Protein AF-0000000077934780 (afdb_homodimer)

Structure (mmCIF, N/CA/C/O backbone):
data_AF-0000000077934780-model_v1
#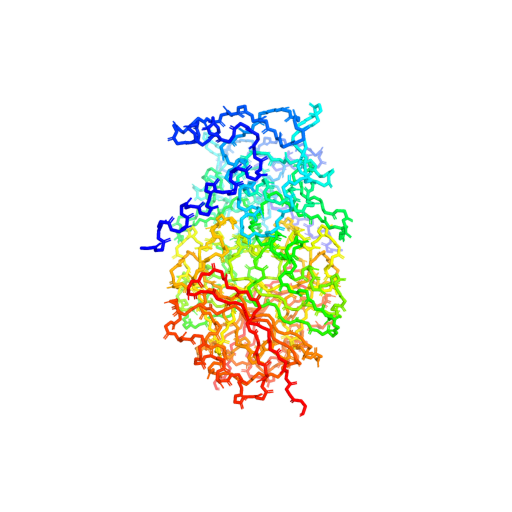
loop_
_entity.id
_entity.type
_entity.pdbx_description
1 polymer 'Methyltransferase FkbM domain-containing protein'
#
loop_
_atom_site.group_PDB
_atom_site.id
_atom_site.type_symbol
_atom_site.label_atom_id
_atom_site.label_alt_id
_atom_site.label_comp_id
_atom_site.label_asym_id
_atom_site.label_entity_id
_atom_site.label_seq_id
_atom_site.pdbx_PDB_ins_code
_atom_site.Cartn_x
_atom_site.Cartn_y
_atom_site.Cartn_z
_atom_site.occupancy
_atom_site.B_iso_or_equiv
_atom_site.auth_seq_id
_atom_site.auth_comp_id
_atom_site.auth_asym_id
_atom_site.auth_atom_id
_atom_site.pdbx_PDB_model_num
ATOM 1 N N . MET A 1 1 ? 27.047 -36.844 -11.625 1 39.25 1 MET A N 1
ATOM 2 C CA . MET A 1 1 ? 26.031 -37.656 -12.312 1 39.25 1 MET A CA 1
ATOM 3 C C . MET A 1 1 ? 24.766 -36.844 -12.547 1 39.25 1 MET A C 1
ATOM 5 O O . MET A 1 1 ? 24.141 -36.938 -13.609 1 39.25 1 MET A O 1
ATOM 9 N N . LYS A 1 2 ? 24.453 -35.875 -11.539 1 55.88 2 LYS A N 1
ATOM 10 C CA . LYS A 1 2 ? 23.25 -35.062 -11.633 1 55.88 2 LYS A CA 1
ATOM 11 C C . LYS A 1 2 ? 23.359 -34.062 -12.797 1 55.88 2 LYS A C 1
ATOM 13 O O . LYS A 1 2 ? 22.391 -33.875 -13.531 1 55.88 2 LYS A O 1
ATOM 18 N N . SER A 1 3 ? 24.438 -33.75 -13.039 1 59.69 3 SER A N 1
ATOM 19 C CA . SER A 1 3 ? 24.703 -32.75 -14.062 1 59.69 3 SER A CA 1
ATOM 20 C C . SER A 1 3 ? 24.672 -33.375 -15.461 1 59.69 3 SER A C 1
ATOM 22 O O . SER A 1 3 ? 24.062 -32.812 -16.375 1 59.69 3 SER A O 1
ATOM 24 N N . LEU A 1 4 ? 25.141 -34.531 -15.555 1 55.94 4 LEU A N 1
ATOM 25 C CA . LEU A 1 4 ? 25.156 -35.188 -16.844 1 55.94 4 LEU A CA 1
ATOM 26 C C . LEU A 1 4 ? 23.75 -35.656 -17.234 1 55.94 4 LEU A C 1
ATOM 28 O O . LEU A 1 4 ? 23.344 -35.531 -18.391 1 55.94 4 LEU A O 1
ATOM 32 N N . THR A 1 5 ? 23.016 -36.219 -16.375 1 62.53 5 THR A N 1
ATOM 33 C CA . THR A 1 5 ? 21.641 -36.656 -16.609 1 62.53 5 THR A CA 1
ATOM 34 C C . THR A 1 5 ? 20.75 -35.469 -16.984 1 62.53 5 THR A C 1
ATOM 36 O O . THR A 1 5 ? 19.891 -35.594 -17.859 1 62.53 5 THR A O 1
ATOM 39 N N . SER A 1 6 ? 21.031 -34.406 -16.297 1 74.81 6 SER A N 1
ATOM 40 C CA . SER A 1 6 ? 20.266 -33.219 -16.625 1 74.81 6 SER A CA 1
ATOM 41 C C . SER A 1 6 ? 20.578 -32.719 -18.031 1 74.81 6 SER A C 1
ATOM 43 O O . SER A 1 6 ? 19.688 -32.281 -18.766 1 74.81 6 SER A O 1
ATOM 45 N N . ALA A 1 7 ? 21.812 -32.906 -18.438 1 77.75 7 ALA A N 1
ATOM 46 C CA . ALA A 1 7 ? 22.219 -32.5 -19.766 1 77.75 7 ALA A CA 1
ATOM 47 C C . ALA A 1 7 ? 21.625 -33.406 -20.844 1 77.75 7 ALA A C 1
ATOM 49 O O . ALA A 1 7 ? 21.125 -32.906 -21.859 1 77.75 7 ALA A O 1
ATOM 50 N N . ILE A 1 8 ? 21.656 -34.656 -20.547 1 79.81 8 ILE A N 1
ATOM 51 C CA . ILE A 1 8 ? 21.094 -35.625 -21.484 1 79.81 8 ILE A CA 1
ATOM 52 C C . ILE A 1 8 ? 19.594 -35.406 -21.625 1 79.81 8 ILE A C 1
ATOM 54 O O . ILE A 1 8 ? 19.047 -35.406 -22.734 1 79.81 8 ILE A O 1
ATOM 58 N N . ALA A 1 9 ? 18.984 -35.219 -20.562 1 83.81 9 ALA A N 1
ATOM 59 C CA . ALA A 1 9 ? 17.547 -34.969 -20.578 1 83.81 9 ALA A CA 1
ATOM 60 C C . ALA A 1 9 ? 17.203 -33.719 -21.406 1 83.81 9 ALA A C 1
ATOM 62 O O . ALA A 1 9 ? 16.219 -33.719 -22.141 1 83.81 9 ALA A O 1
ATOM 63 N N . ARG A 1 10 ? 18 -32.844 -21.266 1 87.44 10 ARG A N 1
ATOM 64 C CA . ARG A 1 10 ? 17.781 -31.609 -21.984 1 87.44 10 ARG A CA 1
ATOM 65 C C . ARG A 1 10 ? 17.969 -31.812 -23.484 1 87.44 10 ARG A C 1
ATOM 67 O O . ARG A 1 10 ? 17.188 -31.312 -24.297 1 87.44 10 ARG A O 1
ATOM 74 N N . ILE A 1 11 ? 19 -32.5 -23.859 1 89.62 11 ILE A N 1
ATOM 75 C CA . ILE A 1 11 ? 19.266 -32.781 -25.266 1 89.62 11 ILE A CA 1
ATOM 76 C C . ILE A 1 11 ? 18.109 -33.594 -25.844 1 89.62 11 ILE A C 1
ATOM 78 O O . ILE A 1 11 ? 17.672 -33.344 -26.969 1 89.62 11 ILE A O 1
ATOM 82 N N . ASN A 1 12 ? 17.641 -34.531 -25.109 1 93.69 12 ASN A N 1
ATOM 83 C CA . ASN A 1 12 ? 16.5 -35.344 -25.547 1 93.69 12 ASN A CA 1
ATOM 84 C C . ASN A 1 12 ? 15.266 -34.469 -25.75 1 93.69 12 ASN A C 1
ATOM 86 O O . ASN A 1 12 ? 14.469 -34.719 -26.656 1 93.69 12 ASN A O 1
ATOM 90 N N . THR A 1 13 ? 15.125 -33.5 -24.906 1 96.12 13 THR A N 1
ATOM 91 C CA . THR A 1 13 ? 13.992 -32.562 -25.047 1 96.12 13 THR A CA 1
ATOM 92 C C . THR A 1 13 ? 14.109 -31.766 -26.328 1 96.12 13 THR A C 1
ATOM 94 O O . THR A 1 13 ? 13.117 -31.562 -27.047 1 96.12 13 THR A O 1
ATOM 97 N N . TYR A 1 14 ? 15.312 -31.297 -26.641 1 96.88 14 TYR A N 1
ATOM 98 C CA . TYR A 1 14 ? 15.531 -30.578 -27.891 1 96.88 14 TYR A CA 1
ATOM 99 C C . TYR A 1 14 ? 15.117 -31.438 -29.078 1 96.88 14 TYR A C 1
ATOM 101 O O . TYR A 1 14 ? 14.461 -30.953 -30 1 96.88 14 TYR A O 1
ATOM 109 N N . ARG A 1 15 ? 15.477 -32.719 -28.969 1 96.69 15 ARG A N 1
ATOM 110 C CA . ARG A 1 15 ? 15.172 -33.656 -30.047 1 96.69 15 ARG A CA 1
ATOM 111 C C . ARG A 1 15 ? 13.664 -33.844 -30.188 1 96.69 15 ARG A C 1
ATOM 113 O O . ARG A 1 15 ? 13.164 -34 -31.312 1 96.69 15 ARG A O 1
ATOM 120 N N . ARG A 1 16 ? 13.008 -33.781 -29.141 1 96.62 16 ARG A N 1
ATOM 121 C CA . ARG A 1 16 ? 11.562 -34 -29.141 1 96.62 16 ARG A CA 1
ATOM 122 C C . ARG A 1 16 ? 10.844 -32.781 -29.719 1 96.62 16 ARG A C 1
ATOM 124 O O . ARG A 1 16 ? 9.742 -32.906 -30.25 1 96.62 16 ARG A O 1
ATOM 131 N N . ILE A 1 17 ? 11.422 -31.641 -29.609 1 97.81 17 ILE A N 1
ATOM 132 C CA . ILE A 1 17 ? 10.742 -30.391 -29.953 1 97.81 17 ILE A CA 1
ATOM 133 C C . ILE A 1 17 ? 11.109 -29.984 -31.391 1 97.81 17 ILE A C 1
ATOM 135 O O . ILE A 1 17 ? 10.234 -29.594 -32.156 1 97.81 17 ILE A O 1
ATOM 139 N N . PHE A 1 18 ? 12.383 -30.078 -31.719 1 97.88 18 PHE A N 1
ATOM 140 C CA . PHE A 1 18 ? 12.898 -29.484 -32.938 1 97.88 18 PHE A CA 1
ATOM 141 C C . PHE A 1 18 ? 13.344 -30.562 -33.938 1 97.88 18 PHE A C 1
ATOM 143 O O . PHE A 1 18 ? 14.031 -31.5 -33.562 1 97.88 18 PHE A O 1
ATOM 150 N N . ASP A 1 19 ? 12.984 -30.406 -35.219 1 97.75 19 ASP A N 1
ATOM 151 C CA . ASP A 1 19 ? 13.492 -31.266 -36.281 1 97.75 19 ASP A CA 1
ATOM 152 C C . ASP A 1 19 ? 14.969 -30.984 -36.531 1 97.75 19 ASP A C 1
ATOM 154 O O . ASP A 1 19 ? 15.75 -31.906 -36.781 1 97.75 19 ASP A O 1
ATOM 158 N N . ASN A 1 20 ? 15.305 -29.734 -36.531 1 97.88 20 ASN A N 1
ATOM 159 C CA . ASN A 1 20 ? 16.703 -29.344 -36.688 1 97.88 20 ASN A CA 1
ATOM 160 C C . ASN A 1 20 ? 17.375 -29.094 -35.344 1 97.88 20 ASN A C 1
ATOM 162 O O . ASN A 1 20 ? 18.062 -28.094 -35.156 1 97.88 20 ASN A O 1
ATOM 166 N N . TRP A 1 21 ? 17.219 -30.016 -34.406 1 97.19 21 TRP A N 1
ATOM 167 C CA . TRP A 1 21 ? 17.594 -29.844 -33 1 97.19 21 TRP A CA 1
ATOM 168 C C . TRP A 1 21 ? 19.094 -29.609 -32.875 1 97.19 21 TRP A C 1
ATOM 170 O O . TRP A 1 21 ? 19.531 -28.812 -32.031 1 97.19 21 TRP A O 1
ATOM 180 N N . LEU A 1 22 ? 19.969 -30.312 -33.656 1 96.94 22 LEU A N 1
ATOM 181 C CA . LEU A 1 22 ? 21.406 -30.141 -33.562 1 96.94 22 LEU A CA 1
ATOM 182 C C . LEU A 1 22 ? 21.797 -28.703 -33.906 1 96.94 22 LEU A C 1
ATOM 184 O O . LEU A 1 22 ? 22.641 -28.109 -33.25 1 96.94 22 LEU A O 1
ATOM 188 N N . TYR A 1 23 ? 21.141 -28.219 -34.969 1 97.19 23 TYR A N 1
ATOM 189 C CA . TYR A 1 23 ? 21.359 -26.828 -35.375 1 97.19 23 TYR A CA 1
ATOM 190 C C . TYR A 1 23 ? 20.953 -25.875 -34.25 1 97.19 23 TYR A C 1
ATOM 192 O O . TYR A 1 23 ? 21.703 -24.969 -33.906 1 97.19 23 TYR A O 1
ATOM 200 N N . VAL A 1 24 ? 19.844 -26.062 -33.688 1 97.75 24 VAL A N 1
ATOM 201 C CA . VAL A 1 24 ? 19.297 -25.203 -32.625 1 97.75 24 VAL A CA 1
ATOM 202 C C . VAL A 1 24 ? 20.219 -25.203 -31.422 1 97.75 24 VAL A C 1
ATOM 204 O O . VAL A 1 24 ? 20.562 -24.156 -30.891 1 97.75 24 VAL A O 1
ATOM 207 N N . VAL A 1 25 ? 20.672 -26.406 -31.016 1 96.75 25 VAL A N 1
ATOM 208 C CA . VAL A 1 25 ? 21.531 -26.547 -29.844 1 96.75 25 VAL A CA 1
ATOM 209 C C . VAL A 1 25 ? 22.844 -25.781 -30.078 1 96.75 25 VAL A C 1
ATOM 211 O O . VAL A 1 25 ? 23.328 -25.078 -29.188 1 96.75 25 VAL A O 1
ATOM 214 N N . THR A 1 26 ? 23.375 -25.906 -31.234 1 96.88 26 THR A N 1
ATOM 215 C CA . THR A 1 26 ? 24.625 -25.234 -31.578 1 96.88 26 THR A CA 1
ATOM 216 C C . THR A 1 26 ? 24.453 -23.719 -31.531 1 96.88 26 THR A C 1
ATOM 218 O O . THR A 1 26 ? 25.297 -23 -31 1 96.88 26 THR A O 1
ATOM 221 N N . LYS A 1 27 ? 23.375 -23.25 -32.094 1 97.06 27 LYS A N 1
ATOM 222 C CA . LYS A 1 27 ? 23.125 -21.812 -32.156 1 97.06 27 LYS A CA 1
ATOM 223 C C . LYS A 1 27 ? 22.891 -21.25 -30.734 1 97.06 27 LYS A C 1
ATOM 225 O O . LYS A 1 27 ? 23.328 -20.141 -30.422 1 97.06 27 LYS A O 1
ATOM 230 N N . VAL A 1 28 ? 22.188 -21.969 -29.891 1 95.88 28 VAL A N 1
ATOM 231 C CA . VAL A 1 28 ? 21.953 -21.578 -28.5 1 95.88 28 VAL A CA 1
ATOM 232 C C . VAL A 1 28 ? 23.297 -21.5 -27.766 1 95.88 28 VAL A C 1
ATOM 234 O O . VAL A 1 28 ? 23.547 -20.531 -27.047 1 95.88 28 VAL A O 1
ATOM 237 N N . ARG A 1 29 ? 24.156 -22.422 -27.891 1 94.75 29 ARG A N 1
ATOM 238 C CA . ARG A 1 29 ? 25.469 -22.453 -27.25 1 94.75 29 ARG A CA 1
ATOM 239 C C . ARG A 1 29 ? 26.312 -21.266 -27.688 1 94.75 29 ARG A C 1
ATOM 241 O O . ARG A 1 29 ? 27.109 -20.734 -26.891 1 94.75 29 ARG A O 1
ATOM 248 N N . ASN A 1 30 ? 26.109 -20.875 -28.922 1 96.31 30 ASN A N 1
ATOM 249 C CA . ASN A 1 30 ? 26.859 -19.766 -29.469 1 96.31 30 ASN A CA 1
ATOM 250 C C . ASN A 1 30 ? 26.266 -18.422 -29.031 1 96.31 30 ASN A C 1
ATOM 252 O O . ASN A 1 30 ? 26.828 -17.359 -29.312 1 96.31 30 ASN A O 1
ATOM 256 N N . GLY A 1 31 ? 25.109 -18.406 -28.391 1 94.31 31 GLY A N 1
ATOM 257 C CA . GLY A 1 31 ? 24.5 -17.203 -27.844 1 94.31 31 GLY A CA 1
ATOM 258 C C . GLY A 1 31 ? 23.766 -16.391 -28.891 1 94.31 31 GLY A C 1
ATOM 259 O O . GLY A 1 31 ? 23.609 -15.172 -28.75 1 94.31 31 GLY A O 1
ATOM 260 N N . GLU A 1 32 ? 23.375 -17.078 -30 1 95.31 32 GLU A N 1
ATOM 261 C CA . GLU A 1 32 ? 22.641 -16.359 -31.031 1 95.31 32 GLU A CA 1
ATOM 262 C C . GLU A 1 32 ? 21.281 -15.891 -30.516 1 95.31 32 GLU A C 1
ATOM 264 O O . GLU A 1 32 ? 20.547 -16.656 -29.891 1 95.31 32 GLU A O 1
ATOM 269 N N . ARG A 1 33 ? 20.906 -14.672 -30.906 1 93.25 33 ARG A N 1
ATOM 270 C CA . ARG A 1 33 ? 19.719 -14.047 -30.344 1 93.25 33 ARG A CA 1
ATOM 271 C C . ARG A 1 33 ? 18.469 -14.484 -31.094 1 93.25 33 ARG A C 1
ATOM 273 O O . ARG A 1 33 ? 17.375 -14.555 -30.516 1 93.25 33 ARG A O 1
ATOM 280 N N . SER A 1 34 ? 18.578 -14.68 -32.438 1 96.69 34 SER A N 1
ATOM 281 C CA . SER A 1 34 ? 17.5 -15.148 -33.281 1 96.69 34 SER A CA 1
ATOM 282 C C . SER A 1 34 ? 17.891 -16.422 -34.031 1 96.69 34 SER A C 1
ATOM 284 O O . SER A 1 34 ? 18.906 -16.469 -34.719 1 96.69 34 SER A O 1
ATOM 286 N N . ILE A 1 35 ? 17.078 -17.406 -33.875 1 97.81 35 ILE A N 1
ATOM 287 C CA . ILE A 1 35 ? 17.469 -18.734 -34.344 1 97.81 35 ILE A CA 1
ATOM 288 C C . ILE A 1 35 ? 16.344 -19.312 -35.219 1 97.81 35 ILE A C 1
ATOM 290 O O . ILE A 1 35 ? 15.18 -19.297 -34.844 1 97.81 35 ILE A O 1
ATOM 294 N N . GLU A 1 36 ? 16.688 -19.734 -36.375 1 97.88 36 GLU A N 1
ATOM 295 C CA . GLU A 1 36 ? 15.742 -20.453 -37.219 1 97.88 36 GLU A CA 1
ATOM 296 C C . GLU A 1 36 ? 15.453 -21.844 -36.688 1 97.88 36 GLU A C 1
ATOM 298 O O . GLU A 1 36 ? 16.375 -22.641 -36.5 1 97.88 36 GLU A O 1
ATOM 303 N N . VAL A 1 37 ? 14.195 -22.094 -36.469 1 97.81 37 VAL A N 1
ATOM 304 C CA . VAL A 1 37 ? 13.82 -23.375 -35.875 1 97.81 37 VAL A CA 1
ATOM 305 C C . VAL A 1 37 ? 12.82 -24.094 -36.812 1 97.81 37 VAL A C 1
ATOM 307 O O . VAL A 1 37 ? 12.008 -23.453 -37.469 1 97.81 37 VAL A O 1
ATOM 310 N N . LYS A 1 38 ? 13.016 -25.344 -36.938 1 98.25 38 LYS A N 1
ATOM 311 C CA . LYS A 1 38 ? 12.062 -26.234 -37.562 1 98.25 38 LYS A CA 1
ATOM 312 C C . LYS A 1 38 ? 11.453 -27.219 -36.562 1 98.25 38 LYS A C 1
ATOM 314 O O . LYS A 1 38 ? 12.18 -27.922 -35.844 1 98.25 38 LYS A O 1
ATOM 319 N N . LEU A 1 39 ? 10.141 -27.203 -36.562 1 98.12 39 LEU A N 1
ATOM 320 C CA . LEU A 1 39 ? 9.461 -28.047 -35.594 1 98.12 39 LEU A CA 1
ATOM 321 C C . LEU A 1 39 ? 9.164 -29.422 -36.156 1 98.12 39 LEU A C 1
ATOM 323 O O . LEU A 1 39 ? 9.469 -29.703 -37.344 1 98.12 39 LEU A O 1
ATOM 327 N N . LYS A 1 40 ? 8.633 -30.297 -35.344 1 95.25 40 LYS A N 1
ATOM 328 C CA . LYS A 1 40 ? 8.383 -31.672 -35.719 1 95.25 40 LYS A CA 1
ATOM 329 C C . LYS A 1 40 ? 7.312 -31.766 -36.812 1 95.25 40 LYS A C 1
ATOM 331 O O . LYS A 1 40 ? 7.301 -32.688 -37.625 1 95.25 40 LYS A O 1
ATOM 336 N N . ASP A 1 41 ? 6.422 -30.844 -36.812 1 94.75 41 ASP A N 1
ATOM 337 C CA . ASP A 1 41 ? 5.387 -30.812 -37.844 1 94.75 41 ASP A CA 1
ATOM 338 C C . ASP A 1 41 ? 5.906 -30.188 -39.125 1 94.75 41 ASP A C 1
ATOM 340 O O . ASP A 1 41 ? 5.137 -29.922 -40.062 1 94.75 41 ASP A O 1
ATOM 344 N N . LYS A 1 42 ? 7.129 -29.875 -39.125 1 95.69 42 LYS A N 1
ATOM 345 C CA . LYS A 1 42 ? 7.887 -29.375 -40.281 1 95.69 42 LYS A CA 1
ATOM 346 C C . LYS A 1 42 ? 7.656 -27.875 -40.5 1 95.69 42 LYS A C 1
ATOM 348 O O . LYS A 1 42 ? 8.289 -27.266 -41.344 1 95.69 42 LYS A O 1
ATOM 353 N N . SER A 1 43 ? 6.789 -27.281 -39.719 1 96.81 43 SER A N 1
ATOM 354 C CA . SER A 1 43 ? 6.676 -25.828 -39.781 1 96.81 43 SER A CA 1
ATOM 355 C C . SER A 1 43 ? 7.949 -25.141 -39.281 1 96.81 43 SER A C 1
ATOM 357 O O . SER A 1 43 ? 8.664 -25.688 -38.438 1 96.81 43 SER A O 1
ATOM 359 N N . LYS A 1 44 ? 8.234 -23.984 -39.906 1 96.88 44 LYS A N 1
ATOM 360 C CA . LYS A 1 44 ? 9.492 -23.328 -39.594 1 96.88 44 LYS A CA 1
ATOM 361 C C . LYS A 1 44 ? 9.273 -21.844 -39.281 1 96.88 44 LYS A C 1
ATOM 363 O O . LYS A 1 44 ? 8.281 -21.25 -39.688 1 96.88 44 LYS A O 1
ATOM 368 N N . GLY A 1 45 ? 10.133 -21.344 -38.5 1 97.44 45 GLY A N 1
ATOM 369 C CA . GLY A 1 45 ? 10.125 -19.922 -38.125 1 97.44 45 GLY A CA 1
ATOM 370 C C . GLY A 1 45 ? 11.297 -19.531 -37.25 1 97.44 45 GLY A C 1
ATOM 371 O O . GLY A 1 45 ? 12.289 -20.25 -37.156 1 97.44 45 GLY A O 1
ATOM 372 N N . ILE A 1 46 ? 11.195 -18.359 -36.688 1 97.69 46 ILE A N 1
ATOM 373 C CA . ILE A 1 46 ? 12.289 -17.812 -35.906 1 97.69 46 ILE A CA 1
ATOM 374 C C . ILE A 1 46 ? 11.883 -17.812 -34.438 1 97.69 46 ILE A C 1
ATOM 376 O O . ILE A 1 46 ? 10.766 -17.422 -34.094 1 97.69 46 ILE A O 1
ATOM 380 N N . CYS A 1 47 ? 12.781 -18.281 -33.531 1 97.69 47 CYS A N 1
ATOM 381 C CA . CYS A 1 47 ? 12.641 -18.172 -32.094 1 97.69 47 CYS A CA 1
ATOM 382 C C . CYS A 1 47 ? 13.828 -17.438 -31.484 1 97.69 47 CYS A C 1
ATOM 384 O O . CYS A 1 47 ? 14.969 -17.625 -31.922 1 97.69 47 CYS A O 1
ATOM 386 N N . THR A 1 48 ? 13.539 -16.547 -30.562 1 97.56 48 THR A N 1
ATOM 387 C CA . THR A 1 48 ? 14.625 -15.992 -29.781 1 97.56 48 THR A CA 1
ATOM 388 C C . THR A 1 48 ? 15.234 -17.047 -28.859 1 97.56 48 THR A C 1
ATOM 390 O O . THR A 1 48 ? 14.648 -18.125 -28.672 1 97.56 48 THR A O 1
ATOM 393 N N . ILE A 1 49 ? 16.406 -16.75 -28.312 1 96.75 49 ILE A N 1
ATOM 394 C CA . ILE A 1 49 ? 17.047 -17.672 -27.406 1 96.75 49 ILE A CA 1
ATOM 395 C C . ILE A 1 49 ? 16.172 -17.875 -26.172 1 96.75 49 ILE A C 1
ATOM 397 O O . ILE A 1 49 ? 16.078 -18.984 -25.641 1 96.75 49 ILE A O 1
ATOM 401 N N . ASN A 1 50 ? 15.492 -16.828 -25.719 1 95.75 50 ASN A N 1
ATOM 402 C CA . ASN A 1 50 ? 14.578 -16.922 -24.578 1 95.75 50 ASN A CA 1
ATOM 403 C C . ASN A 1 50 ? 13.391 -17.828 -24.891 1 95.75 50 ASN A C 1
ATOM 405 O O . ASN A 1 50 ? 12.938 -18.594 -24.047 1 95.75 50 ASN A O 1
ATOM 409 N N . CYS A 1 51 ? 12.969 -17.656 -26.062 1 97.44 51 CYS A N 1
ATOM 410 C CA . CYS A 1 51 ? 11.875 -18.5 -26.531 1 97.44 51 CYS A CA 1
ATOM 411 C C . CYS A 1 51 ? 12.281 -19.969 -26.516 1 97.44 51 CYS A C 1
ATOM 413 O O . CYS A 1 51 ? 11.539 -20.812 -26 1 97.44 51 CYS A O 1
ATOM 415 N N . ILE A 1 52 ? 13.461 -20.266 -27 1 97.75 52 ILE A N 1
ATOM 416 C CA . ILE A 1 52 ? 13.938 -21.641 -27.078 1 97.75 52 ILE A CA 1
ATOM 417 C C . ILE A 1 52 ? 14.078 -22.234 -25.688 1 97.75 52 ILE A C 1
ATOM 419 O O . ILE A 1 52 ? 13.578 -23.328 -25.406 1 97.75 52 ILE A O 1
ATOM 423 N N . VAL A 1 53 ? 14.656 -21.484 -24.828 1 96.5 53 VAL A N 1
ATOM 424 C CA . VAL A 1 53 ? 14.867 -21.953 -23.469 1 96.5 53 VAL A CA 1
ATOM 425 C C . VAL A 1 53 ? 13.516 -22.203 -22.797 1 96.5 53 VAL A C 1
ATOM 427 O O . VAL A 1 53 ? 13.328 -23.219 -22.125 1 96.5 53 VAL A O 1
ATOM 430 N N . ALA A 1 54 ? 12.578 -21.297 -22.953 1 97.31 54 ALA A N 1
ATOM 431 C CA . ALA A 1 54 ? 11.258 -21.406 -22.344 1 97.31 54 ALA A CA 1
ATOM 432 C C . ALA A 1 54 ? 10.508 -22.625 -22.875 1 97.31 54 ALA A C 1
ATOM 434 O O . ALA A 1 54 ? 9.914 -23.391 -22.109 1 97.31 54 ALA A O 1
ATOM 435 N N . VAL A 1 55 ? 10.555 -22.844 -24.172 1 97.62 55 VAL A N 1
ATOM 436 C CA . VAL A 1 55 ? 9.844 -23.953 -24.797 1 97.62 55 VAL A CA 1
ATOM 437 C C . VAL A 1 55 ? 10.438 -25.281 -24.328 1 97.62 55 VAL A C 1
ATOM 439 O O . VAL A 1 55 ? 9.695 -26.234 -24.062 1 97.62 55 VAL A O 1
ATOM 442 N N . VAL A 1 56 ? 11.727 -25.328 -24.25 1 97.06 56 VAL A N 1
ATOM 443 C CA . VAL A 1 56 ? 12.383 -26.531 -23.766 1 97.06 56 VAL A CA 1
ATOM 444 C C . VAL A 1 56 ? 11.961 -26.812 -22.328 1 97.06 56 VAL A C 1
ATOM 446 O O . VAL A 1 56 ? 11.672 -27.953 -21.969 1 97.06 56 VAL A O 1
ATOM 449 N N . ASP A 1 57 ? 11.883 -25.797 -21.547 1 95.44 57 ASP A N 1
ATOM 450 C CA . ASP A 1 57 ? 11.445 -25.938 -20.156 1 95.44 57 ASP A CA 1
ATOM 451 C C . ASP A 1 57 ? 9.984 -26.375 -20.078 1 95.44 57 ASP A C 1
ATOM 453 O O . ASP A 1 57 ? 9.617 -27.203 -19.25 1 95.44 57 ASP A O 1
ATOM 457 N N . LEU A 1 58 ? 9.148 -25.781 -20.922 1 96.81 58 LEU A N 1
ATOM 458 C CA . LEU A 1 58 ? 7.734 -26.156 -20.969 1 96.81 58 LEU A CA 1
ATOM 459 C C . LEU A 1 58 ? 7.578 -27.656 -21.156 1 96.81 58 LEU A C 1
ATOM 461 O O . LEU A 1 58 ? 6.777 -28.297 -20.469 1 96.81 58 LEU A O 1
ATOM 465 N N . VAL A 1 59 ? 8.383 -28.203 -21.984 1 96.19 59 VAL A N 1
ATOM 466 C CA . VAL A 1 59 ? 8.289 -29.625 -22.328 1 96.19 59 VAL A CA 1
ATOM 467 C C . VAL A 1 59 ? 8.984 -30.453 -21.25 1 96.19 59 VAL A C 1
ATOM 469 O O . VAL A 1 59 ? 8.414 -31.422 -20.734 1 96.19 59 VAL A O 1
ATOM 472 N N . ASN A 1 60 ? 10.125 -30.078 -20.891 1 94 60 ASN A N 1
ATOM 473 C CA . ASN A 1 60 ? 10.969 -30.859 -19.984 1 94 60 ASN A CA 1
ATOM 474 C C . ASN A 1 60 ? 10.461 -30.797 -18.547 1 94 60 ASN A C 1
ATOM 476 O O . ASN A 1 60 ? 10.469 -31.812 -17.844 1 94 60 ASN A O 1
ATOM 480 N N . LYS A 1 61 ? 10.062 -29.641 -18.094 1 90.88 61 LYS A N 1
ATOM 481 C CA . LYS A 1 61 ? 9.766 -29.422 -16.672 1 90.88 61 LYS A CA 1
ATOM 482 C C . LYS A 1 61 ? 8.266 -29.453 -16.422 1 90.88 61 LYS A C 1
ATOM 484 O O . LYS A 1 61 ? 7.824 -29.812 -15.32 1 90.88 61 LYS A O 1
ATOM 489 N N . PHE A 1 62 ? 7.457 -29.125 -17.438 1 92.69 62 PHE A N 1
ATOM 490 C CA . PHE A 1 62 ? 6.043 -28.906 -17.141 1 92.69 62 PHE A CA 1
ATOM 491 C C . PHE A 1 62 ? 5.176 -29.828 -18 1 92.69 62 PHE A C 1
ATOM 493 O O . PHE A 1 62 ? 3.955 -29.656 -18.047 1 92.69 62 PHE A O 1
ATOM 500 N N . ASP A 1 63 ? 5.797 -30.719 -18.75 1 92.69 63 ASP A N 1
ATOM 501 C CA . ASP A 1 63 ? 5.152 -31.797 -19.484 1 92.69 63 ASP A CA 1
ATOM 502 C C . ASP A 1 63 ? 4.234 -31.266 -20.578 1 92.69 63 ASP A C 1
ATOM 504 O O . ASP A 1 63 ? 3.148 -31.797 -20.812 1 92.69 63 ASP A O 1
ATOM 508 N N . PHE A 1 64 ? 4.586 -30.094 -21.125 1 96.12 64 PHE A N 1
ATOM 509 C CA . PHE A 1 64 ? 3.861 -29.609 -22.297 1 96.12 64 PHE A CA 1
ATOM 510 C C . PHE A 1 64 ? 4.113 -30.5 -23.5 1 96.12 64 PHE A C 1
ATOM 512 O O . PHE A 1 64 ? 5.234 -30.984 -23.703 1 96.12 64 PHE A O 1
ATOM 519 N N . ASP A 1 65 ? 3.1 -30.734 -24.297 1 97 65 ASP A N 1
ATOM 520 C CA . ASP A 1 65 ? 3.203 -31.562 -25.5 1 97 65 ASP A CA 1
ATOM 521 C C . ASP A 1 65 ? 3.904 -30.797 -26.625 1 97 65 ASP A C 1
ATOM 523 O O . ASP A 1 65 ? 3.352 -29.844 -27.172 1 97 65 ASP A O 1
ATOM 527 N N . PRO A 1 66 ? 5.035 -31.25 -26.984 1 96.94 66 PRO A N 1
ATOM 528 C CA . PRO A 1 66 ? 5.766 -30.516 -28.016 1 96.94 66 PRO A CA 1
ATOM 529 C C . PRO A 1 66 ? 5.059 -30.531 -29.375 1 96.94 66 PRO A C 1
ATOM 531 O O . PRO A 1 66 ? 5.305 -29.672 -30.219 1 96.94 66 PRO A O 1
ATOM 534 N N . LEU A 1 67 ? 4.207 -31.453 -29.562 1 96.5 67 LEU A N 1
ATOM 535 C CA . LEU A 1 67 ? 3.523 -31.594 -30.844 1 96.5 67 LEU A CA 1
ATOM 536 C C . LEU A 1 67 ? 2.463 -30.5 -31.016 1 96.5 67 LEU A C 1
ATOM 538 O O . LEU A 1 67 ? 1.946 -30.297 -32.125 1 96.5 67 LEU A O 1
ATOM 542 N N . LYS A 1 68 ? 2.172 -29.812 -29.953 1 97.38 68 LYS A N 1
ATOM 543 C CA . LYS A 1 68 ? 1.177 -28.734 -30.016 1 97.38 68 LYS A CA 1
ATOM 544 C C . LYS A 1 68 ? 1.815 -27.406 -30.422 1 97.38 68 LYS A C 1
ATOM 546 O O . LYS A 1 68 ? 1.127 -26.391 -30.547 1 97.38 68 LYS A O 1
ATOM 551 N N . LEU A 1 69 ? 3.082 -27.438 -30.594 1 97.88 69 LEU A N 1
ATOM 552 C CA . LEU A 1 69 ? 3.797 -26.281 -31.141 1 97.88 69 LEU A CA 1
ATOM 553 C C . LEU A 1 69 ? 3.686 -26.234 -32.656 1 97.88 69 LEU A C 1
ATOM 555 O O . LEU A 1 69 ? 3.773 -27.266 -33.312 1 97.88 69 LEU A O 1
ATOM 559 N N . HIS A 1 70 ? 3.465 -25.078 -33.188 1 97.44 70 HIS A N 1
ATOM 560 C CA . HIS A 1 70 ? 3.35 -24.906 -34.625 1 97.44 70 HIS A CA 1
ATOM 561 C C . HIS A 1 70 ? 3.631 -23.469 -35.031 1 97.44 70 HIS A C 1
ATOM 563 O O . HIS A 1 70 ? 3.275 -22.531 -34.312 1 97.44 70 HIS A O 1
ATOM 569 N N . PHE A 1 71 ? 4.297 -23.266 -36.125 1 97.62 71 PHE A N 1
ATOM 570 C CA . PHE A 1 71 ? 4.477 -21.938 -36.688 1 97.62 71 PHE A CA 1
ATOM 571 C C . PHE A 1 71 ? 3.373 -21.625 -37.719 1 97.62 71 PHE A C 1
ATOM 573 O O . PHE A 1 71 ? 2.975 -22.484 -38.5 1 97.62 71 PHE A O 1
ATOM 580 N N . LYS A 1 72 ? 2.846 -20.469 -37.594 1 94.5 72 LYS A N 1
ATOM 581 C CA . LYS A 1 72 ? 1.96 -19.875 -38.594 1 94.5 72 LYS A CA 1
ATOM 582 C C . LYS A 1 72 ? 2.502 -18.531 -39.094 1 94.5 72 LYS A C 1
ATOM 584 O O . LYS A 1 72 ? 3.641 -18.172 -38.781 1 94.5 72 LYS A O 1
ATOM 589 N N . GLU A 1 73 ? 1.77 -17.828 -39.938 1 89.81 73 GLU A N 1
ATOM 590 C CA . GLU A 1 73 ? 2.205 -16.578 -40.562 1 89.81 73 GLU A CA 1
ATOM 591 C C . GLU A 1 73 ? 2.645 -15.562 -39.5 1 89.81 73 GLU A C 1
ATOM 593 O O . GLU A 1 73 ? 3.639 -14.859 -39.688 1 89.81 73 GLU A O 1
ATOM 598 N N . ARG A 1 74 ? 2.01 -15.555 -38.281 1 87 74 ARG A N 1
ATOM 599 C CA . ARG A 1 74 ? 2.266 -14.516 -37.312 1 87 74 ARG A CA 1
ATOM 600 C C . ARG A 1 74 ? 3.355 -14.953 -36.312 1 87 74 ARG A C 1
ATOM 602 O O . ARG A 1 74 ? 3.842 -14.141 -35.531 1 87 74 ARG A O 1
ATOM 609 N N . GLY A 1 75 ? 3.633 -16.297 -36.469 1 96.19 75 GLY A N 1
ATOM 610 C CA . GLY A 1 75 ? 4.684 -16.734 -35.562 1 96.19 75 GLY A CA 1
ATOM 611 C C . GLY A 1 75 ? 4.418 -18.094 -34.938 1 96.19 75 GLY A C 1
ATOM 612 O O . GLY A 1 75 ? 3.814 -18.953 -35.562 1 96.19 75 GLY A O 1
ATOM 613 N N . LEU A 1 76 ? 5.043 -18.234 -33.75 1 98 76 LEU A N 1
ATOM 614 C CA . LEU A 1 76 ? 4.961 -19.5 -33.031 1 98 76 LEU A CA 1
ATOM 615 C C . LEU A 1 76 ? 3.689 -19.578 -32.219 1 98 76 LEU A C 1
ATOM 617 O O . LEU A 1 76 ? 3.309 -18.609 -31.562 1 98 76 LEU A O 1
ATOM 621 N N . TYR A 1 77 ? 3.051 -20.719 -32.188 1 97.88 77 TYR A N 1
ATOM 622 C CA . TYR A 1 77 ? 1.849 -20.969 -31.406 1 97.88 77 TYR A CA 1
ATOM 623 C C . TYR A 1 77 ? 1.993 -22.25 -30.578 1 97.88 77 TYR A C 1
ATOM 625 O O . TYR A 1 77 ? 2.689 -23.172 -30.984 1 97.88 77 TYR A O 1
ATOM 633 N N . TYR A 1 78 ? 1.413 -22.312 -29.453 1 97.56 78 TYR A N 1
ATOM 634 C CA . TYR A 1 78 ? 1.176 -23.516 -28.672 1 97.56 78 TYR A CA 1
ATOM 635 C C . TYR A 1 78 ? -0.313 -23.734 -28.422 1 97.56 78 TYR A C 1
ATOM 637 O O . TYR A 1 78 ? -0.963 -22.906 -27.781 1 97.56 78 TYR A O 1
ATOM 645 N N . ASN A 1 79 ? -0.907 -24.812 -28.844 1 94.5 79 ASN A N 1
ATOM 646 C CA . ASN A 1 79 ? -2.328 -25.109 -28.672 1 94.5 79 ASN A CA 1
ATOM 647 C C . ASN A 1 79 ? -3.189 -23.906 -29.047 1 94.5 79 ASN A C 1
ATOM 649 O O . ASN A 1 79 ? -4.055 -23.484 -28.281 1 94.5 79 ASN A O 1
ATOM 653 N N . ASN A 1 80 ? -2.832 -23.219 -30.156 1 92.19 80 ASN A N 1
ATOM 654 C CA . ASN A 1 80 ? -3.537 -22.094 -30.766 1 92.19 80 ASN A CA 1
ATOM 655 C C . ASN A 1 80 ? -3.303 -20.797 -30 1 92.19 80 ASN A C 1
ATOM 657 O O . ASN A 1 80 ? -3.84 -19.75 -30.375 1 92.19 80 ASN A O 1
ATOM 661 N N . ASN A 1 81 ? -2.533 -20.859 -28.938 1 95.5 81 ASN A N 1
ATOM 662 C CA . ASN A 1 81 ? -2.113 -19.625 -28.266 1 95.5 81 ASN A CA 1
ATOM 663 C C . ASN A 1 81 ? -0.876 -19.016 -28.906 1 95.5 81 ASN A C 1
ATOM 665 O O . ASN A 1 81 ? 0.156 -19.688 -29.031 1 95.5 81 ASN A O 1
ATOM 669 N N . PHE A 1 82 ? -1.016 -17.812 -29.344 1 97.38 82 PHE A N 1
ATOM 670 C CA . PHE A 1 82 ? 0.148 -17.109 -29.891 1 97.38 82 PHE A CA 1
ATOM 671 C C . PHE A 1 82 ? 1.228 -16.953 -28.828 1 97.38 82 PHE A C 1
ATOM 673 O O . PHE A 1 82 ? 0.948 -16.5 -27.719 1 97.38 82 PHE A O 1
ATOM 680 N N . ILE A 1 83 ? 2.488 -17.266 -29.156 1 97.94 83 ILE A N 1
ATOM 681 C CA . ILE A 1 83 ? 3.588 -17.219 -28.203 1 97.94 83 ILE A CA 1
ATOM 682 C C . ILE A 1 83 ? 4.324 -15.883 -28.328 1 97.94 83 ILE A C 1
ATOM 684 O O . ILE A 1 83 ? 4.836 -15.547 -29.391 1 97.94 83 ILE A O 1
ATOM 688 N N . VAL A 1 84 ? 4.332 -15.125 -27.25 1 97.56 84 VAL A N 1
ATOM 689 C CA . VAL A 1 84 ? 5.109 -13.891 -27.156 1 97.56 84 VAL A CA 1
ATOM 690 C C . VAL A 1 84 ? 6.555 -14.211 -26.781 1 97.56 84 VAL A C 1
ATOM 692 O O . VAL A 1 84 ? 6.805 -14.898 -25.797 1 97.56 84 VAL A O 1
ATOM 695 N N . GLN A 1 85 ? 7.578 -13.664 -27.531 1 96.5 85 GLN A N 1
ATOM 696 C CA . GLN A 1 85 ? 8.945 -14.156 -27.391 1 96.5 85 GLN A CA 1
ATOM 697 C C . GLN A 1 85 ? 9.852 -13.078 -26.812 1 96.5 85 GLN A C 1
ATOM 699 O O . GLN A 1 85 ? 11.078 -13.203 -26.859 1 96.5 85 GLN A O 1
ATOM 704 N N . ASP A 1 86 ? 9.281 -11.992 -26.281 1 93.94 86 ASP A N 1
ATOM 705 C CA . ASP A 1 86 ? 10.102 -10.875 -25.828 1 93.94 86 ASP A CA 1
ATOM 706 C C . ASP A 1 86 ? 10.914 -11.266 -24.594 1 93.94 86 ASP A C 1
ATOM 708 O O . ASP A 1 86 ? 11.914 -10.617 -24.281 1 93.94 86 ASP A O 1
ATOM 712 N N . SER A 1 87 ? 10.477 -12.227 -23.859 1 95.25 87 SER A N 1
ATOM 713 C CA . SER A 1 87 ? 11.211 -12.695 -22.688 1 95.25 87 SER A CA 1
ATOM 714 C C . SER A 1 87 ? 10.891 -14.156 -22.391 1 95.25 87 SER A C 1
ATOM 716 O O . SER A 1 87 ? 9.961 -14.727 -22.969 1 95.25 87 SER A O 1
ATOM 718 N N . TYR A 1 88 ? 11.734 -14.75 -21.578 1 96.38 88 TYR A N 1
ATOM 719 C CA . TYR A 1 88 ? 11.477 -16.094 -21.078 1 96.38 88 TYR A CA 1
ATOM 720 C C . TYR A 1 88 ? 10.094 -16.188 -20.453 1 96.38 88 TYR A C 1
ATOM 722 O O . TYR A 1 88 ? 9.32 -17.094 -20.781 1 96.38 88 TYR A O 1
ATOM 730 N N . LEU A 1 89 ? 9.789 -15.188 -19.641 1 96.25 89 LEU A N 1
ATOM 731 C CA . LEU A 1 89 ? 8.531 -15.195 -18.906 1 96.25 89 LEU A CA 1
ATOM 732 C C . LEU A 1 89 ? 7.344 -15.023 -19.859 1 96.25 89 LEU A C 1
ATOM 734 O O . LEU A 1 89 ? 6.336 -15.719 -19.734 1 96.25 89 LEU A O 1
ATOM 738 N N . SER A 1 90 ? 7.453 -14.094 -20.766 1 96.81 90 SER A N 1
ATOM 739 C CA . SER A 1 90 ? 6.367 -13.867 -21.719 1 96.81 90 SER A CA 1
ATOM 740 C C . SER A 1 90 ? 6.07 -15.117 -22.531 1 96.81 90 SER A C 1
ATOM 742 O O . SER A 1 90 ? 4.914 -15.391 -22.859 1 96.81 90 SER A O 1
ATOM 744 N N . THR A 1 91 ? 7.117 -15.867 -22.844 1 97.69 91 THR A N 1
ATOM 745 C CA . THR A 1 91 ? 6.945 -17.109 -23.594 1 97.69 91 THR A CA 1
ATOM 746 C C . THR A 1 91 ? 6.172 -18.125 -22.781 1 97.69 91 THR A C 1
ATOM 748 O O . THR A 1 91 ? 5.219 -18.734 -23.266 1 97.69 91 THR A O 1
ATOM 751 N N . LEU A 1 92 ? 6.543 -18.266 -21.547 1 97.25 92 LEU A N 1
ATOM 752 C CA . LEU A 1 92 ? 5.883 -19.219 -20.656 1 97.25 92 LEU A CA 1
ATOM 753 C C . LEU A 1 92 ? 4.406 -18.875 -20.484 1 97.25 92 LEU A C 1
ATOM 755 O O . LEU A 1 92 ? 3.543 -19.75 -20.656 1 97.25 92 LEU A O 1
ATOM 759 N N . ILE A 1 93 ? 4.137 -17.656 -20.219 1 97.12 93 ILE A N 1
ATOM 760 C CA . ILE A 1 93 ? 2.789 -17.234 -19.844 1 97.12 93 ILE A CA 1
ATOM 761 C C . ILE A 1 93 ? 1.886 -17.281 -21.078 1 97.12 93 ILE A C 1
ATOM 763 O O . ILE A 1 93 ? 0.712 -17.641 -20.984 1 97.12 93 ILE A O 1
ATOM 767 N N . SER A 1 94 ? 2.408 -16.891 -22.219 1 97.94 94 SER A N 1
ATOM 768 C CA . SER A 1 94 ? 1.607 -16.938 -23.438 1 97.94 94 SER A CA 1
ATOM 769 C C . SER A 1 94 ? 1.337 -18.375 -23.875 1 97.94 94 SER A C 1
ATOM 771 O O . SER A 1 94 ? 0.227 -18.703 -24.312 1 97.94 94 SER A O 1
ATOM 773 N N . ALA A 1 95 ? 2.33 -19.25 -23.75 1 97.69 95 ALA A N 1
ATOM 774 C CA . ALA A 1 95 ? 2.105 -20.672 -24.031 1 97.69 95 ALA A CA 1
ATOM 775 C C . ALA A 1 95 ? 1.065 -21.266 -23.078 1 97.69 95 ALA A C 1
ATOM 777 O O . ALA A 1 95 ? 0.345 -22.188 -23.438 1 97.69 95 ALA A O 1
ATOM 778 N N . GLY A 1 96 ? 1.055 -20.625 -21.859 1 96.94 96 GLY A N 1
ATOM 779 C CA . GLY A 1 96 ? 0.156 -21.125 -20.828 1 96.94 96 GLY A CA 1
ATOM 780 C C . GLY A 1 96 ? -1.249 -20.562 -20.953 1 96.94 96 GLY A C 1
ATOM 781 O O . GLY A 1 96 ? -2.1 -20.812 -20.094 1 96.94 96 GLY A O 1
ATOM 782 N N . GLY A 1 97 ? -1.52 -19.703 -21.938 1 96.94 97 GLY A N 1
ATOM 783 C CA . GLY A 1 97 ? -2.902 -19.328 -22.188 1 96.94 97 GLY A CA 1
ATOM 784 C C . GLY A 1 97 ? -3.152 -17.844 -22.047 1 96.94 97 GLY A C 1
ATOM 785 O O . GLY A 1 97 ? -4.277 -17.375 -22.25 1 96.94 97 GLY A O 1
ATOM 786 N N . PHE A 1 98 ? -2.135 -17.078 -21.75 1 98 98 PHE A N 1
ATOM 787 C CA . PHE A 1 98 ? -2.316 -15.633 -21.641 1 98 98 PHE A CA 1
ATOM 788 C C . PHE A 1 98 ? -2.02 -14.953 -22.969 1 98 98 PHE A C 1
ATOM 790 O O . PHE A 1 98 ? -1.081 -15.336 -23.672 1 98 98 PHE A O 1
ATOM 797 N N . GLU A 1 99 ? -2.816 -13.961 -23.297 1 97.75 99 GLU A N 1
ATOM 798 C CA . GLU A 1 99 ? -2.646 -13.141 -24.5 1 97.75 99 GLU A CA 1
ATOM 799 C C . GLU A 1 99 ? -2.281 -11.703 -24.141 1 97.75 99 GLU A C 1
ATOM 801 O O . GLU A 1 99 ? -2.889 -11.109 -23.25 1 97.75 99 GLU A O 1
ATOM 806 N N . LYS A 1 100 ? -1.326 -11.219 -24.781 1 96.44 100 LYS A N 1
ATOM 807 C CA . LYS A 1 100 ? -0.927 -9.828 -24.547 1 96.44 100 LYS A CA 1
ATOM 808 C C . LYS A 1 100 ? -1.863 -8.859 -25.25 1 96.44 100 LYS A C 1
ATOM 810 O O . LYS A 1 100 ? -2.107 -8.992 -26.453 1 96.44 100 LYS A O 1
ATOM 815 N N . GLU A 1 101 ? -2.455 -7.965 -24.547 1 95.5 101 GLU A N 1
ATOM 816 C CA . GLU A 1 101 ? -3.32 -6.898 -25.047 1 95.5 101 GLU A CA 1
ATOM 817 C C . GLU A 1 101 ? -2.844 -5.531 -24.562 1 95.5 101 GLU A C 1
ATOM 819 O O . GLU A 1 101 ? -3.334 -5.016 -23.547 1 95.5 101 GLU A O 1
ATOM 824 N N . GLY A 1 102 ? -1.991 -4.883 -25.391 1 94.75 102 GLY A N 1
ATOM 825 C CA . GLY A 1 102 ? -1.406 -3.639 -24.922 1 94.75 102 GLY A CA 1
ATOM 826 C C . GLY A 1 102 ? -0.566 -3.811 -23.672 1 94.75 102 GLY A C 1
ATOM 827 O O . GLY A 1 102 ? 0.402 -4.574 -23.672 1 94.75 102 GLY A O 1
ATOM 828 N N . ASN A 1 103 ? -1.005 -3.203 -22.656 1 95.69 103 ASN A N 1
ATOM 829 C CA . ASN A 1 103 ? -0.261 -3.271 -21.406 1 95.69 103 ASN A CA 1
ATOM 830 C C . ASN A 1 103 ? -0.892 -4.262 -20.422 1 95.69 103 ASN A C 1
ATOM 832 O O . ASN A 1 103 ? -0.608 -4.23 -19.234 1 95.69 103 ASN A O 1
ATOM 836 N N . LEU A 1 104 ? -1.714 -5.125 -21.031 1 98.06 104 LEU A N 1
ATOM 837 C CA . LEU A 1 104 ? -2.393 -6.121 -20.203 1 98.06 104 LEU A CA 1
ATOM 838 C C . LEU A 1 104 ? -2.125 -7.527 -20.719 1 98.06 104 LEU A C 1
ATOM 840 O O . LEU A 1 104 ? -1.726 -7.703 -21.875 1 98.06 104 LEU A O 1
ATOM 844 N N . TRP A 1 105 ? -2.238 -8.445 -19.844 1 98.25 105 TRP A N 1
ATOM 845 C CA . TRP A 1 105 ? -2.295 -9.867 -20.188 1 98.25 105 TRP A CA 1
ATOM 846 C C . TRP A 1 105 ? -3.68 -10.438 -19.906 1 98.25 105 TRP A C 1
ATOM 848 O O . TRP A 1 105 ? -4.215 -10.273 -18.797 1 98.25 105 TRP A O 1
ATOM 858 N N . TYR A 1 106 ? -4.297 -11.047 -20.891 1 98.31 106 TYR A N 1
ATOM 859 C CA . TYR A 1 106 ? -5.664 -11.555 -20.797 1 98.31 106 TYR A CA 1
ATOM 860 C C . TYR A 1 106 ? -5.691 -13.07 -20.906 1 98.31 106 TYR A C 1
ATOM 862 O O . TYR A 1 106 ? -5.051 -13.648 -21.781 1 98.31 106 TYR A O 1
ATOM 870 N N . ASN A 1 107 ? -6.289 -13.75 -19.938 1 97.88 107 ASN A N 1
ATOM 871 C CA . ASN A 1 107 ? -6.551 -15.188 -20 1 97.88 107 ASN A CA 1
ATOM 872 C C . ASN A 1 107 ? -8.023 -15.477 -20.266 1 97.88 107 ASN A C 1
ATOM 874 O O . ASN A 1 107 ? -8.867 -15.281 -19.391 1 97.88 107 ASN A O 1
ATOM 878 N N . ARG A 1 108 ? -8.367 -16 -21.391 1 95.56 108 ARG A N 1
ATOM 879 C CA . ARG A 1 108 ? -9.742 -16.203 -21.828 1 95.56 108 ARG A CA 1
ATOM 880 C C . ARG A 1 108 ? -10.43 -17.297 -21.016 1 95.56 108 ARG A C 1
ATOM 882 O O . ARG A 1 108 ? -11.625 -17.219 -20.75 1 95.56 108 ARG A O 1
ATOM 889 N N . THR A 1 109 ? -9.695 -18.297 -20.719 1 95.38 109 THR A N 1
ATOM 890 C CA . THR A 1 109 ? -10.258 -19.438 -20 1 95.38 109 THR A CA 1
ATOM 891 C C . THR A 1 109 ? -10.859 -19 -18.672 1 95.38 109 THR A C 1
ATO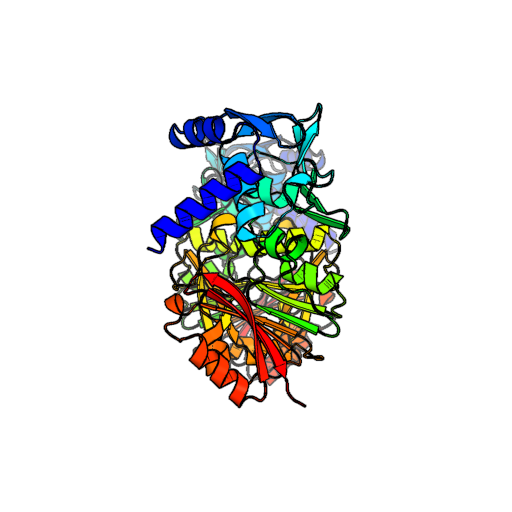M 893 O O . THR A 1 109 ? -11.969 -19.422 -18.312 1 95.38 109 THR A O 1
ATOM 896 N N . TYR A 1 110 ? -10.188 -18.062 -17.969 1 97 110 TYR A N 1
ATOM 897 C CA . TYR A 1 110 ? -10.625 -17.625 -16.641 1 97 110 TYR A CA 1
ATOM 898 C C . TYR A 1 110 ? -11.305 -16.266 -16.734 1 97 110 TYR A C 1
ATOM 900 O O . TYR A 1 110 ? -11.891 -15.789 -15.75 1 97 110 TYR A O 1
ATOM 908 N N . ASN A 1 111 ? -11.227 -15.617 -17.906 1 97.81 111 ASN A N 1
ATOM 909 C CA . ASN A 1 111 ? -11.734 -14.266 -18.125 1 97.81 111 ASN A CA 1
ATOM 910 C C . ASN A 1 111 ? -11.141 -13.273 -17.125 1 97.81 111 ASN A C 1
ATOM 912 O O . ASN A 1 111 ? -11.867 -12.57 -16.438 1 97.81 111 ASN A O 1
ATOM 916 N N . ILE A 1 112 ? -9.797 -13.305 -17.078 1 98.31 112 ILE A N 1
ATOM 917 C CA . ILE A 1 112 ? -9.102 -12.414 -16.141 1 98.31 112 ILE A CA 1
ATOM 918 C C . ILE A 1 112 ? -8.031 -11.625 -16.891 1 98.31 112 ILE A C 1
ATOM 920 O O . ILE A 1 112 ? -7.578 -12.039 -17.969 1 98.31 112 ILE A O 1
ATOM 924 N N . ARG A 1 113 ? -7.66 -10.5 -16.344 1 98.62 113 ARG A N 1
ATOM 925 C CA . ARG A 1 113 ? -6.625 -9.617 -16.875 1 98.62 113 ARG A CA 1
ATOM 926 C C . ARG A 1 113 ? -5.609 -9.25 -15.789 1 98.62 113 ARG A C 1
ATOM 928 O O . ARG A 1 113 ? -5.949 -9.188 -14.609 1 98.62 113 ARG A O 1
ATOM 935 N N . PHE A 1 114 ? -4.398 -9.109 -16.188 1 98.62 114 PHE A N 1
ATOM 936 C CA . PHE A 1 114 ? -3.322 -8.602 -15.344 1 98.62 114 PHE A CA 1
ATOM 937 C C . PHE A 1 114 ? -2.561 -7.488 -16.047 1 98.62 114 PHE A C 1
ATOM 939 O O . PHE A 1 114 ? -2.387 -7.523 -17.281 1 98.62 114 PHE A O 1
ATOM 946 N N . ILE A 1 115 ? -2.1 -6.496 -15.312 1 97.94 115 ILE A N 1
ATOM 947 C CA . ILE A 1 115 ? -1.246 -5.477 -15.914 1 97.94 115 ILE A CA 1
ATOM 948 C C . ILE A 1 115 ? 0.099 -6.09 -16.297 1 97.94 115 ILE A C 1
ATOM 950 O O . ILE A 1 115 ? 0.433 -7.191 -15.852 1 97.94 115 ILE A O 1
ATOM 954 N N . ASN A 1 116 ? 0.9 -5.391 -17.078 1 95.94 116 ASN A N 1
ATOM 955 C CA . ASN A 1 116 ? 2.104 -5.941 -17.703 1 95.94 116 ASN A CA 1
ATOM 956 C C . ASN A 1 116 ? 3.246 -6.055 -16.703 1 95.94 116 ASN A C 1
ATOM 958 O O . ASN A 1 116 ? 4.352 -6.461 -17.047 1 95.94 116 ASN A O 1
ATOM 962 N N . ARG A 1 117 ? 3.043 -5.848 -15.492 1 95.38 117 ARG A N 1
ATOM 963 C CA . ARG A 1 117 ? 4 -6.109 -14.422 1 95.38 117 ARG A CA 1
ATOM 964 C C . ARG A 1 117 ? 3.748 -7.469 -13.781 1 95.38 117 ARG A C 1
ATOM 966 O O . ARG A 1 117 ? 3.162 -7.555 -12.703 1 95.38 117 ARG A O 1
ATOM 973 N N . ILE A 1 118 ? 4.324 -8.516 -14.453 1 95.06 118 ILE A N 1
ATOM 974 C CA . ILE A 1 118 ? 3.943 -9.883 -14.133 1 95.06 118 ILE A CA 1
ATOM 975 C C . ILE A 1 118 ? 5.16 -10.656 -13.625 1 95.06 118 ILE A C 1
ATOM 977 O O . ILE A 1 118 ? 6.285 -10.156 -13.68 1 95.06 118 ILE A O 1
ATOM 981 N N . ASN A 1 119 ? 4.918 -11.789 -13.086 1 94.75 119 ASN A N 1
ATOM 982 C CA . ASN A 1 119 ? 5.953 -12.758 -12.734 1 94.75 119 ASN A CA 1
ATOM 983 C C . ASN A 1 119 ? 5.496 -14.188 -12.984 1 94.75 119 ASN A C 1
ATOM 985 O O . ASN A 1 119 ? 4.465 -14.414 -13.617 1 94.75 119 ASN A O 1
ATOM 989 N N . SER A 1 120 ? 6.297 -15.172 -12.648 1 93.31 120 SER A N 1
ATOM 990 C CA . SER A 1 120 ? 6.09 -16.562 -13.031 1 93.31 120 SER A CA 1
ATOM 991 C C . SER A 1 120 ? 4.887 -17.156 -12.312 1 93.31 120 SER A C 1
ATOM 993 O O . SER A 1 120 ? 4.395 -18.219 -12.695 1 93.31 120 SER A O 1
ATOM 995 N N . SER A 1 121 ? 4.371 -16.453 -11.297 1 94.06 121 SER A N 1
ATOM 996 C CA . SER A 1 121 ? 3.25 -16.984 -10.523 1 94.06 121 SER A CA 1
ATOM 997 C C . SER A 1 121 ? 1.998 -17.109 -11.391 1 94.06 121 SER A C 1
ATOM 999 O O . SER A 1 121 ? 1.147 -17.969 -11.141 1 94.06 121 SER A O 1
ATOM 1001 N N . LEU A 1 122 ? 1.864 -16.328 -12.414 1 96 122 LEU A N 1
ATOM 1002 C CA . LEU A 1 122 ? 0.728 -16.422 -13.32 1 96 122 LEU A CA 1
ATOM 1003 C C . LEU A 1 122 ? 0.698 -17.781 -14.016 1 96 122 LEU A C 1
ATOM 1005 O O . LEU A 1 122 ? -0.359 -18.406 -14.109 1 96 122 LEU A O 1
ATOM 1009 N N . PHE A 1 123 ? 1.892 -18.125 -14.523 1 96.06 123 PHE A N 1
ATOM 1010 C CA . PHE A 1 123 ? 2.023 -19.422 -15.18 1 96.06 123 PHE A CA 1
ATOM 1011 C C . PHE A 1 123 ? 1.729 -20.547 -14.203 1 96.06 123 PHE A C 1
ATOM 1013 O O . PHE A 1 123 ? 0.996 -21.484 -14.539 1 96.06 123 PHE A O 1
ATOM 1020 N N . GLU A 1 124 ? 2.199 -20.422 -12.984 1 94.56 124 GLU A N 1
ATOM 1021 C CA . GLU A 1 124 ? 2.059 -21.453 -11.953 1 94.56 124 GLU A CA 1
ATOM 1022 C C . GLU A 1 124 ? 0.598 -21.625 -11.547 1 94.56 124 GLU A C 1
ATOM 1024 O O . GLU A 1 124 ? 0.11 -22.766 -11.438 1 94.56 124 GLU A O 1
ATOM 1029 N N . ASN A 1 125 ? -0.118 -20.516 -11.375 1 96.12 125 ASN A N 1
ATOM 1030 C CA . ASN A 1 125 ? -1.477 -20.562 -10.844 1 96.12 125 ASN A CA 1
ATOM 1031 C C . ASN A 1 125 ? -2.492 -20.891 -11.93 1 96.12 125 ASN A C 1
ATOM 1033 O O . ASN A 1 125 ? -3.418 -21.672 -11.703 1 96.12 125 ASN A O 1
ATOM 1037 N N . PHE A 1 126 ? -2.275 -20.391 -13.148 1 97.19 126 PHE A N 1
ATOM 1038 C CA . PHE A 1 126 ? -3.375 -20.438 -14.109 1 97.19 126 PHE A CA 1
ATOM 1039 C C . PHE A 1 126 ? -3.066 -21.422 -15.227 1 97.19 126 PHE A C 1
ATOM 1041 O O . PHE A 1 126 ? -3.965 -21.844 -15.961 1 97.19 126 PHE A O 1
ATOM 1048 N N . SER A 1 127 ? -1.781 -21.75 -15.398 1 95.06 127 SER A N 1
ATOM 1049 C CA . SER A 1 127 ? -1.422 -22.703 -16.453 1 95.06 127 SER A CA 1
ATOM 1050 C C . SER A 1 127 ? -1.155 -24.094 -15.867 1 95.06 127 SER A C 1
ATOM 1052 O O . SER A 1 127 ? -1.754 -25.078 -16.312 1 95.06 127 SER A O 1
ATOM 1054 N N . ILE A 1 128 ? -0.296 -24.078 -14.852 1 93.25 128 ILE A N 1
ATOM 1055 C CA . ILE A 1 128 ? 0.022 -25.375 -14.234 1 93.25 128 ILE A CA 1
ATOM 1056 C C . ILE A 1 128 ? -0.974 -25.672 -13.117 1 93.25 128 ILE A C 1
ATOM 1058 O O . ILE A 1 128 ? -1.071 -26.812 -12.656 1 93.25 128 ILE A O 1
ATOM 1062 N N . LYS A 1 129 ? -1.721 -24.719 -12.594 1 94.19 129 LYS A N 1
ATOM 1063 C CA . LYS A 1 129 ? -2.791 -24.859 -11.609 1 94.19 129 LYS A CA 1
ATOM 1064 C C . LYS A 1 129 ? -2.264 -25.469 -10.312 1 94.19 129 LYS A C 1
ATOM 1066 O O . LYS A 1 129 ? -2.789 -26.469 -9.828 1 94.19 129 LYS A O 1
ATOM 1071 N N . GLN A 1 130 ? -1.325 -24.812 -9.758 1 93.31 130 GLN A N 1
ATOM 1072 C CA . GLN A 1 130 ? -0.617 -25.328 -8.594 1 93.31 130 GLN A CA 1
ATOM 1073 C C . GLN A 1 130 ? -1.537 -25.406 -7.379 1 93.31 130 GLN A C 1
ATOM 1075 O O . GLN A 1 130 ? -1.316 -26.219 -6.48 1 93.31 130 GLN A O 1
ATOM 1080 N N . TYR A 1 131 ? -2.641 -24.641 -7.383 1 94.94 131 TYR A N 1
ATOM 1081 C CA . TYR A 1 131 ? -3.543 -24.625 -6.234 1 94.94 131 TYR A CA 1
ATOM 1082 C C . TYR A 1 131 ? -4.898 -25.219 -6.594 1 94.94 131 TYR A C 1
ATOM 1084 O O . TYR A 1 131 ? -5.922 -24.844 -6.016 1 94.94 131 TYR A O 1
ATOM 1092 N N . ASN A 1 132 ? -4.902 -26.031 -7.566 1 92.06 132 ASN A N 1
ATOM 1093 C CA . ASN A 1 132 ? -6.16 -26.609 -8.039 1 92.06 132 ASN A CA 1
ATOM 1094 C C . ASN A 1 132 ? -6.82 -27.469 -6.965 1 92.06 132 ASN A C 1
ATOM 1096 O O . ASN A 1 132 ? -6.293 -28.516 -6.59 1 92.06 132 ASN A O 1
ATOM 1100 N N . ASN A 1 133 ? -7.918 -26.984 -6.48 1 90.62 133 ASN A N 1
ATOM 1101 C CA . ASN A 1 133 ? -8.758 -27.656 -5.488 1 90.62 133 ASN A CA 1
ATOM 1102 C C . ASN A 1 133 ? -10.164 -27.047 -5.453 1 90.62 133 ASN A C 1
ATOM 1104 O O . ASN A 1 133 ? -10.398 -25.984 -6.039 1 90.62 133 ASN A O 1
ATOM 1108 N N . GLU A 1 134 ? -11.07 -27.828 -4.895 1 91.56 134 GLU A N 1
ATOM 1109 C CA . GLU A 1 134 ? -12.383 -27.25 -4.641 1 91.56 134 GLU A CA 1
ATOM 1110 C C . GLU A 1 134 ? -12.32 -26.188 -3.545 1 91.56 134 GLU A C 1
ATOM 1112 O O . GLU A 1 134 ? -11.812 -26.438 -2.451 1 91.56 134 GLU A O 1
ATOM 1117 N N . ILE A 1 135 ? -12.734 -25.047 -3.92 1 94.81 135 ILE A N 1
ATOM 1118 C CA . ILE A 1 135 ? -12.648 -23.938 -2.979 1 94.81 135 ILE A CA 1
ATOM 1119 C C . ILE A 1 135 ? -14.047 -23.422 -2.654 1 94.81 135 ILE A C 1
ATOM 1121 O O . ILE A 1 135 ? -14.852 -23.188 -3.557 1 94.81 135 ILE A O 1
ATOM 1125 N N . GLU A 1 136 ? -14.32 -23.438 -1.442 1 94.81 136 GLU A N 1
ATOM 1126 C CA . GLU A 1 136 ? -15.508 -22.781 -0.887 1 94.81 136 GLU A CA 1
ATOM 1127 C C . GLU A 1 136 ? -15.164 -22 0.377 1 94.81 136 GLU A C 1
ATOM 1129 O O . GLU A 1 136 ? -14 -21.891 0.754 1 94.81 136 GLU A O 1
ATOM 1134 N N . GLY A 1 137 ? -15.992 -21.312 0.972 1 97.5 137 GLY A N 1
ATOM 1135 C CA . GLY A 1 137 ? -15.75 -20.578 2.209 1 97.5 137 GLY A CA 1
ATOM 1136 C C . GLY A 1 137 ? -14.742 -19.469 2.057 1 97.5 137 GLY A C 1
ATOM 1137 O O . GLY A 1 137 ? -14.625 -18.859 0.984 1 97.5 137 GLY A O 1
ATOM 1138 N N . GLU A 1 138 ? -14.055 -19.172 3.166 1 98.44 138 GLU A N 1
ATOM 1139 C CA . GLU A 1 138 ? -13.086 -18.078 3.166 1 98.44 138 GLU A CA 1
ATOM 1140 C C . GLU A 1 138 ? -11.656 -18.594 3.047 1 98.44 138 GLU A C 1
ATOM 1142 O O . GLU A 1 138 ? -11.359 -19.703 3.498 1 98.44 138 GLU A O 1
ATOM 1147 N N . VAL A 1 139 ? -10.828 -17.844 2.393 1 98.44 139 VAL A N 1
ATOM 1148 C CA . VAL A 1 139 ? -9.43 -18.188 2.154 1 98.44 139 VAL A CA 1
ATOM 1149 C C . VAL A 1 139 ? -8.516 -17.141 2.764 1 98.44 139 VAL A C 1
ATOM 1151 O O . VAL A 1 139 ? -8.797 -15.938 2.672 1 98.44 139 VAL A O 1
ATOM 1154 N N . VAL A 1 140 ? -7.508 -17.562 3.453 1 98.38 140 VAL A N 1
ATOM 1155 C CA . VAL A 1 140 ? -6.402 -16.688 3.842 1 98.38 140 VAL A CA 1
ATOM 1156 C C . VAL A 1 140 ? -5.195 -16.969 2.947 1 98.38 140 VAL A C 1
ATOM 1158 O O . VAL A 1 140 ? -4.727 -18.094 2.857 1 98.38 140 VAL A O 1
ATOM 1161 N N . ASP A 1 141 ? -4.746 -15.945 2.266 1 98.25 141 ASP A N 1
ATOM 1162 C CA . ASP A 1 141 ? -3.662 -16.031 1.289 1 98.25 141 ASP A CA 1
ATOM 1163 C C . ASP A 1 141 ? -2.441 -15.234 1.758 1 98.25 141 ASP A C 1
ATOM 1165 O O . ASP A 1 141 ? -2.34 -14.031 1.51 1 98.25 141 ASP A O 1
ATOM 1169 N N . ILE A 1 142 ? -1.452 -15.898 2.396 1 97.88 142 ILE A N 1
ATOM 1170 C CA . ILE A 1 142 ? -0.229 -15.266 2.875 1 97.88 142 ILE A CA 1
ATOM 1171 C C . ILE A 1 142 ? 0.846 -15.336 1.793 1 97.88 142 ILE A C 1
ATOM 1173 O O . ILE A 1 142 ? 1.302 -16.422 1.432 1 97.88 142 ILE A O 1
ATOM 1177 N N . GLY A 1 143 ? 1.3 -14.219 1.373 1 96.44 143 GLY A N 1
ATOM 1178 C CA . GLY A 1 143 ? 2.143 -14.117 0.192 1 96.44 143 GLY A CA 1
ATOM 1179 C C . GLY A 1 143 ? 1.35 -13.977 -1.095 1 96.44 143 GLY A C 1
ATOM 1180 O O . GLY A 1 143 ? 1.469 -14.805 -1.996 1 96.44 143 GLY A O 1
ATOM 1181 N N . ALA A 1 144 ? 0.635 -12.867 -1.17 1 97 144 ALA A N 1
ATOM 1182 C CA . ALA A 1 144 ? -0.326 -12.672 -2.252 1 97 144 ALA A CA 1
ATOM 1183 C C . ALA A 1 144 ? 0.373 -12.219 -3.531 1 97 144 ALA A C 1
ATOM 1185 O O . ALA A 1 144 ? -0.201 -12.297 -4.621 1 97 144 ALA A O 1
ATOM 1186 N N . ASN A 1 145 ? 1.639 -11.711 -3.389 1 96.25 145 ASN A N 1
ATOM 1187 C CA . ASN A 1 145 ? 2.412 -11.227 -4.527 1 96.25 145 ASN A CA 1
ATOM 1188 C C . ASN A 1 145 ? 1.595 -10.273 -5.395 1 96.25 145 ASN A C 1
ATOM 1190 O O . ASN A 1 145 ? 1.032 -9.297 -4.891 1 96.25 145 ASN A O 1
ATOM 1194 N N . ILE A 1 146 ? 1.407 -10.5 -6.68 1 98 146 ILE A N 1
ATOM 1195 C CA . ILE A 1 146 ? 0.727 -9.555 -7.555 1 98 146 ILE A CA 1
ATOM 1196 C C . ILE A 1 146 ? -0.776 -9.828 -7.543 1 98 146 ILE A C 1
ATOM 1198 O O . ILE A 1 146 ? -1.497 -9.406 -8.453 1 98 146 ILE A O 1
ATOM 1202 N N . GLY A 1 147 ? -1.284 -10.555 -6.574 1 98.25 147 GLY A N 1
ATOM 1203 C CA . GLY A 1 147 ? -2.701 -10.82 -6.387 1 98.25 147 GLY A CA 1
ATOM 1204 C C . GLY A 1 147 ? -3.191 -12.031 -7.16 1 98.25 147 GLY A C 1
ATOM 1205 O O . GLY A 1 147 ? -4.383 -12.352 -7.129 1 98.25 147 GLY A O 1
ATOM 1206 N N . ASP A 1 148 ? -2.291 -12.773 -7.809 1 97.81 148 ASP A N 1
ATOM 1207 C CA . ASP A 1 148 ? -2.646 -13.852 -8.727 1 97.81 148 ASP A CA 1
ATOM 1208 C C . ASP A 1 148 ? -3.342 -14.992 -7.984 1 97.81 148 ASP A C 1
ATOM 1210 O O . ASP A 1 148 ? -4.395 -15.469 -8.414 1 97.81 148 ASP A O 1
ATOM 1214 N N . SER A 1 149 ? -2.785 -15.422 -6.82 1 97.94 149 SER A N 1
ATOM 1215 C CA . SER A 1 149 ? -3.404 -16.516 -6.09 1 97.94 149 SER A CA 1
ATOM 1216 C C . SER A 1 149 ? -4.738 -16.094 -5.484 1 97.94 149 SER A C 1
ATOM 1218 O O . SER A 1 149 ? -5.707 -16.859 -5.508 1 97.94 149 SER A O 1
ATOM 1220 N N . ALA A 1 150 ? -4.812 -14.898 -4.922 1 98.56 150 ALA A N 1
ATOM 1221 C CA . ALA A 1 150 ? -6.07 -14.398 -4.371 1 98.56 150 ALA A CA 1
ATOM 1222 C C . ALA A 1 150 ? -7.168 -14.383 -5.434 1 98.56 150 ALA A C 1
ATOM 1224 O O . ALA A 1 150 ? -8.297 -14.805 -5.18 1 98.56 150 ALA A O 1
ATOM 1225 N N . ILE A 1 151 ? -6.824 -13.898 -6.621 1 98.69 151 ILE A N 1
ATOM 1226 C CA . ILE A 1 151 ? -7.758 -13.852 -7.738 1 98.69 151 ILE A CA 1
ATOM 1227 C C . ILE A 1 151 ? -8.172 -15.273 -8.133 1 98.69 151 ILE A C 1
ATOM 1229 O O . ILE A 1 151 ? -9.352 -15.539 -8.344 1 98.69 151 ILE A O 1
ATOM 1233 N N . TYR A 1 152 ? -7.191 -16.156 -8.188 1 98.38 152 TYR A N 1
ATOM 1234 C CA . TYR A 1 152 ? -7.465 -17.547 -8.523 1 98.38 152 TYR A CA 1
ATOM 1235 C C . TYR A 1 152 ? -8.477 -18.156 -7.555 1 98.38 152 TYR A C 1
ATOM 1237 O O . TYR A 1 152 ? -9.461 -18.766 -7.98 1 98.38 152 TYR A O 1
ATOM 1245 N N . PHE A 1 153 ? -8.266 -17.969 -6.25 1 98.5 153 PHE A N 1
ATOM 1246 C CA . PHE A 1 153 ? -9.148 -18.531 -5.238 1 98.5 153 PHE A CA 1
ATOM 1247 C C . PHE A 1 153 ? -10.539 -17.906 -5.312 1 98.5 153 PHE A C 1
ATOM 1249 O O . PHE A 1 153 ? -11.547 -18.594 -5.133 1 98.5 153 PHE A O 1
ATOM 1256 N N . ALA A 1 154 ? -10.594 -16.594 -5.551 1 98.31 154 ALA A N 1
ATOM 1257 C CA . ALA A 1 154 ? -11.875 -15.914 -5.695 1 98.31 154 ALA A CA 1
ATOM 1258 C C . ALA A 1 154 ? -12.68 -16.5 -6.855 1 98.31 154 ALA A C 1
ATOM 1260 O O . ALA A 1 154 ? -13.883 -16.75 -6.727 1 98.31 154 ALA A O 1
ATOM 1261 N N . LEU A 1 155 ? -12.047 -16.797 -7.953 1 97.25 155 LEU A N 1
ATOM 1262 C CA . LEU A 1 155 ? -12.688 -17.328 -9.148 1 97.25 155 LEU A CA 1
ATOM 1263 C C . LEU A 1 155 ? -13.164 -18.75 -8.914 1 97.25 155 LEU A C 1
ATOM 1265 O O . LEU A 1 155 ? -14.18 -19.172 -9.484 1 97.25 155 LEU A O 1
ATOM 1269 N N . LYS A 1 156 ? -12.438 -19.469 -8.117 1 96.94 156 LYS A N 1
ATOM 1270 C CA . LYS A 1 156 ? -12.711 -20.891 -7.906 1 96.94 156 L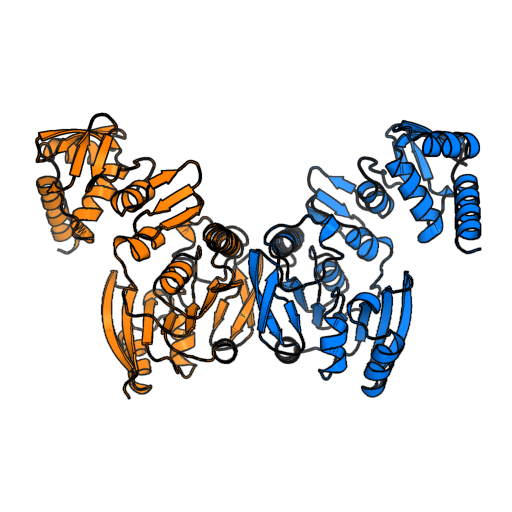YS A CA 1
ATOM 1271 C C . LYS A 1 156 ? -13.867 -21.078 -6.926 1 96.94 156 LYS A C 1
ATOM 1273 O O . LYS A 1 156 ? -14.344 -22.203 -6.73 1 96.94 156 LYS A O 1
ATOM 1278 N N . GLY A 1 157 ? -14.258 -19.984 -6.234 1 97.25 157 GLY A N 1
ATOM 1279 C CA . GLY A 1 157 ? -15.484 -20.141 -5.465 1 97.25 157 GLY A CA 1
ATOM 1280 C C . GLY A 1 157 ? -15.352 -19.641 -4.039 1 97.25 157 GLY A C 1
ATOM 1281 O O . GLY A 1 157 ? -16.312 -19.688 -3.268 1 97.25 157 GLY A O 1
ATOM 1282 N N . ALA A 1 158 ? -14.211 -19.109 -3.654 1 98.19 158 ALA A N 1
ATOM 1283 C CA . ALA A 1 158 ? -14.07 -18.562 -2.307 1 98.19 158 ALA A CA 1
ATOM 1284 C C . ALA A 1 158 ? -15.148 -17.516 -2.021 1 98.19 158 ALA A C 1
ATOM 1286 O O . ALA A 1 158 ? -15.453 -16.688 -2.881 1 98.19 158 ALA A O 1
ATOM 1287 N N . SER A 1 159 ? -15.797 -17.609 -0.822 1 98.25 159 SER A N 1
ATOM 1288 C CA . SER A 1 159 ? -16.734 -16.578 -0.438 1 98.25 159 SER A CA 1
ATOM 1289 C C . SER A 1 159 ? -16.031 -15.242 -0.206 1 98.25 159 SER A C 1
ATOM 1291 O O . SER A 1 159 ? -16.594 -14.18 -0.481 1 98.25 159 SER A O 1
ATOM 1293 N N . HIS A 1 160 ? -14.836 -15.312 0.265 1 98.31 160 HIS A N 1
ATOM 1294 C CA . HIS A 1 160 ? -13.984 -14.148 0.466 1 98.31 160 HIS A CA 1
ATOM 1295 C C . HIS A 1 160 ? -12.531 -14.547 0.634 1 98.31 160 HIS A C 1
ATOM 1297 O O . HIS A 1 160 ? -12.234 -15.617 1.177 1 98.31 160 HIS A O 1
ATOM 1303 N N . VAL A 1 161 ? -11.625 -13.75 0.161 1 98.62 161 VAL A N 1
ATOM 1304 C CA . VAL A 1 161 ? -10.195 -14.008 0.297 1 98.62 161 VAL A CA 1
ATOM 1305 C C . VAL A 1 161 ? -9.539 -12.867 1.071 1 98.62 161 VAL A C 1
ATOM 1307 O O . VAL A 1 161 ? -9.648 -11.695 0.684 1 98.62 161 VAL A O 1
ATOM 1310 N N . TYR A 1 162 ? -8.961 -13.172 2.191 1 98.5 162 TYR A N 1
ATOM 1311 C CA . TYR A 1 162 ? -8.078 -12.266 2.906 1 98.5 162 TYR A CA 1
ATOM 1312 C C . TYR A 1 162 ? -6.621 -12.508 2.523 1 98.5 162 TYR A C 1
ATOM 1314 O O . TYR A 1 162 ? -6.051 -13.547 2.859 1 98.5 162 TYR A O 1
ATOM 1322 N N . ALA A 1 163 ? -6.055 -11.547 1.841 1 98.5 163 ALA A N 1
ATOM 1323 C CA . ALA A 1 163 ? -4.719 -11.719 1.269 1 98.5 163 ALA A CA 1
ATOM 1324 C C . ALA A 1 163 ? -3.727 -10.734 1.886 1 98.5 163 ALA A C 1
ATOM 1326 O O . ALA A 1 163 ? -4.102 -9.625 2.271 1 98.5 163 ALA A O 1
ATOM 1327 N N . PHE A 1 164 ? -2.449 -11.133 1.953 1 98.06 164 PHE A N 1
ATOM 1328 C CA . PHE A 1 164 ? -1.404 -10.336 2.59 1 98.06 164 PHE A CA 1
ATOM 1329 C C . PHE A 1 164 ? -0.149 -10.305 1.725 1 98.06 164 PHE A C 1
ATOM 1331 O O . PHE A 1 164 ? 0.371 -11.352 1.332 1 98.06 164 PHE A O 1
ATOM 1338 N N . GLU A 1 165 ? 0.324 -9.141 1.367 1 98 165 GLU A N 1
ATOM 1339 C CA . GLU A 1 165 ? 1.546 -8.891 0.609 1 98 165 GLU A CA 1
ATOM 1340 C C . GLU A 1 165 ? 2.396 -7.816 1.273 1 98 165 GLU A C 1
ATOM 1342 O O . GLU A 1 165 ? 1.963 -6.668 1.406 1 98 165 GLU A O 1
ATOM 1347 N N . PRO A 1 166 ? 3.604 -8.164 1.683 1 96.38 166 PRO A N 1
ATOM 1348 C CA . PRO A 1 166 ? 4.387 -7.219 2.486 1 96.38 166 PRO A CA 1
ATOM 1349 C C . PRO A 1 166 ? 5.082 -6.156 1.638 1 96.38 166 PRO A C 1
ATOM 1351 O O . PRO A 1 166 ? 5.414 -5.078 2.141 1 96.38 166 PRO A O 1
ATOM 1354 N N . LEU A 1 167 ? 5.406 -6.371 0.411 1 97 167 LEU A N 1
ATOM 1355 C CA . LEU A 1 167 ? 6.145 -5.426 -0.421 1 97 167 LEU A CA 1
ATOM 1356 C C . LEU A 1 167 ? 5.211 -4.371 -1.004 1 97 167 LEU A C 1
ATOM 1358 O O . LEU A 1 167 ? 4.352 -4.684 -1.833 1 97 167 LEU A O 1
ATOM 1362 N N . PRO A 1 168 ? 5.398 -3.072 -0.729 1 97.5 168 PRO A N 1
ATOM 1363 C CA . PRO A 1 168 ? 4.441 -2.023 -1.083 1 97.5 168 PRO A CA 1
ATOM 1364 C C . PRO A 1 168 ? 4.207 -1.921 -2.59 1 97.5 168 PRO A C 1
ATOM 1366 O O . PRO A 1 168 ? 3.064 -1.791 -3.035 1 97.5 168 PRO A O 1
ATOM 1369 N N . ASP A 1 169 ? 5.293 -1.976 -3.359 1 96.69 169 ASP A N 1
ATOM 1370 C CA . ASP A 1 169 ? 5.176 -1.882 -4.812 1 96.69 169 ASP A CA 1
ATOM 1371 C C . ASP A 1 169 ? 4.352 -3.037 -5.371 1 96.69 169 ASP A C 1
ATOM 1373 O O . ASP A 1 169 ? 3.494 -2.834 -6.234 1 96.69 169 ASP A O 1
ATOM 1377 N N . ILE A 1 170 ? 4.594 -4.199 -4.914 1 97.69 170 ILE A N 1
ATOM 1378 C CA . ILE A 1 170 ? 3.904 -5.402 -5.363 1 97.69 170 ILE A CA 1
ATOM 1379 C C . ILE A 1 170 ? 2.451 -5.367 -4.895 1 97.69 170 ILE A C 1
ATOM 1381 O O . ILE A 1 170 ? 1.54 -5.715 -5.648 1 97.69 170 ILE A O 1
ATOM 1385 N N . TYR A 1 171 ? 2.258 -4.922 -3.664 1 98.19 171 TYR A N 1
ATOM 1386 C CA . TYR A 1 171 ? 0.923 -4.695 -3.121 1 98.19 171 TYR A CA 1
ATOM 1387 C C . TYR A 1 171 ? 0.114 -3.777 -4.027 1 98.19 171 TYR A C 1
ATOM 1389 O O . TYR A 1 171 ? -1.051 -4.055 -4.324 1 98.19 171 TYR A O 1
ATOM 1397 N N . GLY A 1 172 ? 0.706 -2.652 -4.484 1 98.19 172 GLY A N 1
ATOM 1398 C CA . GLY A 1 172 ? 0.04 -1.748 -5.41 1 98.19 172 GLY A CA 1
ATOM 1399 C C . GLY A 1 172 ? -0.365 -2.416 -6.707 1 98.19 172 GLY A C 1
ATOM 1400 O O . GLY A 1 172 ? -1.463 -2.18 -7.219 1 98.19 172 GLY A O 1
ATOM 1401 N N . ILE A 1 173 ? 0.496 -3.258 -7.223 1 98.12 173 ILE A N 1
ATOM 1402 C CA . ILE A 1 173 ? 0.219 -4.004 -8.445 1 98.12 173 ILE A CA 1
ATOM 1403 C C . ILE A 1 173 ? -0.952 -4.957 -8.211 1 98.12 173 ILE A C 1
ATOM 1405 O O . ILE A 1 173 ? -1.85 -5.062 -9.047 1 98.12 173 ILE A O 1
ATOM 1409 N N . ALA A 1 174 ? -0.954 -5.609 -7.082 1 98.5 174 ALA A N 1
ATOM 1410 C CA . ALA A 1 174 ? -2.018 -6.543 -6.73 1 98.5 174 ALA A CA 1
ATOM 1411 C C . ALA A 1 174 ? -3.371 -5.84 -6.668 1 98.5 174 ALA A C 1
ATOM 1413 O O . ALA A 1 174 ? -4.375 -6.371 -7.145 1 98.5 174 ALA A O 1
ATOM 1414 N N . LEU A 1 175 ? -3.406 -4.664 -6.078 1 98.62 175 LEU A N 1
ATOM 1415 C CA . LEU A 1 175 ? -4.645 -3.895 -6 1 98.62 175 LEU A CA 1
ATOM 1416 C C . LEU A 1 175 ? -5.184 -3.588 -7.395 1 98.62 175 LEU A C 1
ATOM 1418 O O . LEU A 1 175 ? -6.387 -3.693 -7.637 1 98.62 175 LEU A O 1
ATOM 1422 N N . GLN A 1 176 ? -4.289 -3.176 -8.289 1 98.25 176 GLN A N 1
ATOM 1423 C CA . GLN A 1 176 ? -4.691 -2.877 -9.656 1 98.25 176 GLN A CA 1
ATOM 1424 C C . GLN A 1 176 ? -5.285 -4.109 -10.336 1 98.25 176 GLN A C 1
ATOM 1426 O O . GLN A 1 176 ? -6.305 -4.012 -11.023 1 98.25 176 GLN A O 1
ATOM 1431 N N . ASN A 1 177 ? -4.609 -5.227 -10.117 1 98.69 177 ASN A N 1
ATOM 1432 C CA . ASN A 1 177 ? -5.078 -6.465 -10.734 1 98.69 177 ASN A CA 1
ATOM 1433 C C . ASN A 1 177 ? -6.445 -6.875 -10.188 1 98.69 177 ASN A C 1
ATOM 1435 O O . ASN A 1 177 ? -7.301 -7.34 -10.945 1 98.69 177 ASN A O 1
ATOM 1439 N N . ILE A 1 178 ? -6.648 -6.707 -8.914 1 98.69 178 ILE A N 1
ATOM 1440 C CA . ILE A 1 178 ? -7.934 -7.027 -8.305 1 98.69 178 ILE A CA 1
ATOM 1441 C C . ILE A 1 178 ? -9.016 -6.105 -8.859 1 98.69 178 ILE A C 1
ATOM 1443 O O . ILE A 1 178 ? -10.109 -6.559 -9.211 1 98.69 178 ILE A O 1
ATOM 1447 N N . LYS A 1 179 ? -8.695 -4.848 -9 1 98.19 179 LYS A N 1
ATOM 1448 C CA . LYS A 1 179 ? -9.633 -3.842 -9.5 1 98.19 179 LYS A CA 1
ATOM 1449 C C . LYS A 1 179 ? -10.039 -4.133 -10.945 1 98.19 179 LYS A C 1
ATOM 1451 O O . LYS A 1 179 ? -11.227 -4.098 -11.281 1 98.19 179 LYS A O 1
ATOM 1456 N N . ILE A 1 180 ? -9.039 -4.461 -11.773 1 97.69 180 ILE A N 1
ATOM 1457 C CA . ILE A 1 180 ? -9.305 -4.648 -13.195 1 97.69 180 ILE A CA 1
ATOM 1458 C C . ILE A 1 180 ? -10.203 -5.863 -13.398 1 97.69 180 ILE A C 1
ATOM 1460 O O . ILE A 1 180 ? -10.953 -5.938 -14.375 1 97.69 180 ILE A O 1
ATOM 1464 N N . ASN A 1 181 ? -10.203 -6.789 -12.453 1 98.38 181 ASN A N 1
ATOM 1465 C CA . ASN A 1 181 ? -11.023 -7.992 -12.555 1 98.38 181 ASN A CA 1
ATOM 1466 C C . ASN A 1 181 ? -12.312 -7.859 -11.742 1 98.38 181 ASN A C 1
ATOM 1468 O O . ASN A 1 181 ? -13.047 -8.836 -11.578 1 98.38 181 ASN A O 1
ATOM 1472 N N . HIS A 1 182 ? -12.586 -6.676 -11.172 1 97.44 182 HIS A N 1
ATOM 1473 C CA . HIS A 1 182 ? -13.805 -6.344 -10.438 1 97.44 182 HIS A CA 1
ATOM 1474 C C . HIS A 1 182 ? -14.031 -7.305 -9.281 1 97.44 182 HIS A C 1
ATOM 1476 O O . HIS A 1 182 ? -15.133 -7.82 -9.102 1 97.44 182 HIS A O 1
ATOM 1482 N N . LEU A 1 183 ? -12.953 -7.574 -8.492 1 98 183 LEU A N 1
ATOM 1483 C CA . LEU A 1 183 ? -13.039 -8.555 -7.41 1 98 183 LEU A CA 1
ATOM 1484 C C . LEU A 1 183 ? -12.859 -7.875 -6.055 1 98 183 LEU A C 1
ATOM 1486 O O . LEU A 1 183 ? -12.523 -8.531 -5.066 1 98 183 LEU A O 1
ATOM 1490 N N . GLU A 1 184 ? -13.086 -6.574 -6.012 1 94.25 184 GLU A N 1
ATOM 1491 C CA . GLU A 1 184 ? -12.875 -5.809 -4.789 1 94.25 184 GLU A CA 1
ATOM 1492 C C . GLU A 1 184 ? -13.852 -6.227 -3.695 1 94.25 184 GLU A C 1
ATOM 1494 O O . GLU A 1 184 ? -13.602 -5.988 -2.512 1 94.25 184 GLU A O 1
ATOM 1499 N N . ASN A 1 185 ? -14.953 -6.859 -4.062 1 95.06 185 ASN A N 1
ATOM 1500 C CA . ASN A 1 185 ? -15.93 -7.312 -3.082 1 95.06 185 ASN A CA 1
ATOM 1501 C C . ASN A 1 185 ? -15.609 -8.711 -2.568 1 95.06 185 ASN A C 1
ATOM 1503 O O . ASN A 1 185 ? -16.25 -9.203 -1.637 1 95.06 185 ASN A O 1
ATOM 1507 N N . LYS A 1 186 ? -14.586 -9.328 -3.129 1 97.38 186 LYS A N 1
ATOM 1508 C CA . LYS A 1 186 ? -14.289 -10.711 -2.779 1 97.38 186 LYS A CA 1
ATOM 1509 C C . LYS A 1 186 ? -12.898 -10.844 -2.166 1 97.38 186 LYS A C 1
ATOM 1511 O O . LYS A 1 186 ? -12.57 -11.867 -1.562 1 97.38 186 LYS A O 1
ATOM 1516 N N . ILE A 1 187 ? -12.117 -9.812 -2.318 1 98.62 187 ILE A N 1
ATOM 1517 C CA . ILE A 1 187 ? -10.734 -9.906 -1.866 1 98.62 187 ILE A CA 1
ATOM 1518 C C . ILE A 1 187 ? -10.391 -8.68 -1.019 1 98.62 187 ILE A C 1
ATOM 1520 O O . ILE A 1 187 ? -10.516 -7.543 -1.479 1 98.62 187 ILE A O 1
ATOM 1524 N N . THR A 1 188 ? -10.062 -8.891 0.188 1 98.38 188 THR A N 1
ATOM 1525 C CA . THR A 1 188 ? -9.422 -7.879 1.025 1 98.38 188 THR A CA 1
ATOM 1526 C C . THR A 1 188 ? -7.91 -8.055 1.031 1 98.38 188 THR A C 1
ATOM 1528 O O . THR A 1 188 ? -7.402 -9.102 1.438 1 98.38 188 THR A O 1
ATOM 1531 N N . LEU A 1 189 ? -7.188 -7.035 0.575 1 98.56 189 LEU A N 1
ATOM 1532 C CA . LEU A 1 189 ? -5.734 -7.117 0.469 1 98.56 189 LEU A CA 1
ATOM 1533 C C . LEU A 1 189 ? -5.062 -6.195 1.48 1 98.56 189 LEU A C 1
ATOM 1535 O O . LEU A 1 189 ? -5.402 -5.012 1.571 1 98.56 189 LEU A O 1
ATOM 1539 N N . ALA A 1 190 ? -4.172 -6.734 2.23 1 98.12 190 ALA A N 1
ATOM 1540 C CA . ALA A 1 190 ? -3.424 -5.984 3.236 1 98.12 190 ALA A CA 1
ATOM 1541 C C . ALA A 1 190 ? -1.952 -5.867 2.854 1 98.12 190 ALA A C 1
ATOM 1543 O O . ALA A 1 190 ? -1.333 -6.852 2.439 1 98.12 190 ALA A O 1
ATOM 1544 N N . ASN A 1 191 ? -1.406 -4.625 2.924 1 98.31 191 ASN A N 1
ATOM 1545 C CA . ASN A 1 191 ? 0.043 -4.473 2.855 1 98.31 191 ASN A CA 1
ATOM 1546 C C . ASN A 1 191 ? 0.7 -4.742 4.207 1 98.31 191 ASN A C 1
ATOM 1548 O O . ASN A 1 191 ? 1.011 -3.807 4.949 1 98.31 191 ASN A O 1
ATOM 1552 N N . ALA A 1 192 ? 1.004 -6.02 4.449 1 97.12 192 ALA A N 1
ATOM 1553 C CA . ALA A 1 192 ? 1.548 -6.445 5.738 1 97.12 192 ALA A CA 1
ATOM 1554 C C . ALA A 1 192 ? 2.217 -7.812 5.625 1 97.12 192 ALA A C 1
ATOM 1556 O O . ALA A 1 192 ? 1.858 -8.617 4.758 1 97.12 192 ALA A O 1
ATOM 1557 N N . ALA A 1 193 ? 3.213 -7.973 6.441 1 96.31 193 ALA A N 1
ATOM 1558 C CA . ALA A 1 193 ? 3.705 -9.32 6.695 1 96.31 193 ALA A CA 1
ATOM 1559 C C . ALA A 1 193 ? 2.82 -10.047 7.707 1 96.31 193 ALA A C 1
ATOM 1561 O O . ALA A 1 193 ? 2 -9.422 8.383 1 96.31 193 ALA A O 1
ATOM 1562 N N . VAL A 1 194 ? 2.91 -11.336 7.73 1 96.38 194 VAL A N 1
ATOM 1563 C CA . VAL A 1 194 ? 2.205 -12.133 8.727 1 96.38 194 VAL A CA 1
ATOM 1564 C C . VAL A 1 194 ? 3.193 -13.039 9.461 1 96.38 194 VAL A C 1
ATOM 1566 O O . VAL A 1 194 ? 4.043 -13.672 8.828 1 96.38 194 VAL A O 1
ATOM 1569 N N . GLY A 1 195 ? 3.166 -12.984 10.703 1 94.75 195 GLY A N 1
ATOM 1570 C CA . GLY A 1 195 ? 3.986 -13.828 11.562 1 94.75 195 GLY A CA 1
ATOM 1571 C C . GLY A 1 195 ? 3.248 -14.344 12.781 1 94.75 195 GLY A C 1
ATOM 1572 O O . GLY A 1 195 ? 2.02 -14.25 12.859 1 94.75 195 GLY A O 1
ATOM 1573 N N . SER A 1 196 ? 4.008 -15 13.672 1 94.12 196 SER A N 1
ATOM 1574 C CA . SER A 1 196 ? 3.406 -15.547 14.883 1 94.12 196 SER A CA 1
ATOM 1575 C C . SER A 1 196 ? 3.061 -14.438 15.875 1 94.12 196 SER A C 1
ATOM 1577 O O . SER A 1 196 ? 2.193 -14.609 16.734 1 94.12 196 SER A O 1
ATOM 1579 N N . LYS A 1 197 ? 3.727 -13.312 15.766 1 91.69 197 LYS A N 1
ATOM 1580 C CA . LYS A 1 197 ? 3.523 -12.195 16.688 1 91.69 197 LYS A CA 1
ATOM 1581 C C . LYS A 1 197 ? 3.342 -10.883 15.922 1 91.69 197 LYS A C 1
ATOM 1583 O O . LYS A 1 197 ? 3.787 -10.758 14.781 1 91.69 197 LYS A O 1
ATOM 1588 N N . GLU A 1 198 ? 2.664 -9.93 16.625 1 91.75 198 GLU A N 1
ATOM 1589 C CA . GLU A 1 198 ? 2.578 -8.578 16.078 1 91.75 198 GLU A CA 1
ATOM 1590 C C . GLU A 1 198 ? 3.945 -7.902 16.062 1 91.75 198 GLU A C 1
ATOM 1592 O O . GLU A 1 198 ? 4.785 -8.172 16.922 1 91.75 198 GLU A O 1
ATOM 1597 N N . GLY A 1 199 ? 4.137 -7.074 15.078 1 91.38 199 GLY A N 1
ATOM 1598 C CA . GLY A 1 199 ? 5.383 -6.328 15.008 1 91.38 199 GLY A CA 1
ATOM 1599 C C . GLY A 1 199 ? 5.48 -5.449 13.773 1 91.38 199 GLY A C 1
ATOM 1600 O O . GLY A 1 199 ? 4.477 -4.906 13.312 1 91.38 199 GLY A O 1
ATOM 1601 N N . LYS A 1 200 ? 6.688 -5.102 13.469 1 93.44 200 LYS A N 1
ATOM 1602 C CA . LYS A 1 200 ? 7.016 -4.316 12.281 1 93.44 200 LYS A CA 1
ATOM 1603 C C . LYS A 1 200 ? 8.203 -4.91 11.531 1 93.44 200 LYS A C 1
ATOM 1605 O O . LYS A 1 200 ? 9.023 -5.617 12.125 1 93.44 200 LYS A O 1
ATOM 1610 N N . VAL A 1 201 ? 8.227 -4.738 10.258 1 94.19 201 VAL A N 1
ATOM 1611 C CA . VAL A 1 201 ? 9.336 -5.23 9.445 1 94.19 201 VAL A CA 1
ATOM 1612 C C . VAL A 1 201 ? 9.758 -4.16 8.445 1 94.19 201 VAL A C 1
ATOM 1614 O O . VAL A 1 201 ? 8.945 -3.326 8.039 1 94.19 201 VAL A O 1
ATOM 1617 N N . LYS A 1 202 ? 11.008 -4.18 8.078 1 95.81 202 LYS A N 1
ATOM 1618 C CA . LYS A 1 202 ? 11.523 -3.303 7.031 1 95.81 202 LYS A CA 1
ATOM 1619 C C . LYS A 1 202 ? 11.594 -4.031 5.691 1 95.81 202 LYS A C 1
ATOM 1621 O O . LYS A 1 202 ? 12.023 -5.184 5.629 1 95.81 202 LYS A O 1
ATOM 1626 N N . VAL A 1 203 ? 11.102 -3.4 4.648 1 95.88 203 VAL A N 1
ATOM 1627 C CA . VAL A 1 203 ? 11.109 -3.951 3.299 1 95.88 203 VAL A CA 1
ATOM 1628 C C . VAL A 1 203 ? 11.477 -2.861 2.295 1 95.88 203 VAL A C 1
ATOM 1630 O O . VAL A 1 203 ? 11.367 -1.67 2.596 1 95.88 203 VAL A O 1
ATOM 1633 N N . PRO A 1 204 ? 11.984 -3.242 1.104 1 95.38 204 PRO A N 1
ATOM 1634 C CA . PRO A 1 204 ? 12.211 -2.215 0.083 1 95.38 204 PRO A CA 1
ATOM 1635 C C . PRO A 1 204 ? 10.906 -1.595 -0.427 1 95.38 204 PRO A C 1
ATOM 1637 O O . PRO A 1 204 ? 9.914 -2.303 -0.625 1 95.38 204 PRO A O 1
ATOM 1640 N N . LEU A 1 205 ? 10.891 -0.305 -0.61 1 95.88 205 LEU A N 1
ATOM 1641 C CA . LEU A 1 205 ? 9.734 0.373 -1.181 1 95.88 205 LEU A CA 1
ATOM 1642 C C . LEU A 1 205 ? 9.477 -0.093 -2.611 1 95.88 205 LEU A C 1
ATOM 1644 O O . LEU A 1 205 ? 8.328 -0.308 -3.004 1 95.88 205 LEU A O 1
ATOM 1648 N N . ASN A 1 206 ? 10.586 -0.169 -3.346 1 94.06 206 ASN A N 1
ATOM 1649 C CA . ASN A 1 206 ? 10.523 -0.567 -4.746 1 94.06 206 ASN A CA 1
ATOM 1650 C C . ASN A 1 206 ? 11.266 -1.876 -4.996 1 94.06 206 ASN A C 1
ATOM 1652 O O . ASN A 1 206 ? 12.344 -2.092 -4.449 1 94.06 206 ASN A O 1
ATOM 1656 N N . ILE A 1 207 ? 10.539 -2.725 -5.773 1 93.69 207 ILE A N 1
ATOM 1657 C CA . ILE A 1 207 ? 11.148 -3.984 -6.195 1 93.69 207 ILE A CA 1
ATOM 1658 C C . ILE A 1 207 ? 10.508 -4.457 -7.496 1 93.69 207 ILE A C 1
ATOM 1660 O O . ILE A 1 207 ? 9.305 -4.281 -7.703 1 93.69 207 ILE A O 1
ATOM 1664 N N . ASN A 1 208 ? 11.344 -5.027 -8.359 1 93 208 ASN A N 1
ATOM 1665 C CA . ASN A 1 208 ? 10.781 -5.562 -9.602 1 93 208 ASN A CA 1
ATOM 1666 C C . ASN A 1 208 ? 9.977 -6.832 -9.344 1 93 208 ASN A C 1
ATOM 1668 O O . ASN A 1 208 ? 10.266 -7.586 -8.414 1 93 208 ASN A O 1
ATOM 1672 N N . THR A 1 209 ? 8.977 -7.016 -10.188 1 92.94 209 THR A N 1
ATOM 1673 C CA . THR A 1 209 ? 8.062 -8.141 -10.008 1 92.94 209 THR A CA 1
ATOM 1674 C C . THR A 1 209 ? 8.805 -9.469 -10.148 1 92.94 209 THR A C 1
ATOM 1676 O O . THR A 1 209 ? 8.477 -10.438 -9.469 1 92.94 209 THR A O 1
ATOM 1679 N N . GLU A 1 210 ? 9.75 -9.547 -10.953 1 87.56 210 GLU A N 1
ATOM 1680 C CA . GLU A 1 210 ? 10.484 -10.789 -11.156 1 87.56 210 GLU A CA 1
ATOM 1681 C C . GLU A 1 210 ? 11.258 -11.188 -9.906 1 87.56 210 GLU A C 1
ATOM 1683 O O . GLU A 1 210 ? 11.406 -12.375 -9.609 1 87.56 210 GLU A O 1
ATOM 1688 N N . GLU A 1 211 ? 11.664 -10.172 -9.164 1 86.94 211 GLU A N 1
ATOM 1689 C CA . GLU A 1 211 ? 12.445 -10.406 -7.957 1 86.94 211 GLU A CA 1
ATOM 1690 C C . GLU A 1 211 ? 11.547 -10.633 -6.746 1 86.94 211 GLU A C 1
ATOM 1692 O O . GLU A 1 211 ? 11.969 -11.219 -5.746 1 86.94 211 GLU A O 1
ATOM 1697 N N . SER A 1 212 ? 10.336 -10.203 -6.855 1 87.38 212 SER A N 1
ATOM 1698 C CA . SER A 1 212 ? 9.438 -10.188 -5.707 1 87.38 212 SER A CA 1
ATOM 1699 C C . SER A 1 212 ? 9.016 -11.602 -5.309 1 87.38 212 SER A C 1
ATOM 1701 O O . SER A 1 212 ? 8.727 -11.859 -4.137 1 87.38 212 SER A O 1
ATOM 1703 N N . GLY A 1 213 ? 8.984 -12.531 -6.215 1 83.5 213 GLY A N 1
ATOM 1704 C CA . GLY A 1 213 ? 8.508 -13.875 -5.938 1 83.5 213 GLY A CA 1
ATOM 1705 C C . GLY A 1 213 ? 9.391 -14.641 -4.969 1 83.5 213 GLY A C 1
ATOM 1706 O O . GLY A 1 213 ? 8.922 -15.523 -4.254 1 83.5 213 GLY A O 1
ATOM 1707 N N . GLY A 1 214 ? 10.625 -14.312 -4.953 1 81.94 214 GLY A N 1
ATOM 1708 C CA . GLY A 1 214 ? 11.562 -15.008 -4.082 1 81.94 214 GLY A CA 1
ATOM 1709 C C . GLY A 1 214 ? 12.117 -14.125 -2.98 1 81.94 214 GLY A C 1
ATOM 1710 O O . GLY A 1 214 ? 13.133 -14.453 -2.367 1 81.94 214 GLY A O 1
ATOM 1711 N N . PHE A 1 215 ? 11.375 -13.078 -2.695 1 84.5 215 PHE A N 1
ATOM 1712 C CA . PHE A 1 215 ? 11.914 -12.125 -1.731 1 84.5 215 PHE A CA 1
ATOM 1713 C C . PHE A 1 215 ? 11.695 -12.617 -0.305 1 84.5 215 PHE A C 1
ATOM 1715 O O . PHE A 1 215 ? 10.57 -12.938 0.08 1 84.5 215 PHE A O 1
ATOM 1722 N N . SER A 1 216 ? 12.75 -12.664 0.409 1 86.88 216 SER A N 1
ATOM 1723 C CA . SER A 1 216 ? 12.688 -12.969 1.835 1 86.88 216 SER A CA 1
ATOM 1724 C C . SER A 1 216 ? 12.906 -11.719 2.68 1 86.88 216 SER A C 1
ATOM 1726 O O . SER A 1 216 ? 13.828 -10.938 2.414 1 86.88 216 SER A O 1
ATOM 1728 N N . ILE A 1 217 ? 12.102 -11.578 3.639 1 86.25 217 ILE A N 1
ATOM 1729 C CA . ILE A 1 217 ? 12.219 -10.406 4.5 1 86.25 217 ILE A CA 1
ATOM 1730 C C . ILE A 1 217 ? 13.438 -10.562 5.414 1 86.25 217 ILE A C 1
ATOM 1732 O O . ILE A 1 217 ? 13.523 -11.516 6.184 1 86.25 217 ILE A O 1
ATOM 1736 N N . THR A 1 218 ? 14.375 -9.664 5.328 1 79.44 218 THR A N 1
ATOM 1737 C CA . THR A 1 218 ? 15.594 -9.68 6.125 1 79.44 218 THR A CA 1
ATOM 1738 C C . THR A 1 218 ? 15.633 -8.484 7.078 1 79.44 218 THR A C 1
ATOM 1740 O O . THR A 1 218 ? 16.625 -8.273 7.777 1 79.44 218 THR A O 1
ATOM 1743 N N . ASP A 1 219 ? 14.602 -7.742 7.156 1 79.69 219 ASP A N 1
ATOM 1744 C CA . ASP A 1 219 ? 14.484 -6.527 7.957 1 79.69 219 ASP A CA 1
ATOM 1745 C C . ASP A 1 219 ? 15.453 -5.449 7.469 1 79.69 219 ASP A C 1
ATOM 1747 O O . ASP A 1 219 ? 15.977 -4.672 8.273 1 79.69 219 ASP A O 1
ATOM 1751 N N . GLN A 1 220 ? 15.883 -5.719 6.27 1 85.25 220 GLN A N 1
ATOM 1752 C CA . GLN A 1 220 ? 16.625 -4.676 5.57 1 85.25 220 GLN A CA 1
ATOM 1753 C C . GLN A 1 220 ? 15.766 -4 4.508 1 85.25 220 GLN A C 1
ATOM 1755 O O . GLN A 1 220 ? 14.969 -4.66 3.832 1 85.25 220 GLN A O 1
ATOM 1760 N N . GLY A 1 221 ? 15.422 -2.693 4.719 1 91.31 221 GLY A N 1
ATOM 1761 C CA . GLY A 1 221 ? 14.594 -1.979 3.76 1 91.31 221 GLY A CA 1
ATOM 1762 C C . GLY A 1 221 ? 14.516 -0.489 4.027 1 91.31 221 GLY A C 1
ATOM 1763 O O . GLY A 1 221 ? 15.133 0.008 4.977 1 91.31 221 GLY A O 1
ATOM 1764 N N . ASP A 1 222 ? 13.812 0.083 3.07 1 94.06 222 ASP A N 1
ATOM 1765 C CA . ASP A 1 222 ? 13.812 1.541 3.141 1 94.06 222 ASP A CA 1
ATOM 1766 C C . ASP A 1 222 ? 12.461 2.066 3.629 1 94.06 222 ASP A C 1
ATOM 1768 O O . ASP A 1 222 ? 12.258 3.279 3.705 1 94.06 222 ASP A O 1
ATOM 1772 N N . VAL A 1 223 ? 11.523 1.167 3.998 1 96.75 223 VAL A N 1
ATOM 1773 C CA . VAL A 1 223 ? 10.266 1.539 4.645 1 96.75 223 VAL A CA 1
ATOM 1774 C C . VAL A 1 223 ? 9.891 0.486 5.688 1 96.75 223 VAL A C 1
ATOM 1776 O O . VAL A 1 223 ? 10.352 -0.656 5.617 1 96.75 223 VAL A O 1
ATOM 1779 N N . GLU A 1 224 ? 9.172 0.859 6.648 1 96.88 224 GLU A N 1
ATOM 1780 C CA . GLU A 1 224 ? 8.703 -0.045 7.695 1 96.88 224 GLU A CA 1
ATOM 1781 C C . GLU A 1 224 ? 7.191 -0.235 7.621 1 96.88 224 GLU A C 1
ATOM 1783 O O . GLU A 1 224 ? 6.441 0.741 7.574 1 96.88 224 GLU A O 1
ATOM 1788 N N . ILE A 1 225 ? 6.723 -1.513 7.469 1 96.19 225 ILE A N 1
ATOM 1789 C CA . ILE A 1 225 ? 5.309 -1.862 7.418 1 96.19 225 ILE A CA 1
ATOM 1790 C C . ILE A 1 225 ? 4.957 -2.773 8.586 1 96.19 225 ILE A C 1
ATOM 1792 O O . ILE A 1 225 ? 5.848 -3.297 9.266 1 96.19 225 ILE A O 1
ATOM 1796 N N . PRO A 1 226 ? 3.684 -3.016 8.867 1 95.44 226 PRO A N 1
ATOM 1797 C CA . PRO A 1 226 ? 3.297 -3.863 9.992 1 95.44 226 PRO A CA 1
ATOM 1798 C C . PRO A 1 226 ? 3.49 -5.352 9.711 1 95.44 226 PRO A C 1
ATOM 1800 O O . PRO A 1 226 ? 3.414 -5.777 8.555 1 95.44 226 PRO A O 1
ATOM 1803 N N . MET A 1 227 ? 3.781 -6.02 10.711 1 94.69 227 MET A N 1
ATOM 1804 C CA . MET A 1 227 ? 3.629 -7.469 10.773 1 94.69 227 MET A CA 1
ATOM 1805 C C . MET A 1 227 ? 2.447 -7.855 11.664 1 94.69 227 MET A C 1
ATOM 1807 O O . MET A 1 227 ? 2.42 -7.523 12.844 1 94.69 227 MET A O 1
ATOM 1811 N N . LEU A 1 228 ? 1.503 -8.516 11.062 1 94.12 228 LEU A N 1
ATOM 1812 C CA . LEU A 1 228 ? 0.317 -8.945 11.797 1 94.12 228 LEU A CA 1
ATOM 1813 C C . LEU A 1 228 ? 0.506 -10.352 12.359 1 94.12 228 LEU A C 1
ATOM 1815 O O . LEU A 1 228 ? 1.13 -11.203 11.719 1 94.12 228 LEU A O 1
ATOM 1819 N N . SER A 1 229 ? -0.038 -10.562 13.523 1 93.88 229 SER A N 1
ATOM 1820 C CA . SER A 1 229 ? -0.011 -11.914 14.07 1 93.88 229 SER A CA 1
ATOM 1821 C C . SER A 1 229 ? -1.02 -12.812 13.367 1 93.88 229 SER A C 1
ATOM 1823 O O . SER A 1 229 ? -2.137 -12.391 13.062 1 93.88 229 SER A O 1
ATOM 1825 N N . PHE A 1 230 ? -0.577 -14.031 13.094 1 95.69 230 PHE A N 1
ATOM 1826 C CA . PHE A 1 230 ? -1.461 -15.008 12.469 1 95.69 230 PHE A CA 1
ATOM 1827 C C . PHE A 1 230 ? -2.744 -15.172 13.273 1 95.69 230 PHE A C 1
ATOM 1829 O O . PHE A 1 230 ? -3.83 -15.297 12.703 1 95.69 230 PHE A O 1
ATOM 1836 N N . ASN A 1 231 ? -2.662 -15.148 14.547 1 92.69 231 ASN A N 1
ATOM 1837 C CA . ASN A 1 231 ? -3.822 -15.289 15.414 1 92.69 231 ASN A CA 1
ATOM 1838 C C . ASN A 1 231 ? -4.84 -14.18 15.18 1 92.69 231 ASN A C 1
ATOM 1840 O O . ASN A 1 231 ? -6.047 -14.438 15.133 1 92.69 231 ASN A O 1
ATOM 1844 N N . ASN A 1 232 ? -4.387 -13.008 15.055 1 88.88 232 ASN A N 1
ATOM 1845 C CA . ASN A 1 232 ? -5.289 -11.891 14.812 1 88.88 232 ASN A CA 1
ATOM 1846 C C . ASN A 1 232 ? -5.883 -11.938 13.406 1 88.88 232 ASN A C 1
ATOM 1848 O O . ASN A 1 232 ? -7.035 -11.555 13.203 1 88.88 232 ASN A O 1
ATOM 1852 N N . VAL A 1 233 ? -5.105 -12.367 12.43 1 92.12 233 VAL A N 1
ATOM 1853 C CA . VAL A 1 233 ? -5.586 -12.539 11.07 1 92.12 233 VAL A CA 1
ATOM 1854 C C . VAL A 1 233 ? -6.742 -13.539 11.047 1 92.12 233 VAL A C 1
ATOM 1856 O O . VAL A 1 233 ? -7.758 -13.312 10.383 1 92.12 233 VAL A O 1
ATOM 1859 N N . THR A 1 234 ? -6.605 -14.609 11.766 1 92.69 234 THR A N 1
ATOM 1860 C CA . THR A 1 234 ? -7.594 -15.68 11.766 1 92.69 234 THR A CA 1
ATOM 1861 C C . THR A 1 234 ? -8.898 -15.211 12.398 1 92.69 234 THR A C 1
ATOM 1863 O O . THR A 1 234 ? -9.969 -15.742 12.086 1 92.69 234 THR A O 1
ATOM 1866 N N . LYS A 1 235 ? -8.812 -14.242 13.258 1 86.62 235 LYS A N 1
ATOM 1867 C CA . LYS A 1 235 ? -10.016 -13.727 13.914 1 86.62 235 LYS A CA 1
ATOM 1868 C C . LYS A 1 235 ? -10.922 -13.008 12.922 1 86.62 235 LYS A C 1
ATOM 1870 O O . LYS A 1 235 ? -12.125 -12.898 13.141 1 86.62 235 LYS A O 1
ATOM 1875 N N . MET A 1 236 ? -10.352 -12.562 11.875 1 85.19 236 MET A N 1
ATOM 1876 C CA . MET A 1 236 ? -11.125 -11.844 10.859 1 85.19 236 MET A CA 1
ATOM 1877 C C . MET A 1 236 ? -11.906 -12.82 9.984 1 85.19 236 MET A C 1
ATOM 1879 O O . MET A 1 236 ? -12.82 -12.414 9.266 1 85.19 236 MET A O 1
ATOM 1883 N N . VAL A 1 237 ? -11.516 -14.062 10.062 1 92.62 237 VAL A N 1
ATOM 1884 C CA . VAL A 1 237 ? -12.047 -15.086 9.172 1 92.62 237 VAL A CA 1
ATOM 1885 C C . VAL A 1 237 ? -13.141 -15.875 9.891 1 92.62 237 VAL A C 1
ATOM 1887 O O . VAL A 1 237 ? -12.938 -16.344 11.016 1 92.62 237 VAL A O 1
ATOM 1890 N N . LYS A 1 238 ? -14.273 -16.031 9.273 1 93.56 238 LYS A N 1
ATOM 1891 C CA . LYS A 1 238 ? -15.383 -16.75 9.898 1 93.56 238 LYS A CA 1
ATOM 1892 C C . LYS A 1 238 ? -15.43 -18.203 9.438 1 93.56 238 LYS A C 1
ATOM 1894 O O . LYS A 1 238 ? -15.703 -19.109 10.234 1 93.56 238 LYS A O 1
ATOM 1899 N N . ASP A 1 239 ? -15.258 -18.484 8.18 1 96.94 239 ASP A N 1
ATOM 1900 C CA . ASP A 1 239 ? -15.289 -19.812 7.562 1 96.94 239 ASP A CA 1
ATOM 1901 C C . ASP A 1 239 ? -13.898 -20.234 7.109 1 96.94 239 ASP A C 1
ATOM 1903 O O . ASP A 1 239 ? -13.539 -20.078 5.941 1 96.94 239 ASP A O 1
ATOM 1907 N N . HIS A 1 240 ? -13.141 -20.875 7.992 1 97 240 HIS A N 1
ATOM 1908 C CA . HIS A 1 240 ? -11.734 -21.219 7.793 1 97 240 HIS A CA 1
ATOM 1909 C C . HIS A 1 240 ? -11.578 -22.375 6.812 1 97 240 HIS A C 1
ATOM 1911 O O . HIS A 1 240 ? -11.148 -23.469 7.191 1 97 240 HIS A O 1
ATOM 1917 N N . HIS A 1 241 ? -11.781 -22.062 5.555 1 98 241 HIS A N 1
ATOM 1918 C CA . HIS A 1 241 ? -11.797 -23.109 4.547 1 98 241 HIS A CA 1
ATOM 1919 C C . HIS A 1 241 ? -10.383 -23.453 4.078 1 98 241 HIS A C 1
ATOM 1921 O O . HIS A 1 241 ? -9.984 -24.625 4.082 1 98 241 HIS A O 1
ATOM 1927 N N . LEU A 1 242 ? -9.609 -22.469 3.639 1 98.38 242 LEU A N 1
ATOM 1928 C CA . LEU A 1 242 ? -8.297 -22.734 3.043 1 98.38 242 LEU A CA 1
ATOM 1929 C C . LEU A 1 242 ? -7.281 -21.688 3.496 1 98.38 242 LEU A C 1
ATOM 1931 O O . LEU A 1 242 ? -7.582 -20.5 3.539 1 98.38 242 LEU A O 1
ATOM 1935 N N . LEU A 1 243 ? -6.121 -22.141 3.881 1 98.06 243 LEU A N 1
ATOM 1936 C CA . LEU A 1 243 ? -4.957 -21.312 4.195 1 98.06 243 LEU A CA 1
ATOM 1937 C C . LEU A 1 243 ? -3.822 -21.578 3.213 1 98.06 243 LEU A C 1
ATOM 1939 O O . LEU A 1 243 ? -3.373 -22.719 3.07 1 98.06 243 LEU A O 1
ATOM 1943 N N . LYS A 1 244 ? -3.416 -20.578 2.467 1 98.19 244 LYS A N 1
ATOM 1944 C CA . LYS A 1 244 ? -2.199 -20.656 1.663 1 98.19 244 LYS A CA 1
ATOM 1945 C C . LYS A 1 244 ? -1.038 -19.938 2.35 1 98.19 244 LYS A C 1
ATOM 1947 O O . LYS A 1 244 ? -1.151 -18.766 2.715 1 98.19 244 LYS A O 1
ATOM 1952 N N . ILE A 1 245 ? -0.018 -20.672 2.568 1 97.25 245 ILE A N 1
ATOM 1953 C CA . ILE A 1 245 ? 1.195 -20.078 3.135 1 97.25 245 ILE A CA 1
ATOM 1954 C C . ILE A 1 245 ? 2.342 -20.203 2.135 1 97.25 245 ILE A C 1
ATOM 1956 O O . ILE A 1 245 ? 2.984 -21.266 2.045 1 97.25 245 ILE A O 1
ATOM 1960 N N . ASP A 1 246 ? 2.594 -19.234 1.474 1 94.19 246 ASP A N 1
ATOM 1961 C CA . ASP A 1 246 ? 3.689 -19.125 0.516 1 94.19 246 ASP A CA 1
ATOM 1962 C C . ASP A 1 246 ? 4.457 -17.812 0.711 1 94.19 246 ASP A C 1
ATOM 1964 O O . ASP A 1 246 ? 4.242 -16.844 -0.021 1 94.19 246 ASP A O 1
ATOM 1968 N N . CYS A 1 247 ? 5.266 -17.922 1.861 1 84.06 247 CYS A N 1
ATOM 1969 C CA . CYS A 1 247 ? 6.027 -16.75 2.275 1 84.06 247 CYS A CA 1
ATOM 1970 C C . CYS A 1 247 ? 7.508 -17.078 2.43 1 84.06 247 CYS A C 1
ATOM 1972 O O . CYS A 1 247 ? 7.867 -18.25 2.594 1 84.06 247 CYS A O 1
ATOM 1974 N N . GLU A 1 248 ? 8.43 -16.703 1.604 1 84.38 248 GLU A N 1
ATOM 1975 C CA . GLU A 1 248 ? 9.875 -16.906 1.582 1 84.38 248 GLU A CA 1
ATOM 1976 C C . GLU A 1 248 ? 10.461 -16.844 2.99 1 84.38 248 GLU A C 1
ATOM 1978 O O . GLU A 1 248 ? 11.422 -16.109 3.238 1 84.38 248 GLU A O 1
ATOM 1983 N N . GLY A 1 249 ? 9.82 -17.578 4.133 1 80.81 249 GLY A N 1
ATOM 1984 C CA . GLY A 1 249 ? 10.453 -17.625 5.441 1 80.81 249 GLY A CA 1
ATOM 1985 C C . GLY A 1 249 ? 9.461 -17.609 6.59 1 80.81 249 GLY A C 1
ATOM 1986 O O . GLY A 1 249 ? 9.758 -18.109 7.676 1 80.81 249 GLY A O 1
ATOM 1987 N N . CYS A 1 250 ? 8.273 -17.094 6.371 1 87.31 250 CYS A N 1
ATOM 1988 C CA . CYS A 1 250 ? 7.359 -16.938 7.496 1 87.31 250 CYS A CA 1
ATOM 1989 C C . CYS A 1 250 ? 6.633 -18.234 7.809 1 87.31 250 CYS A C 1
ATOM 1991 O O . CYS A 1 250 ? 6.027 -18.375 8.875 1 87.31 250 CYS A O 1
ATOM 1993 N N . GLU A 1 251 ? 6.625 -19.234 6.934 1 93.75 251 GLU A N 1
ATOM 1994 C CA . GLU A 1 251 ? 5.82 -20.438 7.105 1 93.75 251 GLU A CA 1
ATOM 1995 C C . GLU A 1 251 ? 6.25 -21.219 8.352 1 93.75 251 GLU A C 1
ATOM 1997 O O . GLU A 1 251 ? 5.406 -21.734 9.086 1 93.75 251 GLU A O 1
ATOM 2002 N N . ALA A 1 252 ? 7.547 -21.281 8.555 1 93.75 252 ALA A N 1
ATOM 2003 C CA . ALA A 1 252 ? 8.031 -21.984 9.734 1 93.75 252 ALA A CA 1
ATOM 2004 C C . ALA A 1 252 ? 7.59 -21.297 11.016 1 93.75 252 ALA A C 1
ATOM 2006 O O . ALA A 1 252 ? 7.152 -21.938 11.961 1 93.75 252 ALA A O 1
ATOM 2007 N N . ASP A 1 253 ? 7.758 -19.969 11.031 1 94.88 253 ASP A N 1
ATOM 2008 C CA . ASP A 1 253 ? 7.352 -19.188 12.188 1 94.88 253 ASP A CA 1
ATOM 2009 C C . ASP A 1 253 ? 5.875 -19.406 12.508 1 94.88 253 ASP A C 1
ATOM 2011 O O . ASP A 1 253 ? 5.516 -19.672 13.664 1 94.88 253 ASP A O 1
ATOM 2015 N N . ILE A 1 254 ? 5.02 -19.359 11.523 1 96 254 ILE A N 1
ATOM 2016 C CA . ILE A 1 254 ? 3.576 -19.484 11.695 1 96 254 ILE A CA 1
ATOM 2017 C C . ILE A 1 254 ? 3.234 -20.906 12.148 1 96 254 ILE A C 1
ATOM 2019 O O . ILE A 1 254 ? 2.529 -21.094 13.141 1 96 254 ILE A O 1
ATOM 2023 N N . ILE A 1 255 ? 3.762 -21.922 11.516 1 96.88 255 ILE A N 1
ATOM 2024 C CA . ILE A 1 255 ? 3.387 -23.312 11.742 1 96.88 255 ILE A CA 1
ATOM 2025 C C . ILE A 1 255 ? 3.918 -23.766 13.094 1 96.88 255 ILE A C 1
ATOM 2027 O O . ILE A 1 255 ? 3.223 -24.469 13.836 1 96.88 255 ILE A O 1
ATOM 2031 N N . MET A 1 256 ? 5.117 -23.344 13.461 1 96.06 256 MET A N 1
ATOM 2032 C CA . MET A 1 256 ? 5.75 -23.812 14.688 1 96.06 256 MET A CA 1
ATOM 2033 C C . MET A 1 256 ? 5.176 -23.094 15.906 1 96.06 256 MET A C 1
ATOM 2035 O O . MET A 1 256 ? 5.254 -23.594 17.031 1 96.06 256 MET A O 1
ATOM 2039 N N . SER A 1 257 ? 4.566 -21.906 15.703 1 95.62 257 SER A N 1
ATOM 2040 C CA . SER A 1 257 ? 4.258 -21.078 16.859 1 95.62 257 SER A CA 1
ATOM 2041 C C . SER A 1 257 ? 2.758 -20.812 16.969 1 95.62 257 SER A C 1
ATOM 2043 O O . SER A 1 257 ? 2.307 -20.125 17.891 1 95.62 257 SER A O 1
ATOM 2045 N N . SER A 1 258 ? 1.991 -21.266 16.047 1 94.38 258 SER A N 1
ATOM 2046 C CA . SER A 1 258 ? 0.563 -20.969 16.062 1 94.38 258 SER A CA 1
ATOM 2047 C C . SER A 1 258 ? -0.269 -22.234 15.914 1 94.38 258 SER A C 1
ATOM 2049 O O . SER A 1 258 ? 0.215 -23.25 15.406 1 94.38 258 SER A O 1
ATOM 2051 N N . GLU A 1 259 ? -1.446 -22.203 16.453 1 94.31 259 GLU A N 1
ATOM 2052 C CA . GLU A 1 259 ? -2.434 -23.25 16.188 1 94.31 259 GLU A CA 1
ATOM 2053 C C . GLU A 1 259 ? -3.24 -22.938 14.93 1 94.31 259 GLU A C 1
ATOM 2055 O O . GLU A 1 259 ? -3.877 -21.891 14.836 1 94.31 259 GLU A O 1
ATOM 2060 N N . LEU A 1 260 ? -3.172 -23.906 14.078 1 95.88 260 LEU A N 1
ATOM 2061 C CA . LEU A 1 260 ? -3.848 -23.688 12.805 1 95.88 260 LEU A CA 1
ATOM 2062 C C . LEU A 1 260 ? -5.219 -24.359 12.797 1 95.88 260 LEU A C 1
ATOM 2064 O O . LEU A 1 260 ? -5.387 -25.453 13.344 1 95.88 260 LEU A O 1
ATOM 2068 N N . ASP A 1 261 ? -6.238 -23.641 12.344 1 95.06 261 ASP A N 1
ATOM 2069 C CA . ASP A 1 261 ? -7.602 -24.156 12.305 1 95.06 261 ASP A CA 1
ATOM 2070 C C . ASP A 1 261 ? -8.25 -23.906 10.945 1 95.06 261 ASP A C 1
ATOM 2072 O O . ASP A 1 261 ? -9.25 -23.188 10.859 1 95.06 261 ASP A O 1
ATOM 2076 N N . PHE A 1 262 ? -7.73 -24.438 9.883 1 97.81 262 PHE A N 1
ATOM 2077 C CA . PHE A 1 262 ? -8.281 -24.391 8.531 1 97.81 262 PHE A CA 1
ATOM 2078 C C . PHE A 1 262 ? -8.57 -25.797 8.016 1 97.81 262 PHE A C 1
ATOM 2080 O O . PHE A 1 262 ? -7.891 -26.75 8.391 1 97.81 262 PHE A O 1
ATOM 2087 N N . ASP A 1 263 ? -9.641 -25.938 7.195 1 97.88 263 ASP A N 1
ATOM 2088 C CA . ASP A 1 263 ? -9.969 -27.25 6.621 1 97.88 263 ASP A CA 1
ATOM 2089 C C . ASP A 1 263 ? -8.828 -27.766 5.746 1 97.88 263 ASP A C 1
ATOM 2091 O O . ASP A 1 263 ? -8.531 -28.953 5.738 1 97.88 263 ASP A O 1
ATOM 2095 N N . LYS A 1 264 ? -8.219 -26.891 5 1 98.06 264 LYS A N 1
ATOM 2096 C CA . LYS A 1 264 ? -7.168 -27.203 4.039 1 98.06 264 LYS A CA 1
ATOM 2097 C C . LYS A 1 264 ? -6.027 -26.203 4.109 1 98.06 264 LYS A C 1
ATOM 2099 O O . LYS A 1 264 ? -6.246 -25.031 4.426 1 98.06 264 LYS A O 1
ATOM 2104 N N . ILE A 1 265 ? -4.816 -26.656 3.764 1 98 265 ILE A N 1
ATOM 2105 C CA . ILE A 1 265 ? -3.637 -25.797 3.76 1 98 265 ILE A CA 1
ATOM 2106 C C . ILE A 1 265 ? -2.787 -26.094 2.525 1 98 265 ILE A C 1
ATOM 2108 O O . ILE A 1 265 ? -2.465 -27.25 2.246 1 98 265 ILE A O 1
ATOM 2112 N N . PHE A 1 266 ? -2.502 -25.078 1.715 1 97.88 266 PHE A N 1
ATOM 2113 C CA . PHE A 1 266 ? -1.396 -25.125 0.768 1 97.88 266 PHE A CA 1
ATOM 2114 C C . PHE A 1 266 ? -0.145 -24.5 1.363 1 97.88 266 PHE A C 1
ATOM 2116 O O . PHE A 1 266 ? -0.155 -23.312 1.731 1 97.88 266 PHE A O 1
ATOM 2123 N N . LEU A 1 267 ? 0.927 -25.234 1.416 1 96.94 267 LEU A N 1
ATOM 2124 C CA . LEU A 1 267 ? 2.16 -24.797 2.057 1 96.94 267 LEU A CA 1
ATOM 2125 C C . LEU A 1 267 ? 3.338 -24.891 1.092 1 96.94 267 LEU A C 1
ATOM 2127 O O . LEU A 1 267 ? 3.584 -25.938 0.503 1 96.94 267 LEU A O 1
ATOM 2131 N N . GLU A 1 268 ? 3.961 -23.812 0.798 1 95.94 268 GLU A N 1
ATOM 2132 C CA . GLU A 1 268 ? 5.293 -23.859 0.203 1 95.94 268 GLU A CA 1
ATOM 2133 C C . GLU A 1 268 ? 6.379 -23.797 1.273 1 95.94 268 GLU A C 1
ATOM 2135 O O . GLU A 1 268 ? 6.496 -22.797 1.989 1 95.94 268 GLU A O 1
ATOM 2140 N N . SER A 1 269 ? 7.16 -24.828 1.39 1 94.81 269 SER A N 1
ATOM 2141 C CA . SER A 1 269 ? 8.195 -24.953 2.408 1 94.81 269 SER A CA 1
ATOM 2142 C C . SER A 1 269 ? 9.562 -24.562 1.854 1 94.81 269 SER A C 1
ATOM 2144 O O . SER A 1 269 ? 9.961 -25.016 0.778 1 94.81 269 SER A O 1
ATOM 2146 N N . HIS A 1 270 ? 10.266 -23.672 2.604 1 93.62 270 HIS A N 1
ATOM 2147 C CA . HIS A 1 270 ? 11.594 -23.203 2.225 1 93.62 270 HIS A CA 1
ATOM 2148 C C . HIS A 1 270 ? 12.633 -23.594 3.273 1 93.62 270 HIS A C 1
ATOM 2150 O O . HIS A 1 270 ? 13.07 -22.75 4.062 1 93.62 270 HIS A O 1
ATOM 2156 N N . GLN A 1 271 ? 13.172 -24.734 3.188 1 92.25 271 GLN A N 1
ATOM 2157 C CA . GLN A 1 271 ? 14 -25.281 4.262 1 92.25 271 GLN A CA 1
ATOM 2158 C C . GLN A 1 271 ? 15.32 -24.516 4.379 1 92.25 271 GLN A C 1
ATOM 2160 O O . GLN A 1 271 ? 15.859 -24.375 5.477 1 92.25 271 GLN A O 1
ATOM 2165 N N . ARG A 1 272 ? 15.875 -24.031 3.238 1 88.88 272 ARG A N 1
ATOM 2166 C CA . ARG A 1 272 ? 17.156 -23.312 3.285 1 88.88 272 ARG A CA 1
ATOM 2167 C C . ARG A 1 272 ? 17 -21.953 3.955 1 88.88 272 ARG A C 1
ATOM 2169 O O . ARG A 1 272 ? 17.844 -21.547 4.742 1 88.88 272 ARG A O 1
ATOM 2176 N N . ILE A 1 273 ? 15.953 -21.328 3.713 1 87.69 273 ILE A N 1
ATOM 2177 C CA . ILE A 1 273 ? 15.703 -19.984 4.227 1 87.69 273 ILE A CA 1
ATOM 2178 C C . ILE A 1 273 ? 15.336 -20.062 5.711 1 87.69 273 ILE A C 1
ATOM 2180 O O . ILE A 1 273 ? 15.852 -19.297 6.523 1 87.69 273 ILE A O 1
ATOM 2184 N N . THR A 1 274 ? 14.484 -20.953 6.133 1 90 274 THR A N 1
ATOM 2185 C CA . THR A 1 274 ? 13.914 -21.016 7.477 1 90 274 THR A CA 1
ATOM 2186 C C . THR A 1 274 ? 14.828 -21.797 8.414 1 90 274 THR A C 1
ATOM 2188 O O . THR A 1 274 ? 14.688 -21.703 9.641 1 90 274 THR A O 1
ATOM 2191 N N . LYS A 1 275 ? 15.664 -22.641 7.84 1 91.69 275 LYS A N 1
ATOM 2192 C CA . LYS A 1 275 ? 16.531 -23.562 8.578 1 91.69 275 LYS A CA 1
ATOM 2193 C C . LYS A 1 275 ? 15.703 -24.625 9.312 1 91.69 275 LYS A C 1
ATOM 2195 O O . LYS A 1 275 ? 16.156 -25.188 10.305 1 91.69 275 LYS A O 1
ATOM 2200 N N . ILE A 1 276 ? 14.469 -24.828 8.953 1 93.88 276 ILE A N 1
ATOM 2201 C CA . ILE A 1 276 ? 13.578 -25.906 9.414 1 93.88 276 ILE A CA 1
ATOM 2202 C C . ILE A 1 276 ? 13.281 -26.859 8.258 1 93.88 276 ILE A C 1
ATOM 2204 O O . ILE A 1 276 ? 12.82 -26.422 7.195 1 93.88 276 ILE A O 1
ATOM 2208 N N . SER A 1 277 ? 13.492 -28.078 8.43 1 95 277 SER A N 1
ATOM 2209 C CA . SER A 1 277 ? 13.328 -29.062 7.359 1 95 277 SER A CA 1
ATOM 2210 C C . SER A 1 277 ? 11.859 -29.219 6.98 1 95 277 SER A C 1
ATOM 2212 O O . SER A 1 277 ? 10.969 -28.984 7.797 1 95 277 SER A O 1
ATOM 2214 N N . HIS A 1 278 ? 11.641 -29.688 5.738 1 96.06 278 HIS A N 1
ATOM 2215 C CA . HIS A 1 278 ? 10.281 -30.016 5.309 1 96.06 278 HIS A CA 1
ATOM 2216 C C . HIS A 1 278 ? 9.617 -31 6.27 1 96.06 278 HIS A C 1
ATOM 2218 O O . HIS A 1 278 ? 8.461 -30.812 6.645 1 96.06 278 HIS A O 1
ATOM 2224 N N . LYS A 1 279 ? 10.359 -31.984 6.617 1 95.81 279 LYS A N 1
ATOM 2225 C CA . LYS A 1 279 ? 9.852 -33.062 7.473 1 95.81 279 LYS A CA 1
ATOM 2226 C C . LYS A 1 279 ? 9.383 -32.5 8.82 1 95.81 279 LYS A C 1
ATOM 2228 O O . LYS A 1 279 ? 8.336 -32.906 9.328 1 95.81 279 LYS A O 1
ATOM 2233 N N . LYS A 1 280 ? 10.18 -31.656 9.406 1 96.5 280 LYS A N 1
ATOM 2234 C CA . LYS A 1 280 ? 9.836 -31.078 10.703 1 96.5 280 LYS A CA 1
ATOM 2235 C C . LYS A 1 280 ? 8.547 -30.266 10.617 1 96.5 280 LYS A C 1
ATOM 2237 O O . LYS A 1 280 ? 7.723 -30.312 11.531 1 96.5 280 LYS A O 1
ATOM 2242 N N . LEU A 1 281 ? 8.359 -29.5 9.594 1 96.06 281 LEU A N 1
ATOM 2243 C CA . LEU A 1 281 ? 7.156 -28.703 9.406 1 96.06 281 LEU A CA 1
ATOM 2244 C C . LEU A 1 281 ? 5.93 -29.594 9.25 1 96.06 281 LEU A C 1
ATOM 2246 O O . LEU A 1 281 ? 4.883 -29.328 9.844 1 96.06 281 LEU A O 1
ATOM 2250 N N . ILE A 1 282 ? 6.078 -30.625 8.461 1 97.12 282 ILE A N 1
ATOM 2251 C CA . ILE A 1 282 ? 4.977 -31.547 8.188 1 97.12 282 ILE A CA 1
ATOM 2252 C C . ILE A 1 282 ? 4.598 -32.281 9.469 1 97.12 282 ILE A C 1
ATOM 2254 O O . ILE A 1 282 ? 3.414 -32.5 9.75 1 97.12 282 ILE A O 1
ATOM 2258 N N . ARG A 1 283 ? 5.574 -32.656 10.227 1 97.69 283 ARG A N 1
ATOM 2259 C CA . ARG A 1 283 ? 5.305 -33.312 11.5 1 97.69 283 ARG A CA 1
ATOM 2260 C C . ARG A 1 283 ? 4.477 -32.438 12.414 1 97.69 283 ARG A C 1
ATOM 2262 O O . ARG A 1 283 ? 3.559 -32.906 13.086 1 97.69 283 ARG A O 1
ATOM 2269 N N . LYS A 1 284 ? 4.895 -31.172 12.484 1 97.31 284 LYS A N 1
ATOM 2270 C CA . LYS A 1 284 ? 4.152 -30.219 13.305 1 97.31 284 LYS A CA 1
ATOM 2271 C C . LYS A 1 284 ? 2.697 -30.125 12.844 1 97.31 284 LYS A C 1
ATOM 2273 O O . LYS A 1 284 ? 1.789 -30 13.672 1 97.31 284 LYS A O 1
ATOM 2278 N N . LEU A 1 285 ? 2.461 -30.125 11.555 1 97.88 285 LEU A N 1
ATOM 2279 C CA . LEU A 1 285 ? 1.106 -30.078 11.008 1 97.88 285 LEU A CA 1
ATOM 2280 C C . LEU A 1 285 ? 0.348 -31.359 11.344 1 97.88 285 LEU A C 1
ATOM 2282 O O . LEU A 1 285 ? -0.845 -31.312 11.656 1 97.88 285 LEU A O 1
ATOM 2286 N N . GLU A 1 286 ? 1.034 -32.438 11.281 1 97.44 286 GLU A N 1
ATOM 2287 C CA . GLU A 1 286 ? 0.419 -33.719 11.633 1 97.44 286 GLU A CA 1
ATOM 2288 C C . GLU A 1 286 ? 0.002 -33.75 13.102 1 97.44 286 GLU A C 1
ATOM 2290 O O . GLU A 1 286 ? -1.049 -34.281 13.445 1 97.44 286 GLU A O 1
ATOM 2295 N N . GLU A 1 287 ? 0.832 -33.156 13.922 1 97.44 287 GLU A N 1
ATOM 2296 C CA . GLU A 1 287 ? 0.502 -33.031 15.336 1 97.44 287 GLU A CA 1
ATOM 2297 C C . GLU A 1 287 ? -0.774 -32.219 15.539 1 97.44 287 GLU A C 1
ATOM 2299 O O . GLU A 1 287 ? -1.446 -32.375 16.562 1 97.44 287 GLU A O 1
ATOM 2304 N N . GLN A 1 288 ? -1.069 -31.453 14.609 1 97.06 288 GLN A N 1
ATOM 2305 C CA . GLN A 1 288 ? -2.281 -30.641 14.672 1 97.06 288 GLN A CA 1
ATOM 2306 C C . GLN A 1 288 ? -3.412 -31.281 13.875 1 97.06 288 GLN A C 1
ATOM 2308 O O . GLN A 1 288 ? -4.34 -30.578 13.438 1 97.06 288 GLN A O 1
ATOM 2313 N N . ASN A 1 289 ? -3.279 -32.5 13.5 1 97.62 289 ASN A N 1
ATOM 2314 C CA . ASN A 1 289 ? -4.305 -33.344 12.898 1 97.62 289 ASN A CA 1
ATOM 2315 C C . ASN A 1 289 ? -4.469 -33.062 11.406 1 97.62 289 ASN A C 1
ATOM 2317 O O . ASN A 1 289 ? -5.586 -33.062 10.891 1 97.62 289 ASN A O 1
ATOM 2321 N N . TYR A 1 290 ? -3.381 -32.688 10.766 1 98.31 290 TYR A N 1
ATOM 2322 C CA . TYR A 1 290 ? -3.391 -32.562 9.312 1 98.31 290 TYR A CA 1
ATOM 2323 C C . TYR A 1 290 ? -2.74 -33.781 8.656 1 98.31 290 TYR A C 1
ATOM 2325 O O . TYR A 1 290 ? -1.776 -34.344 9.188 1 98.31 290 TYR A O 1
ATOM 2333 N N . LYS A 1 291 ? -3.301 -34.188 7.527 1 98.06 291 LYS A N 1
ATOM 2334 C CA . LYS A 1 291 ? -2.633 -35.094 6.598 1 98.06 291 LYS A CA 1
ATOM 2335 C C . LYS A 1 291 ? -2.084 -34.344 5.391 1 98.06 291 LYS A C 1
ATOM 2337 O O . LYS A 1 291 ? -2.832 -33.688 4.68 1 98.06 291 LYS A O 1
ATOM 2342 N N . CYS A 1 292 ? -0.784 -34.531 5.215 1 97.69 292 CYS A N 1
ATOM 2343 C CA . CYS A 1 292 ? -0.153 -33.719 4.184 1 97.69 292 CYS A CA 1
ATOM 2344 C C . CYS A 1 292 ? 0.439 -34.594 3.082 1 97.69 292 CYS A C 1
ATOM 2346 O O . CYS A 1 292 ? 0.974 -35.656 3.352 1 97.69 292 CYS A O 1
ATOM 2348 N N . GLU A 1 293 ? 0.327 -34.125 1.859 1 96.94 293 GLU A N 1
ATOM 2349 C CA . GLU A 1 293 ? 0.933 -34.781 0.689 1 96.94 293 GLU A CA 1
ATOM 2350 C C . GLU A 1 293 ? 1.757 -33.75 -0.112 1 96.94 293 GLU A C 1
ATOM 2352 O O . GLU A 1 293 ? 1.355 -32.625 -0.27 1 96.94 293 GLU A O 1
ATOM 2357 N N . GLU A 1 294 ? 2.904 -34.156 -0.511 1 96.12 294 GLU A N 1
ATOM 2358 C CA . GLU A 1 294 ? 3.707 -33.344 -1.407 1 96.12 294 GLU A CA 1
ATOM 2359 C C . GLU A 1 294 ? 3.078 -33.25 -2.795 1 96.12 294 GLU A C 1
ATOM 2361 O O . GLU A 1 294 ? 2.795 -34.281 -3.414 1 96.12 294 GLU A O 1
ATOM 2366 N N . THR A 1 295 ? 2.881 -32.031 -3.281 1 93.88 295 THR A N 1
ATOM 2367 C CA . THR A 1 295 ? 2.209 -31.875 -4.566 1 93.88 295 THR A CA 1
ATOM 2368 C C . THR A 1 295 ? 3.197 -31.438 -5.648 1 93.88 295 THR A C 1
ATOM 2370 O O . THR A 1 295 ? 2.963 -31.656 -6.836 1 93.88 295 THR A O 1
ATOM 2373 N N . MET A 1 296 ? 4.254 -30.828 -5.246 1 90.69 296 MET A N 1
ATOM 2374 C CA . MET A 1 296 ? 5.227 -30.344 -6.223 1 90.69 296 MET A CA 1
ATOM 2375 C C . MET A 1 296 ? 6.594 -30.156 -5.574 1 90.69 296 MET A C 1
ATOM 2377 O O . MET A 1 296 ? 6.684 -29.688 -4.434 1 90.69 296 MET A O 1
ATOM 2381 N N . GLU A 1 297 ? 7.59 -30.484 -6.281 1 89.38 297 GLU A N 1
ATOM 2382 C CA . GLU A 1 297 ? 8.969 -30.172 -5.895 1 89.38 297 GLU A CA 1
ATOM 2383 C C . GLU A 1 297 ? 9.578 -29.125 -6.82 1 89.38 297 GLU A C 1
ATOM 2385 O O . GLU A 1 297 ? 9.797 -29.391 -8.008 1 89.38 297 GLU A O 1
ATOM 2390 N N . ILE A 1 298 ? 9.82 -27.984 -6.363 1 84 298 ILE A N 1
ATOM 2391 C CA . ILE A 1 298 ? 10.414 -26.906 -7.148 1 84 298 ILE A CA 1
ATOM 2392 C C . ILE A 1 298 ? 11.922 -27.109 -7.23 1 84 298 ILE A C 1
ATOM 2394 O O . ILE A 1 298 ? 12.508 -27.047 -8.32 1 84 298 ILE A O 1
ATOM 2398 N N . ASP A 1 299 ? 12.523 -27.297 -6.137 1 83.12 299 ASP A N 1
ATOM 2399 C CA . ASP A 1 299 ? 13.922 -27.703 -6 1 83.12 299 ASP A CA 1
ATOM 2400 C C . ASP A 1 299 ? 14.164 -28.391 -4.664 1 83.12 299 ASP A C 1
ATOM 2402 O O . ASP A 1 299 ? 13.219 -28.75 -3.959 1 83.12 299 ASP A O 1
ATOM 2406 N N . ASN A 1 300 ? 15.383 -28.703 -4.441 1 83.81 300 ASN A N 1
ATOM 2407 C CA . ASN A 1 300 ? 15.688 -29.469 -3.242 1 83.81 300 ASN A CA 1
ATOM 2408 C C . ASN A 1 300 ? 15.273 -28.734 -1.974 1 83.81 300 ASN A C 1
ATOM 2410 O O . ASN A 1 300 ? 14.922 -29.359 -0.973 1 83.81 300 ASN A O 1
ATOM 2414 N N . ASP A 1 301 ? 15.203 -27.531 -1.989 1 91.31 301 ASP A N 1
ATOM 2415 C CA . ASP A 1 301 ? 14.977 -26.75 -0.779 1 91.31 301 ASP A CA 1
ATOM 2416 C C . ASP A 1 301 ? 13.57 -26.156 -0.756 1 91.31 301 ASP A C 1
ATOM 2418 O O . ASP A 1 301 ? 13.148 -25.578 0.248 1 91.31 301 ASP A O 1
ATOM 2422 N N . THR A 1 302 ? 12.812 -26.344 -1.803 1 92.88 302 THR A N 1
ATOM 2423 C CA . THR A 1 302 ? 11.484 -25.75 -1.907 1 92.88 302 THR A CA 1
ATOM 2424 C C . THR A 1 302 ? 10.477 -26.766 -2.428 1 92.88 302 THR A C 1
ATOM 2426 O O . THR A 1 302 ? 10.625 -27.297 -3.533 1 92.88 302 THR A O 1
ATOM 2429 N N . LYS A 1 303 ? 9.5 -27.031 -1.636 1 94.69 303 LYS A N 1
ATOM 2430 C CA . LYS A 1 303 ? 8.438 -27.984 -1.992 1 94.69 303 LYS A CA 1
ATOM 2431 C C . LYS A 1 303 ? 7.062 -27.422 -1.647 1 94.69 303 LYS A C 1
ATOM 2433 O O . LYS A 1 303 ? 6.938 -26.562 -0.781 1 94.69 303 LYS A O 1
ATOM 2438 N N . ILE A 1 304 ? 6.117 -27.875 -2.336 1 95.44 304 ILE A N 1
ATOM 2439 C CA . ILE A 1 304 ? 4.734 -27.5 -2.061 1 95.44 304 ILE A CA 1
ATOM 2440 C C . ILE A 1 304 ? 3.971 -28.703 -1.504 1 95.44 304 ILE A C 1
ATOM 2442 O O . ILE A 1 304 ? 4.098 -29.812 -2.014 1 95.44 304 ILE A O 1
ATOM 2446 N N . PHE A 1 305 ? 3.238 -28.453 -0.427 1 96.94 305 PHE A N 1
ATOM 2447 C CA . PHE A 1 305 ? 2.432 -29.484 0.214 1 96.94 305 PHE A CA 1
ATOM 2448 C C . PHE A 1 305 ? 0.965 -29.062 0.26 1 96.94 305 PHE A C 1
ATOM 2450 O O . PHE A 1 305 ? 0.65 -27.875 0.335 1 96.94 305 PHE A O 1
ATOM 2457 N N . TYR A 1 306 ? 0.122 -29.984 0.109 1 97.69 306 TYR A N 1
ATOM 2458 C CA . TYR A 1 306 ? -1.31 -29.859 0.352 1 97.69 306 TYR A CA 1
ATOM 2459 C C . TYR A 1 306 ? -1.736 -30.656 1.57 1 97.69 306 TYR A C 1
ATOM 2461 O O . TYR A 1 306 ? -1.46 -31.859 1.654 1 97.69 306 TYR A O 1
ATOM 2469 N N . CYS A 1 307 ? -2.33 -30 2.551 1 98.06 307 CYS A N 1
ATOM 2470 C CA . CYS A 1 307 ? -2.691 -30.641 3.812 1 98.06 307 CYS A CA 1
ATOM 2471 C C . CYS A 1 307 ? -4.188 -30.516 4.078 1 98.06 307 CYS A C 1
ATOM 2473 O O . CYS A 1 307 ? -4.781 -29.469 3.814 1 98.06 307 CYS A O 1
ATOM 2475 N N . ILE A 1 308 ? -4.793 -31.578 4.602 1 97.81 308 ILE A N 1
ATOM 2476 C CA . ILE A 1 308 ? -6.211 -31.609 4.934 1 97.81 308 ILE A CA 1
ATOM 2477 C C . ILE A 1 308 ? -6.391 -31.953 6.41 1 97.81 308 ILE A C 1
ATOM 2479 O O . ILE A 1 308 ? -5.742 -32.875 6.926 1 97.81 308 ILE A O 1
ATOM 2483 N N . LYS A 1 309 ? -7.227 -31.125 7.027 1 96.81 309 LYS A N 1
ATOM 2484 C CA . LYS A 1 309 ? -7.484 -31.391 8.438 1 96.81 309 LYS A CA 1
ATOM 2485 C C . LYS A 1 309 ? -8.297 -32.688 8.625 1 96.81 309 LYS A C 1
ATOM 2487 O O . LYS A 1 309 ? -9.289 -32.875 7.93 1 96.81 309 LYS A O 1
ATOM 2492 N N . SER A 1 310 ? -7.781 -33.5 9.477 1 88.88 310 SER A N 1
ATOM 2493 C CA . SER A 1 310 ? -8.461 -34.75 9.758 1 88.88 310 SER A CA 1
ATOM 2494 C C . SER A 1 310 ? -9.633 -34.562 10.711 1 88.88 310 SER A C 1
ATOM 2496 O O . SER A 1 310 ? -9.539 -33.781 11.656 1 88.88 310 SER A O 1
ATOM 2498 N N . LYS A 1 311 ? -10.945 -34.875 10.312 1 67.31 311 LYS A N 1
ATOM 2499 C CA . LYS A 1 311 ? -12.109 -34.844 11.195 1 67.31 311 LYS A CA 1
ATOM 2500 C C . LYS A 1 311 ? -11.953 -35.781 12.375 1 67.31 311 LYS A C 1
ATOM 2502 O O . LYS A 1 311 ? -11.305 -36.812 12.258 1 67.31 311 LYS A O 1
ATOM 2507 N N . MET B 1 1 ? -25.656 38.75 7.848 1 39.03 1 MET B N 1
ATOM 2508 C CA . MET B 1 1 ? -24.656 39.531 8.594 1 39.03 1 MET B CA 1
ATOM 2509 C C . MET B 1 1 ? -23.281 38.875 8.5 1 39.03 1 MET B C 1
ATOM 2511 O O . MET B 1 1 ? -22.281 39.562 8.336 1 39.03 1 MET B O 1
ATOM 2515 N N . LYS B 1 2 ? -23.312 37.438 8.445 1 54.78 2 LYS B N 1
ATOM 2516 C CA . LYS B 1 2 ? -22.047 36.688 8.383 1 54.78 2 LYS B CA 1
ATOM 2517 C C . LYS B 1 2 ? -21.359 36.906 7.043 1 54.78 2 LYS B C 1
ATOM 2519 O O . LYS B 1 2 ? -20.141 37.094 6.984 1 54.78 2 LYS B O 1
ATOM 2524 N N . SER B 1 3 ? -22.078 37.125 6.176 1 59.28 3 SER B N 1
ATOM 2525 C CA . SER B 1 3 ? -21.578 37.25 4.812 1 59.28 3 SER B CA 1
ATOM 2526 C C . SER B 1 3 ? -21.031 38.656 4.562 1 59.28 3 SER B C 1
ATOM 2528 O O . SER B 1 3 ? -19.953 38.812 3.986 1 59.28 3 SER B O 1
ATOM 2530 N N . LEU B 1 4 ? -21.672 39.594 5.121 1 55.94 4 LEU B N 1
ATOM 2531 C CA . LEU B 1 4 ? -21.219 40.969 4.941 1 55.94 4 LEU B CA 1
ATOM 2532 C C . LEU B 1 4 ? -19.953 41.219 5.754 1 55.94 4 LEU B C 1
ATOM 2534 O O . LEU B 1 4 ? -19.031 41.875 5.273 1 55.94 4 LEU B O 1
ATOM 2538 N N . THR B 1 5 ? -19.875 40.812 6.941 1 62.75 5 THR B N 1
ATOM 2539 C CA . THR B 1 5 ? -18.703 40.938 7.801 1 62.75 5 THR B CA 1
ATOM 2540 C C . THR B 1 5 ? -17.5 40.25 7.191 1 62.75 5 THR B C 1
ATOM 2542 O O . THR B 1 5 ? -16.375 40.781 7.254 1 62.75 5 THR B O 1
ATOM 2545 N N . SER B 1 6 ? -17.81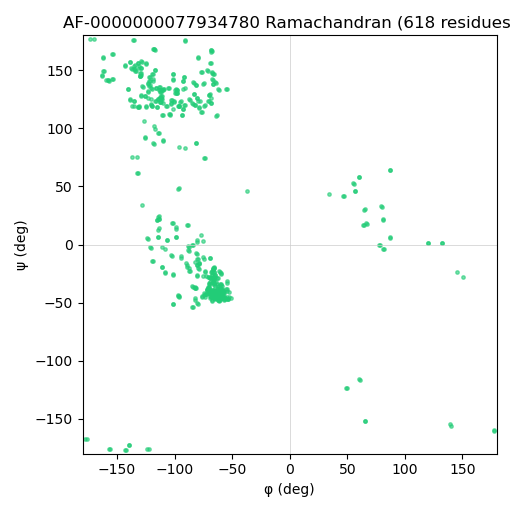2 39.125 6.621 1 74.81 6 SER B N 1
ATOM 2546 C CA . SER B 1 6 ? -16.734 38.406 5.961 1 74.81 6 SER B CA 1
ATOM 2547 C C . SER B 1 6 ? -16.203 39.156 4.75 1 74.81 6 SER B C 1
ATOM 2549 O O . SER B 1 6 ? -15 39.219 4.512 1 74.81 6 SER B O 1
ATOM 2551 N N . ALA B 1 7 ? -17.109 39.875 4.113 1 78.12 7 ALA B N 1
ATOM 2552 C CA . ALA B 1 7 ? -16.719 40.656 2.941 1 78.12 7 ALA B CA 1
ATOM 2553 C C . ALA B 1 7 ? -15.906 41.875 3.342 1 78.12 7 ALA B C 1
ATOM 2555 O O . ALA B 1 7 ? -14.883 42.188 2.727 1 78.12 7 ALA B O 1
ATOM 2556 N N . ILE B 1 8 ? -16.344 42.5 4.367 1 80.75 8 ILE B N 1
ATOM 2557 C CA . ILE B 1 8 ? -15.664 43.688 4.863 1 80.75 8 ILE B CA 1
ATOM 2558 C C . ILE B 1 8 ? -14.273 43.312 5.371 1 80.75 8 ILE B C 1
ATOM 2560 O O . ILE B 1 8 ? -13.289 44 5.082 1 80.75 8 ILE B O 1
ATOM 2564 N N . ALA B 1 9 ? -14.219 42.281 6.055 1 84.12 9 ALA B N 1
ATOM 2565 C CA . ALA B 1 9 ? -12.93 41.812 6.562 1 84.12 9 ALA B CA 1
ATOM 2566 C C . ALA B 1 9 ? -11.961 41.5 5.422 1 84.12 9 ALA B C 1
ATOM 2568 O O . ALA B 1 9 ? -10.773 41.812 5.516 1 84.12 9 ALA B O 1
ATOM 2569 N N . ARG B 1 10 ? -12.508 41 4.477 1 87.62 10 ARG B N 1
ATOM 2570 C CA . ARG B 1 10 ? -11.68 40.688 3.324 1 87.62 10 ARG B CA 1
ATOM 2571 C C . ARG B 1 10 ? -11.172 41.938 2.627 1 87.62 10 ARG B C 1
ATOM 2573 O O . ARG B 1 10 ? -10.008 42 2.234 1 87.62 10 ARG B O 1
ATOM 2580 N N . ILE B 1 11 ? -12.039 42.875 2.441 1 89.94 11 ILE B N 1
ATOM 2581 C CA . ILE B 1 11 ? -11.648 44.156 1.811 1 89.94 11 ILE B CA 1
ATOM 2582 C C . ILE B 1 11 ? -10.57 44.844 2.648 1 89.94 11 ILE B C 1
ATOM 2584 O O . ILE B 1 11 ? -9.602 45.375 2.107 1 89.94 11 ILE B O 1
ATOM 2588 N N . ASN B 1 12 ? -10.766 44.812 3.932 1 93.81 12 ASN B N 1
ATOM 2589 C CA . ASN B 1 12 ? -9.773 45.375 4.828 1 93.81 12 ASN B CA 1
ATOM 2590 C C . ASN B 1 12 ? -8.422 44.688 4.691 1 93.81 12 ASN B C 1
ATOM 2592 O O . ASN B 1 12 ? -7.371 45.312 4.797 1 93.81 12 ASN B O 1
ATOM 2596 N N . THR B 1 13 ? -8.469 43.406 4.484 1 96.25 13 THR B N 1
ATOM 2597 C CA . THR B 1 13 ? -7.238 42.656 4.301 1 96.25 13 THR B CA 1
ATOM 2598 C C . THR B 1 13 ? -6.531 43.062 3.014 1 96.25 13 THR B C 1
ATOM 2600 O O . THR B 1 13 ? -5.309 43.219 2.996 1 96.25 13 THR B O 1
ATOM 2603 N N . TYR B 1 14 ? -7.305 43.25 1.945 1 96.94 14 TYR B N 1
ATOM 2604 C CA . TYR B 1 14 ? -6.723 43.719 0.699 1 96.94 14 TYR B CA 1
ATOM 2605 C C . TYR B 1 14 ? -6 45.062 0.917 1 96.94 14 TYR B C 1
ATOM 2607 O O . TYR B 1 14 ? -4.895 45.25 0.413 1 96.94 14 TYR B O 1
ATOM 2615 N N . ARG B 1 15 ? -6.645 45.906 1.712 1 96.75 15 ARG B N 1
ATOM 2616 C CA . ARG B 1 15 ? -6.086 47.219 1.987 1 96.75 15 ARG B CA 1
ATOM 2617 C C . ARG B 1 15 ? -4.785 47.094 2.771 1 96.75 15 ARG B C 1
ATOM 2619 O O . ARG B 1 15 ? -3.863 47.906 2.568 1 96.75 15 ARG B O 1
ATOM 2626 N N . ARG B 1 16 ? -4.727 46.156 3.588 1 96.69 16 ARG B N 1
ATOM 2627 C CA . ARG B 1 16 ? -3.545 45.969 4.426 1 96.69 16 ARG B CA 1
ATOM 2628 C C . ARG B 1 16 ? -2.381 45.438 3.607 1 96.69 16 ARG B C 1
ATOM 2630 O O . ARG B 1 16 ? -1.217 45.625 3.953 1 96.69 16 ARG B O 1
ATOM 2637 N N . ILE B 1 17 ? -2.658 44.75 2.566 1 97.88 17 ILE B N 1
ATOM 2638 C CA . ILE B 1 17 ? -1.632 44.031 1.824 1 97.88 17 ILE B CA 1
ATOM 2639 C C . ILE B 1 17 ? -1.161 44.875 0.64 1 97.88 17 ILE B C 1
ATOM 2641 O O . ILE B 1 17 ? 0.041 44.969 0.389 1 97.88 17 ILE B O 1
ATOM 2645 N N . PHE B 1 18 ? -2.111 45.469 -0.071 1 97.94 18 PHE B N 1
ATOM 2646 C CA . PHE B 1 18 ? -1.817 46.062 -1.365 1 97.94 18 PHE B CA 1
ATOM 2647 C C . PHE B 1 18 ? -1.971 47.562 -1.304 1 97.94 18 PHE B C 1
ATOM 2649 O O . PHE B 1 18 ? -2.951 48.094 -0.756 1 97.94 18 PHE B O 1
ATOM 2656 N N . ASP B 1 19 ? -1.021 48.312 -1.889 1 97.75 19 ASP B N 1
ATOM 2657 C CA . ASP B 1 19 ? -1.146 49.75 -2.049 1 97.75 19 ASP B CA 1
ATOM 2658 C C . ASP B 1 19 ? -2.209 50.094 -3.09 1 97.75 19 ASP B C 1
ATOM 2660 O O . ASP B 1 19 ? -2.961 51.062 -2.92 1 97.75 19 ASP B O 1
ATOM 2664 N N . ASN B 1 20 ? -2.213 49.344 -4.145 1 97.88 20 ASN B N 1
ATOM 2665 C CA . ASN B 1 20 ? -3.229 49.531 -5.18 1 97.88 20 ASN B CA 1
ATOM 2666 C C . ASN B 1 20 ? -4.383 48.562 -5.004 1 97.88 20 ASN B C 1
ATOM 2668 O O . ASN B 1 20 ? -4.809 47.906 -5.965 1 97.88 20 ASN B O 1
ATOM 2672 N N . TRP B 1 21 ? -4.906 48.438 -3.799 1 97.19 21 TRP B N 1
ATOM 2673 C CA . TRP B 1 21 ? -5.855 47.406 -3.395 1 97.19 21 TRP B CA 1
ATOM 2674 C C . TRP B 1 21 ? -7.137 47.5 -4.215 1 97.19 21 TRP B C 1
ATOM 2676 O O . TRP B 1 21 ? -7.723 46.469 -4.574 1 97.19 21 TRP B O 1
ATOM 2686 N N . LEU B 1 22 ? -7.656 48.719 -4.523 1 96.94 22 LEU B N 1
ATOM 2687 C CA . LEU B 1 22 ? -8.883 48.875 -5.301 1 96.94 22 LEU B CA 1
ATOM 2688 C C . LEU B 1 22 ? -8.711 48.281 -6.695 1 96.94 22 LEU B C 1
ATOM 2690 O O . LEU B 1 22 ? -9.609 47.594 -7.195 1 96.94 22 LEU B O 1
ATOM 2694 N N . TYR B 1 23 ? -7.535 48.562 -7.254 1 97.25 23 TYR B N 1
ATOM 2695 C CA . TYR B 1 23 ? -7.203 48 -8.555 1 97.25 23 TYR B CA 1
ATOM 2696 C C . TYR B 1 23 ? -7.172 46.469 -8.484 1 97.25 23 TYR B C 1
ATOM 2698 O O . TYR B 1 23 ? -7.766 45.812 -9.32 1 97.25 23 TYR B O 1
ATOM 2706 N N . VAL B 1 24 ? -6.551 45.938 -7.543 1 97.75 24 VAL B N 1
ATOM 2707 C CA . VAL B 1 24 ? -6.383 44.5 -7.371 1 97.75 24 VAL B CA 1
ATOM 2708 C C . VAL B 1 24 ? -7.75 43.844 -7.195 1 97.75 24 VAL B C 1
ATOM 2710 O O . VAL B 1 24 ? -8.055 42.844 -7.859 1 97.75 24 VAL B O 1
ATOM 2713 N N . VAL B 1 25 ? -8.609 44.438 -6.355 1 96.75 25 VAL B N 1
ATOM 2714 C CA . VAL B 1 25 ? -9.938 43.875 -6.086 1 96.75 25 VAL B CA 1
ATOM 2715 C C . VAL B 1 25 ? -10.75 43.844 -7.375 1 96.75 25 VAL B C 1
ATOM 2717 O O . VAL B 1 25 ? -11.43 42.844 -7.664 1 96.75 25 VAL B O 1
ATOM 2720 N N . THR B 1 26 ? -10.68 44.875 -8.125 1 96.88 26 THR B N 1
ATOM 2721 C CA . THR B 1 26 ? -11.422 44.969 -9.375 1 96.88 26 THR B CA 1
ATOM 2722 C C . THR B 1 26 ? -10.945 43.906 -10.367 1 96.88 26 THR B C 1
ATOM 2724 O O . THR B 1 26 ? -11.758 43.25 -11.016 1 96.88 26 THR B O 1
ATOM 2727 N N . LYS B 1 27 ? -9.641 43.781 -10.477 1 97.06 27 LYS B N 1
ATOM 2728 C CA . LYS B 1 27 ? -9.078 42.781 -11.406 1 97.06 27 LYS B CA 1
ATOM 2729 C C . LYS B 1 27 ? -9.43 41.375 -10.992 1 97.06 27 LYS B C 1
ATOM 2731 O O . LYS B 1 27 ? -9.688 40.531 -11.844 1 97.06 27 LYS B O 1
ATOM 2736 N N . VAL B 1 28 ? -9.398 41.062 -9.703 1 95.81 28 VAL B N 1
ATOM 2737 C CA . VAL B 1 28 ? -9.789 39.75 -9.188 1 95.81 28 VAL B CA 1
ATOM 2738 C C . VAL B 1 28 ? -11.25 39.469 -9.516 1 95.81 28 VAL B C 1
ATOM 2740 O O . VAL B 1 28 ? -11.594 38.375 -9.969 1 95.81 28 VAL B O 1
ATOM 2743 N N . ARG B 1 29 ? -12.133 40.375 -9.32 1 94.75 29 ARG B N 1
ATOM 2744 C CA . ARG B 1 29 ? -13.555 40.25 -9.602 1 94.75 29 ARG B CA 1
ATOM 2745 C C . ARG B 1 29 ? -13.797 39.969 -11.086 1 94.75 29 ARG B C 1
ATOM 2747 O O . ARG B 1 29 ? -14.719 39.219 -11.445 1 94.75 29 ARG B O 1
ATOM 2754 N N . ASN B 1 30 ? -12.93 40.562 -11.883 1 96.31 30 ASN B N 1
ATOM 2755 C CA . ASN B 1 30 ? -13.055 40.375 -13.328 1 96.31 30 ASN B CA 1
ATOM 2756 C C . ASN B 1 30 ? -12.445 39.062 -13.789 1 96.31 30 ASN B C 1
ATOM 2758 O O . ASN B 1 30 ? -12.547 38.719 -14.969 1 96.31 30 ASN B O 1
ATOM 2762 N N . GLY B 1 31 ? -11.766 38.344 -12.898 1 94.44 31 GLY B N 1
ATOM 2763 C CA . GLY B 1 31 ? -11.227 37.031 -13.211 1 94.44 31 GLY B CA 1
ATOM 2764 C C . GLY B 1 31 ? -9.914 37.062 -13.969 1 94.44 31 GLY B C 1
ATOM 2765 O O . GLY B 1 31 ? -9.578 36.125 -14.695 1 94.44 31 GLY B O 1
ATOM 2766 N N . GLU B 1 32 ? -9.219 38.219 -13.852 1 95.38 32 GLU B N 1
ATOM 2767 C CA . GLU B 1 32 ? -7.938 38.344 -14.539 1 95.38 32 GLU B CA 1
ATOM 2768 C C . GLU B 1 32 ? -6.918 37.344 -13.969 1 95.38 32 GLU B C 1
ATOM 2770 O O . GLU B 1 32 ? -6.781 37.25 -12.75 1 95.38 32 GLU B O 1
ATOM 2775 N N . ARG B 1 33 ? -6.156 36.75 -14.844 1 93.19 33 ARG B N 1
ATOM 2776 C CA . ARG B 1 33 ? -5.262 35.656 -14.438 1 93.19 33 ARG B CA 1
ATOM 2777 C C . ARG B 1 33 ? -3.945 36.219 -13.898 1 93.19 33 ARG B C 1
ATOM 2779 O O . ARG B 1 33 ? -3.312 35.594 -13.047 1 93.19 33 ARG B O 1
ATOM 2786 N N . SER B 1 34 ? -3.449 37.312 -14.492 1 96.69 34 SER B N 1
ATOM 2787 C CA . SER B 1 34 ? -2.23 38 -14.07 1 96.69 34 SER B CA 1
ATOM 2788 C C . SER B 1 34 ? -2.514 39.438 -13.703 1 96.69 34 SER B C 1
ATOM 2790 O O . SER B 1 34 ? -3.045 40.219 -14.516 1 96.69 34 SER B O 1
ATOM 2792 N N . ILE B 1 35 ? -2.131 39.781 -12.531 1 97.81 35 ILE B N 1
ATOM 2793 C CA . ILE B 1 35 ? -2.529 41.094 -12.008 1 97.81 35 ILE B CA 1
ATOM 2794 C C . ILE B 1 35 ? -1.302 41.844 -11.492 1 97.81 35 ILE B C 1
ATOM 2796 O O . ILE B 1 35 ? -0.496 41.281 -10.742 1 97.81 35 ILE B O 1
ATOM 2800 N N . GLU B 1 36 ? -1.141 43.031 -11.93 1 97.88 36 GLU B N 1
ATOM 2801 C CA . GLU B 1 36 ? -0.095 43.906 -11.383 1 97.88 36 GLU B CA 1
ATOM 2802 C C . GLU B 1 36 ? -0.436 44.344 -9.961 1 97.88 36 GLU B C 1
ATOM 2804 O O . GLU B 1 36 ? -1.497 44.938 -9.734 1 97.88 36 GLU B O 1
ATOM 2809 N N . VAL B 1 37 ? 0.47 44.062 -9.078 1 97.81 37 VAL B N 1
ATOM 2810 C CA . VAL B 1 37 ? 0.215 44.375 -7.676 1 97.81 37 VAL B CA 1
ATOM 2811 C C . VAL B 1 37 ? 1.332 45.281 -7.141 1 97.81 37 VAL B C 1
ATOM 2813 O O . VAL B 1 37 ? 2.488 45.156 -7.547 1 97.81 37 VAL B O 1
ATOM 2816 N N . LYS B 1 38 ? 0.94 46.25 -6.387 1 98.25 38 LYS B N 1
ATOM 2817 C CA . LYS B 1 38 ? 1.852 47.094 -5.609 1 98.25 38 LYS B CA 1
ATOM 2818 C C . LYS B 1 38 ? 1.664 46.844 -4.113 1 98.25 38 LYS B C 1
ATOM 2820 O O . LYS B 1 38 ? 0.549 46.969 -3.598 1 98.25 38 LYS B O 1
ATOM 2825 N N . LEU B 1 39 ? 2.787 46.531 -3.49 1 98.12 39 LEU B N 1
ATOM 2826 C CA . LEU B 1 39 ? 2.705 46.219 -2.068 1 98.12 39 LEU B CA 1
ATOM 2827 C C . LEU B 1 39 ? 2.912 47.469 -1.223 1 98.12 39 LEU B C 1
ATOM 2829 O O . LEU B 1 39 ? 3.16 48.562 -1.759 1 98.12 39 LEU B O 1
ATOM 2833 N N . LYS B 1 40 ? 2.768 47.344 0.08 1 95.12 40 LYS B N 1
ATOM 2834 C CA . LYS B 1 40 ? 2.84 48.469 0.998 1 95.12 40 LYS B CA 1
ATOM 2835 C C . LYS B 1 40 ? 4.25 49.062 1.034 1 95.12 40 LYS B C 1
ATOM 2837 O O . LYS B 1 40 ? 4.426 50.25 1.312 1 95.12 40 LYS B O 1
ATOM 2842 N N . ASP B 1 41 ? 5.215 48.25 0.788 1 94.62 41 ASP B N 1
ATOM 2843 C CA . ASP B 1 41 ? 6.59 48.719 0.749 1 94.62 41 ASP B CA 1
ATOM 2844 C C . ASP B 1 41 ? 6.91 49.375 -0.603 1 94.62 41 ASP B C 1
ATOM 2846 O O . ASP B 1 41 ? 8.07 49.688 -0.89 1 94.62 41 ASP B O 1
ATOM 2850 N N . LYS B 1 42 ? 5.941 49.438 -1.421 1 95.62 42 LYS B N 1
ATOM 2851 C CA . LYS B 1 42 ? 5.965 50.125 -2.717 1 95.62 42 LYS B CA 1
ATOM 2852 C C . LYS B 1 42 ? 6.605 49.25 -3.783 1 95.62 42 LYS B C 1
ATOM 2854 O O . LYS B 1 42 ? 6.629 49.594 -4.965 1 95.62 42 LYS B O 1
ATOM 2859 N N . SER B 1 43 ? 7.102 48.094 -3.404 1 96.81 43 SER B N 1
ATOM 2860 C CA . SER B 1 43 ? 7.566 47.156 -4.426 1 96.81 43 SER B CA 1
ATOM 2861 C C . SER B 1 43 ? 6.41 46.656 -5.281 1 96.81 43 SER B C 1
ATOM 2863 O O . SER B 1 43 ? 5.273 46.562 -4.812 1 96.81 43 SER B O 1
ATOM 2865 N N . LYS B 1 44 ? 6.742 46.406 -6.559 1 96.88 44 LYS B N 1
ATOM 2866 C CA . LYS B 1 44 ? 5.68 46.031 -7.492 1 96.88 44 LYS B CA 1
ATOM 2867 C C . LYS B 1 44 ? 6.055 44.781 -8.289 1 96.88 44 LYS B C 1
ATOM 2869 O O . LYS B 1 44 ? 7.234 44.469 -8.453 1 96.88 44 LYS B O 1
ATOM 2874 N N . GLY B 1 45 ? 5.055 44.094 -8.695 1 97.44 45 GLY B N 1
ATOM 2875 C CA . GLY B 1 45 ? 5.219 42.906 -9.523 1 97.44 45 GLY B CA 1
ATOM 2876 C C . GLY B 1 45 ? 3.898 42.281 -9.938 1 97.44 45 GLY B C 1
ATOM 2877 O O . GLY B 1 45 ? 2.848 42.906 -9.852 1 97.44 45 GLY B O 1
ATOM 2878 N N . ILE B 1 46 ? 3.994 41.094 -10.453 1 97.62 46 ILE B N 1
ATOM 2879 C CA . ILE B 1 46 ? 2.811 40.438 -10.961 1 97.62 46 ILE B CA 1
ATOM 2880 C C . ILE B 1 46 ? 2.449 39.25 -10.039 1 97.62 46 ILE B C 1
ATOM 2882 O O . ILE B 1 46 ? 3.324 38.5 -9.602 1 97.62 46 ILE B O 1
ATOM 2886 N N . CYS B 1 47 ? 1.158 39.125 -9.672 1 97.69 47 CYS B N 1
ATOM 2887 C CA . CYS B 1 47 ? 0.613 38 -8.969 1 97.69 47 CYS B CA 1
ATOM 2888 C C . CYS B 1 47 ? -0.516 37.344 -9.766 1 97.69 47 CYS B C 1
ATOM 2890 O O . CYS B 1 47 ? -1.312 38.031 -10.398 1 97.69 47 CYS B O 1
ATOM 2892 N N . THR B 1 48 ? -0.512 36.031 -9.797 1 97.56 48 THR B N 1
ATOM 2893 C CA . THR B 1 48 ? -1.685 35.344 -10.32 1 97.56 48 THR B CA 1
ATOM 2894 C C . THR B 1 48 ? -2.881 35.531 -9.391 1 97.56 48 THR B C 1
ATOM 2896 O O . THR B 1 48 ? -2.723 35.938 -8.242 1 97.56 48 THR B O 1
ATOM 2899 N N . ILE B 1 49 ? -4.066 35.188 -9.898 1 96.81 49 ILE B N 1
ATOM 2900 C CA . ILE B 1 49 ? -5.266 35.312 -9.07 1 96.81 49 ILE B CA 1
ATOM 2901 C C . ILE B 1 49 ? -5.156 34.344 -7.887 1 96.81 49 ILE B C 1
ATOM 2903 O O . ILE B 1 49 ? -5.598 34.656 -6.781 1 96.81 49 ILE B O 1
ATOM 2907 N N . ASN B 1 50 ? -4.555 33.156 -8.094 1 95.81 50 ASN B N 1
ATOM 2908 C CA . ASN B 1 50 ? -4.355 32.188 -7.012 1 95.81 50 ASN B CA 1
ATOM 2909 C C . ASN B 1 50 ? -3.398 32.75 -5.953 1 95.81 50 ASN B C 1
ATOM 2911 O O . ASN B 1 50 ? -3.602 32.531 -4.758 1 95.81 50 ASN B O 1
ATOM 2915 N N . CYS B 1 51 ? -2.434 33.375 -6.465 1 97.44 51 CYS B N 1
ATOM 2916 C CA . CYS B 1 51 ? -1.484 34.031 -5.559 1 97.44 51 CYS B CA 1
ATOM 2917 C C . CYS B 1 51 ? -2.174 35.062 -4.688 1 97.44 51 CYS B C 1
ATOM 2919 O O . CYS B 1 51 ? -1.984 35.094 -3.469 1 97.44 51 CYS B O 1
ATOM 2921 N N . ILE B 1 52 ? -3.01 35.875 -5.281 1 97.75 52 ILE B N 1
ATOM 2922 C CA . ILE B 1 52 ? -3.691 36.938 -4.559 1 97.75 52 ILE B CA 1
ATOM 2923 C C . ILE B 1 52 ? -4.617 36.344 -3.504 1 97.75 52 ILE B C 1
ATOM 2925 O O . ILE B 1 52 ? -4.59 36.75 -2.34 1 97.75 52 ILE B O 1
ATOM 2929 N N . VAL B 1 53 ? -5.344 35.375 -3.896 1 96.56 53 VAL B N 1
ATOM 2930 C CA . VAL B 1 53 ? -6.281 34.75 -2.973 1 96.56 53 VAL B CA 1
ATOM 2931 C C . VAL B 1 53 ? -5.52 34.125 -1.81 1 96.56 53 VAL B C 1
ATOM 2933 O O . VAL B 1 53 ? -5.914 34.25 -0.65 1 96.56 53 VAL B O 1
ATOM 2936 N N . ALA B 1 54 ? -4.434 33.438 -2.084 1 97.38 54 ALA B N 1
ATOM 2937 C CA . ALA B 1 54 ? -3.637 32.75 -1.059 1 97.38 54 ALA B CA 1
ATOM 2938 C C . ALA B 1 54 ? -3.027 33.781 -0.093 1 97.38 54 ALA B C 1
ATOM 2940 O O . ALA B 1 54 ? -3.07 33.594 1.125 1 97.38 54 ALA B O 1
ATOM 2941 N N . VAL B 1 55 ? -2.502 34.844 -0.613 1 97.62 55 VAL B N 1
ATOM 2942 C CA . VAL B 1 55 ? -1.853 35.875 0.205 1 97.62 55 VAL B CA 1
ATOM 2943 C C . VAL B 1 55 ? -2.881 36.531 1.117 1 97.62 55 VAL B C 1
ATOM 2945 O O . VAL B 1 55 ? -2.604 36.812 2.289 1 97.62 55 VAL B O 1
ATOM 2948 N N . VAL B 1 56 ? -4.023 36.812 0.572 1 97.12 56 VAL B N 1
ATOM 2949 C CA . VAL B 1 56 ? -5.094 37.406 1.367 1 97.12 56 VAL B CA 1
ATOM 2950 C C . VAL B 1 56 ? -5.484 36.438 2.496 1 97.12 56 VAL B C 1
ATOM 2952 O O . VAL B 1 56 ? -5.68 36.875 3.637 1 97.12 56 VAL B O 1
ATOM 2955 N N . ASP B 1 57 ? -5.562 35.188 2.203 1 95.38 57 ASP B N 1
ATOM 2956 C CA . ASP B 1 57 ? -5.891 34.188 3.219 1 95.38 57 ASP B CA 1
ATOM 2957 C C . ASP B 1 57 ? -4.785 34.094 4.266 1 95.38 57 ASP B C 1
ATOM 2959 O O . ASP B 1 57 ? -5.066 33.938 5.457 1 95.38 57 ASP B O 1
ATOM 2963 N N . LEU B 1 58 ? -3.533 34.125 3.807 1 96.81 58 LEU B N 1
ATOM 2964 C CA . LEU B 1 58 ? -2.408 34.062 4.73 1 96.81 58 LEU B CA 1
ATOM 2965 C C . LEU B 1 58 ? -2.529 35.156 5.793 1 96.81 58 LEU B C 1
ATOM 2967 O O . LEU B 1 58 ? -2.32 34.906 6.98 1 96.81 58 LEU B O 1
ATOM 2971 N N . VAL B 1 59 ? -2.945 36.312 5.379 1 96.25 59 VAL B N 1
ATOM 2972 C CA . VAL B 1 59 ? -3.033 37.438 6.281 1 96.25 59 VAL B CA 1
ATOM 2973 C C . VAL B 1 59 ? -4.328 37.375 7.086 1 96.25 59 VAL B C 1
ATOM 2975 O O . VAL B 1 59 ? -4.312 37.5 8.312 1 96.25 59 VAL B O 1
ATOM 2978 N N . ASN B 1 60 ? -5.383 37.125 6.445 1 94 60 ASN B N 1
ATOM 2979 C CA . ASN B 1 60 ? -6.707 37.188 7.059 1 94 60 ASN B CA 1
ATOM 2980 C C . ASN B 1 60 ? -6.957 36 7.98 1 94 60 ASN B C 1
ATOM 2982 O O . ASN B 1 60 ? -7.527 36.156 9.062 1 94 60 ASN B O 1
ATOM 2986 N N . LYS B 1 61 ? -6.566 34.812 7.562 1 90.81 61 LYS B N 1
ATOM 2987 C CA . LYS B 1 61 ? -6.945 33.594 8.266 1 90.81 61 LYS B CA 1
ATOM 2988 C C . LYS B 1 61 ? -5.801 33.062 9.141 1 90.81 61 LYS B C 1
ATOM 2990 O O . LYS B 1 61 ? -6.035 32.438 10.156 1 90.81 61 LYS B O 1
ATOM 2995 N N . PHE B 1 62 ? -4.551 33.406 8.773 1 92.69 62 PHE B N 1
ATOM 2996 C CA . PHE B 1 62 ? -3.447 32.719 9.445 1 92.69 62 PHE B CA 1
ATOM 2997 C C . PHE B 1 62 ? -2.514 33.75 10.102 1 92.69 62 PHE B C 1
ATOM 2999 O O . PHE B 1 62 ? -1.418 33.375 10.539 1 92.69 62 PHE B O 1
ATOM 3006 N N . ASP B 1 63 ? -2.877 35 10.047 1 92.81 63 ASP B N 1
ATOM 3007 C CA . ASP B 1 63 ? -2.234 36.094 10.773 1 92.81 63 ASP B CA 1
ATOM 3008 C C . ASP B 1 63 ? -0.806 36.312 10.281 1 92.81 63 ASP B C 1
ATOM 3010 O O . ASP B 1 63 ? 0.095 36.594 11.078 1 92.81 63 ASP B O 1
ATOM 3014 N N . PHE B 1 64 ? -0.576 36.031 9 1 96.19 64 PHE B N 1
ATOM 3015 C CA . PHE B 1 64 ? 0.712 36.375 8.414 1 96.19 64 PHE B CA 1
ATOM 3016 C C . PHE B 1 64 ? 0.874 37.906 8.336 1 96.19 64 PHE B C 1
ATOM 3018 O O . PHE B 1 64 ? -0.083 38.625 8.023 1 96.19 64 PHE B O 1
ATOM 3025 N N . ASP B 1 65 ? 2.064 38.375 8.578 1 97 65 ASP B N 1
ATOM 3026 C CA . ASP B 1 65 ? 2.361 39.812 8.516 1 97 65 ASP B CA 1
ATOM 3027 C C . ASP B 1 65 ? 2.486 40.281 7.07 1 97 65 ASP B C 1
ATOM 3029 O O . ASP B 1 65 ? 3.438 39.938 6.375 1 97 65 ASP B O 1
ATOM 3033 N N . PRO B 1 66 ? 1.597 41.094 6.672 1 96.88 66 PRO B N 1
ATOM 3034 C CA . PRO B 1 66 ? 1.646 41.531 5.273 1 96.88 66 PRO B CA 1
ATOM 3035 C C . PRO B 1 66 ? 2.891 42.375 4.957 1 96.88 66 PRO B C 1
ATOM 3037 O O . PRO B 1 66 ? 3.289 42.469 3.795 1 96.88 66 PRO B O 1
ATOM 3040 N N . LEU B 1 67 ? 3.492 42.906 5.926 1 96.5 67 LEU B N 1
ATOM 3041 C CA . LEU B 1 67 ? 4.656 43.781 5.707 1 96.5 67 LEU B CA 1
ATOM 3042 C C . LEU B 1 67 ? 5.883 42.938 5.352 1 96.5 67 LEU B C 1
ATOM 3044 O O . LEU B 1 67 ? 6.895 43.469 4.898 1 96.5 67 LEU B O 1
ATOM 3048 N N . LYS B 1 68 ? 5.781 41.656 5.516 1 97.31 68 LYS B N 1
ATOM 3049 C CA . LYS B 1 68 ? 6.898 40.781 5.191 1 97.31 68 LYS B CA 1
ATOM 3050 C C . LYS B 1 68 ? 6.855 40.344 3.729 1 97.31 68 LYS B C 1
ATOM 3052 O O . LYS B 1 68 ? 7.738 39.625 3.264 1 97.31 68 LYS B O 1
ATOM 3057 N N . LEU B 1 69 ? 5.863 40.781 3.057 1 97.88 69 LEU B N 1
ATOM 3058 C CA . LEU B 1 69 ? 5.781 40.562 1.614 1 97.88 69 LEU B CA 1
ATOM 3059 C C . LEU B 1 69 ? 6.613 41.594 0.867 1 97.88 69 LEU B C 1
ATOM 3061 O O . LEU B 1 69 ? 6.625 42.781 1.232 1 97.88 69 LEU B O 1
ATOM 3065 N N . HIS B 1 70 ? 7.316 41.156 -0.116 1 97.44 70 HIS B N 1
ATOM 3066 C CA . HIS B 1 70 ? 8.141 42.062 -0.909 1 97.44 70 HIS B CA 1
ATOM 3067 C C . HIS B 1 70 ? 8.43 41.5 -2.289 1 97.44 70 HIS B C 1
ATOM 3069 O O . HIS B 1 70 ? 8.602 40.281 -2.434 1 97.44 70 HIS B O 1
ATOM 3075 N N . PHE B 1 71 ? 8.43 42.312 -3.301 1 97.62 71 PHE B N 1
ATOM 3076 C CA . PHE B 1 71 ? 8.852 41.906 -4.629 1 97.62 71 PHE B CA 1
ATOM 3077 C C . PHE B 1 71 ? 10.344 42.156 -4.832 1 97.62 71 PHE B C 1
ATOM 3079 O O . PHE B 1 71 ? 10.859 43.188 -4.41 1 97.62 71 PHE B O 1
ATOM 3086 N N . LYS B 1 72 ? 11.008 41.219 -5.367 1 94.56 72 LYS B N 1
ATOM 3087 C CA . LYS B 1 72 ? 12.375 41.344 -5.871 1 94.56 72 LYS B CA 1
ATOM 3088 C C . LYS B 1 72 ? 12.461 40.938 -7.34 1 94.56 72 LYS B C 1
ATOM 3090 O O . LYS B 1 72 ? 11.43 40.75 -7.996 1 94.56 72 LYS B O 1
ATOM 3095 N N . GLU B 1 73 ? 13.656 40.906 -7.941 1 89.88 73 GLU B N 1
ATOM 3096 C CA . GLU B 1 73 ? 13.867 40.625 -9.359 1 89.88 73 GLU B CA 1
ATOM 3097 C C . GLU B 1 73 ? 13.234 39.312 -9.758 1 89.88 73 GLU B C 1
ATOM 3099 O O . GLU B 1 73 ? 12.656 39.188 -10.844 1 89.88 73 GLU B O 1
ATOM 3104 N N . ARG B 1 74 ? 13.164 38.281 -8.828 1 86.62 74 ARG B N 1
ATOM 3105 C CA . ARG B 1 74 ? 12.711 36.938 -9.188 1 86.62 74 ARG B CA 1
ATOM 3106 C C . ARG B 1 74 ? 11.227 36.781 -8.914 1 86.62 74 ARG B C 1
ATOM 3108 O O . ARG B 1 74 ? 10.625 35.781 -9.328 1 86.62 74 ARG B O 1
ATOM 3115 N N . GLY B 1 75 ? 10.758 37.844 -8.156 1 96.31 75 GLY B N 1
ATOM 3116 C CA . GLY B 1 75 ? 9.328 37.688 -7.898 1 96.31 75 GLY B CA 1
ATOM 3117 C C . GLY B 1 75 ? 8.945 38.094 -6.48 1 96.31 75 GLY B C 1
ATOM 3118 O O . GLY B 1 75 ? 9.562 38.969 -5.875 1 96.31 75 GLY B O 1
ATOM 3119 N N . LEU B 1 76 ? 7.816 37.5 -6.094 1 98.06 76 LEU B N 1
ATOM 3120 C CA . LEU B 1 76 ? 7.254 37.781 -4.781 1 98.06 76 LEU B CA 1
ATOM 3121 C C . LEU B 1 76 ? 7.914 36.938 -3.697 1 98.06 76 LEU B C 1
ATOM 3123 O O . LEU B 1 76 ? 8.148 35.75 -3.893 1 98.06 76 LEU B O 1
ATOM 3127 N N . TYR B 1 77 ? 8.18 37.531 -2.557 1 97.88 77 TYR B N 1
ATOM 3128 C CA . TYR B 1 77 ? 8.766 36.844 -1.408 1 97.88 77 TYR B CA 1
ATOM 3129 C C . TYR B 1 77 ? 7.957 37.094 -0.145 1 97.88 77 TYR B C 1
ATOM 3131 O O . TYR B 1 77 ? 7.344 38.156 -0.007 1 97.88 77 TYR B O 1
ATOM 3139 N N . TYR B 1 78 ? 7.895 36.188 0.744 1 97.62 78 TYR B N 1
ATOM 3140 C CA . TYR B 1 78 ? 7.445 36.375 2.121 1 97.62 78 TYR B CA 1
ATOM 3141 C C . TYR B 1 78 ? 8.547 36 3.105 1 97.62 78 TYR B C 1
ATOM 3143 O O . TYR B 1 78 ? 8.984 34.844 3.141 1 97.62 78 TYR B O 1
ATOM 3151 N N . ASN B 1 79 ? 9.008 36.875 3.951 1 94.5 79 ASN B N 1
ATOM 3152 C CA . ASN B 1 79 ? 10.07 36.625 4.918 1 94.5 79 ASN B CA 1
ATOM 3153 C C . ASN B 1 79 ? 11.25 35.906 4.27 1 94.5 79 ASN B C 1
ATOM 3155 O O . ASN B 1 79 ? 11.711 34.875 4.773 1 94.5 79 ASN B O 1
ATOM 3159 N N . ASN B 1 80 ? 11.633 36.312 3.062 1 92.12 80 ASN B N 1
ATOM 3160 C CA . ASN B 1 80 ? 12.789 35.875 2.283 1 92.12 80 ASN B CA 1
ATOM 3161 C C . ASN B 1 80 ? 12.523 34.531 1.613 1 92.12 80 ASN B C 1
ATOM 3163 O O . ASN B 1 80 ? 13.391 34 0.921 1 92.12 80 ASN B O 1
ATOM 3167 N N . ASN B 1 81 ? 11.359 33.969 1.821 1 95.5 81 ASN B N 1
ATOM 3168 C CA . ASN B 1 81 ? 10.953 32.781 1.083 1 95.5 81 ASN B CA 1
ATOM 3169 C C . ASN B 1 81 ? 10.352 33.125 -0.274 1 95.5 81 ASN B C 1
ATOM 3171 O O . ASN B 1 81 ? 9.383 33.875 -0.35 1 95.5 81 ASN B O 1
ATOM 3175 N N . PHE B 1 82 ? 10.938 32.625 -1.296 1 97.38 82 PHE B N 1
ATOM 3176 C CA . PHE B 1 82 ? 10.367 32.844 -2.623 1 97.38 82 PHE B CA 1
ATOM 3177 C C . PHE B 1 82 ? 8.984 32.219 -2.725 1 97.38 82 PHE B C 1
ATOM 3179 O O . PHE B 1 82 ? 8.797 31.047 -2.361 1 97.38 82 PHE B O 1
ATOM 3186 N N . ILE B 1 83 ? 8.008 32.938 -3.256 1 97.94 83 ILE B N 1
ATOM 3187 C CA . ILE B 1 83 ? 6.629 32.469 -3.342 1 97.94 83 ILE B CA 1
ATOM 3188 C C . ILE B 1 83 ? 6.379 31.859 -4.719 1 97.94 83 ILE B C 1
ATOM 3190 O O . ILE B 1 83 ? 6.539 32.531 -5.742 1 97.94 83 ILE B O 1
ATOM 3194 N N . VAL B 1 84 ? 6.027 30.594 -4.73 1 97.56 84 VAL B N 1
ATOM 3195 C CA . VAL B 1 84 ? 5.621 29.891 -5.945 1 97.56 84 VAL B CA 1
ATOM 3196 C C . VAL B 1 84 ? 4.141 30.156 -6.219 1 97.56 84 VAL B C 1
ATOM 3198 O O . VAL B 1 84 ? 3.291 29.922 -5.355 1 97.56 84 VAL B O 1
ATOM 3201 N N . GLN B 1 85 ? 3.762 30.578 -7.48 1 96.44 85 GLN B N 1
ATOM 3202 C CA . GLN B 1 85 ? 2.414 31.094 -7.711 1 96.44 85 GLN B CA 1
ATOM 3203 C C . GLN B 1 85 ? 1.623 30.172 -8.633 1 96.44 85 GLN B C 1
ATOM 3205 O O . GLN B 1 85 ? 0.582 30.562 -9.164 1 96.44 85 GLN B O 1
ATOM 3210 N N . ASP B 1 86 ? 2.111 28.953 -8.836 1 93.94 86 ASP B N 1
ATOM 3211 C CA . ASP B 1 86 ? 1.472 28.031 -9.781 1 93.94 86 ASP B CA 1
ATOM 3212 C C . ASP B 1 86 ? 0.076 27.641 -9.305 1 93.94 86 ASP B C 1
ATOM 3214 O O . ASP B 1 86 ? -0.763 27.219 -10.102 1 93.94 86 ASP B O 1
ATOM 3218 N N . SER B 1 87 ? -0.14 27.656 -8.047 1 95.19 87 SER B N 1
ATOM 3219 C CA . SER B 1 87 ? -1.438 27.297 -7.477 1 95.19 87 SER B CA 1
ATOM 3220 C C . SER B 1 87 ? -1.646 27.969 -6.125 1 95.19 87 SER B C 1
ATOM 3222 O O . SER B 1 87 ? -0.714 28.547 -5.562 1 95.19 87 SER B O 1
ATOM 3224 N N . TYR B 1 88 ? -2.885 27.969 -5.699 1 96.38 88 TYR B N 1
ATOM 3225 C CA . TYR B 1 88 ? -3.213 28.422 -4.355 1 96.38 88 TYR B CA 1
ATOM 3226 C C . TYR B 1 88 ? -2.352 27.734 -3.311 1 96.38 88 TYR B C 1
ATOM 3228 O O . TYR B 1 88 ? -1.748 28.375 -2.457 1 96.38 88 TYR B O 1
ATOM 3236 N N . LEU B 1 89 ? -2.24 26.422 -3.48 1 96.25 89 LEU B N 1
ATOM 3237 C CA . LEU B 1 89 ? -1.523 25.609 -2.504 1 96.25 89 LEU B CA 1
ATOM 3238 C C . LEU B 1 89 ? -0.03 25.906 -2.535 1 96.25 89 LEU B C 1
ATOM 3240 O O . LEU B 1 89 ? 0.605 26.031 -1.486 1 96.25 89 LEU B O 1
ATOM 3244 N N . SER B 1 90 ? 0.522 25.969 -3.713 1 96.81 90 SER B N 1
ATOM 3245 C CA . SER B 1 90 ? 1.95 26.25 -3.83 1 96.81 90 SER B CA 1
ATOM 3246 C C . SER B 1 90 ? 2.307 27.594 -3.207 1 96.81 90 SER B C 1
ATOM 3248 O O . SER B 1 90 ? 3.381 27.75 -2.623 1 96.81 90 SER B O 1
ATOM 3250 N N . THR B 1 91 ? 1.396 28.547 -3.324 1 97.75 91 THR B N 1
ATOM 3251 C CA . THR B 1 91 ? 1.61 29.859 -2.723 1 97.75 91 THR B CA 1
ATOM 3252 C C . THR B 1 91 ? 1.635 29.766 -1.2 1 97.75 91 THR B C 1
ATOM 3254 O O . THR B 1 91 ? 2.535 30.297 -0.551 1 97.75 91 THR B O 1
ATOM 3257 N N . LEU B 1 92 ? 0.697 29.047 -0.653 1 97.25 92 LEU B N 1
ATOM 3258 C CA . LEU B 1 92 ? 0.612 28.875 0.793 1 97.25 92 LEU B CA 1
ATOM 3259 C C . LEU B 1 92 ? 1.866 28.188 1.336 1 97.25 92 LEU B C 1
ATOM 3261 O O . LEU B 1 92 ? 2.475 28.672 2.293 1 97.25 92 LEU B O 1
ATOM 3265 N N . ILE B 1 93 ? 2.238 27.141 0.719 1 97.12 93 ILE B N 1
ATOM 3266 C CA . ILE B 1 93 ? 3.303 26.297 1.244 1 97.12 93 ILE B CA 1
ATOM 3267 C C . ILE B 1 93 ? 4.648 27 1.088 1 97.12 93 ILE B C 1
ATOM 3269 O O . ILE B 1 93 ? 5.516 26.891 1.961 1 97.12 93 ILE B O 1
ATOM 3273 N N . SER B 1 94 ? 4.844 27.703 -0.013 1 97.94 94 SER B N 1
ATOM 3274 C CA . SER B 1 94 ? 6.098 28.422 -0.212 1 97.94 94 SER B CA 1
ATOM 3275 C C . SER B 1 94 ? 6.203 29.609 0.731 1 97.94 94 SER B C 1
ATOM 3277 O O . SER B 1 94 ? 7.273 29.875 1.285 1 97.94 94 SER B O 1
ATOM 3279 N N . ALA B 1 95 ? 5.09 30.312 0.97 1 97.69 95 ALA B N 1
ATOM 3280 C CA . ALA B 1 95 ? 5.09 31.391 1.958 1 97.69 95 ALA B CA 1
ATOM 3281 C C . ALA B 1 95 ? 5.379 30.844 3.355 1 97.69 95 ALA B C 1
ATOM 3283 O O . ALA B 1 95 ? 5.953 31.547 4.191 1 97.69 95 ALA B O 1
ATOM 3284 N N . GLY B 1 96 ? 4.957 29.562 3.514 1 96.88 96 GLY B N 1
ATOM 3285 C CA . GLY B 1 96 ? 5.105 28.922 4.812 1 96.88 96 GLY B CA 1
ATOM 3286 C C . GLY B 1 96 ? 6.48 28.312 5.023 1 96.88 96 GLY B C 1
ATOM 3287 O O . GLY B 1 96 ? 6.73 27.672 6.047 1 96.88 96 GLY B O 1
ATOM 3288 N N . GLY B 1 97 ? 7.371 28.406 4.035 1 96.88 97 GLY B N 1
ATOM 3289 C CA . GLY B 1 97 ? 8.75 28.031 4.309 1 96.88 97 GLY B CA 1
ATOM 3290 C C . GLY B 1 97 ? 9.234 26.891 3.422 1 96.88 97 GLY B C 1
ATOM 3291 O O . GLY B 1 97 ? 10.391 26.469 3.521 1 96.88 97 GLY B O 1
ATOM 3292 N N . PHE B 1 98 ? 8.414 26.406 2.537 1 98 98 PHE B N 1
ATOM 3293 C CA . PHE B 1 98 ? 8.852 25.359 1.635 1 98 98 PHE B CA 1
ATOM 3294 C C . PHE B 1 98 ? 9.391 25.938 0.336 1 98 98 PHE B C 1
ATOM 3296 O O . PHE B 1 98 ? 8.844 26.906 -0.189 1 98 98 PHE B O 1
ATOM 3303 N N . GLU B 1 99 ? 10.453 25.344 -0.161 1 97.75 99 GLU B N 1
ATOM 3304 C CA . GLU B 1 99 ? 11.07 25.703 -1.432 1 97.75 99 GLU B CA 1
ATOM 3305 C C . GLU B 1 99 ? 10.922 24.594 -2.461 1 97.75 99 GLU B C 1
ATOM 3307 O O . GLU B 1 99 ? 11.148 23.422 -2.15 1 97.75 99 GLU B O 1
ATOM 3312 N N . LYS B 1 100 ? 10.539 24.953 -3.592 1 96.5 100 LYS B N 1
ATOM 3313 C CA . LYS B 1 100 ? 10.406 23.969 -4.66 1 96.5 100 LYS B CA 1
ATOM 3314 C C . LYS B 1 100 ? 11.758 23.641 -5.27 1 96.5 100 LYS B C 1
ATOM 3316 O O . LYS B 1 100 ? 12.508 24.531 -5.672 1 96.5 100 LYS B O 1
ATOM 3321 N N . GLU B 1 101 ? 12.125 22.406 -5.277 1 95.56 101 GLU B N 1
ATOM 3322 C CA . GLU B 1 101 ? 13.344 21.859 -5.883 1 95.56 101 GLU B CA 1
ATOM 3323 C C . GLU B 1 101 ? 13.016 20.734 -6.859 1 95.56 101 GLU B C 1
ATOM 3325 O O . GLU B 1 101 ? 13.078 19.562 -6.496 1 95.56 101 GLU B O 1
ATOM 3330 N N . GLY B 1 102 ? 12.844 21.109 -8.141 1 94.69 102 GLY B N 1
ATOM 3331 C CA . GLY B 1 102 ? 12.406 20.094 -9.086 1 94.69 102 GLY B CA 1
ATOM 3332 C C . GLY B 1 102 ? 11.062 19.484 -8.734 1 94.69 102 GLY B C 1
ATOM 3333 O O . GLY B 1 102 ? 10.062 20.203 -8.648 1 94.69 102 GLY B O 1
ATOM 3334 N N . ASN B 1 103 ? 11.094 18.266 -8.461 1 95.62 103 ASN B N 1
ATOM 3335 C CA . ASN B 1 103 ? 9.844 17.578 -8.141 1 95.62 103 ASN B CA 1
ATOM 3336 C C . ASN B 1 103 ? 9.688 17.375 -6.637 1 95.62 103 ASN B C 1
ATOM 3338 O O . ASN B 1 103 ? 8.875 16.547 -6.195 1 95.62 103 ASN B O 1
ATOM 3342 N N . LEU B 1 104 ? 10.477 18.188 -5.918 1 98.06 104 LEU B N 1
ATOM 3343 C CA . LEU B 1 104 ? 10.43 18.078 -4.465 1 98.06 104 LEU B CA 1
ATOM 3344 C C . LEU B 1 104 ? 10.125 19.438 -3.834 1 98.06 104 LEU B C 1
ATOM 3346 O O . LEU B 1 104 ? 10.305 20.484 -4.473 1 98.06 104 LEU B O 1
ATOM 3350 N N . TRP B 1 105 ? 9.602 19.375 -2.684 1 98.25 105 TRP B N 1
ATOM 3351 C CA . TRP B 1 105 ? 9.477 20.531 -1.8 1 98.25 105 TRP B CA 1
ATOM 3352 C C . TRP B 1 105 ? 10.383 20.375 -0.583 1 98.25 105 TRP B C 1
ATOM 3354 O O . TRP B 1 105 ? 10.352 19.359 0.106 1 98.25 105 TRP B O 1
ATOM 3364 N N . TYR B 1 106 ? 11.242 21.344 -0.335 1 98.31 106 TYR B N 1
ATOM 3365 C CA . TYR B 1 106 ? 12.234 21.297 0.732 1 98.31 106 TYR B CA 1
ATOM 3366 C C . TYR B 1 106 ? 11.953 22.359 1.786 1 98.31 106 TYR B C 1
ATOM 3368 O O . TYR B 1 106 ? 11.703 23.531 1.453 1 98.31 106 TYR B O 1
ATOM 3376 N N . ASN B 1 107 ? 11.828 21.969 3.047 1 97.94 107 ASN B N 1
ATOM 3377 C CA . ASN B 1 107 ? 11.75 22.891 4.172 1 97.94 107 ASN B CA 1
ATOM 3378 C C . ASN B 1 107 ? 13.062 22.938 4.953 1 97.94 107 ASN B C 1
ATOM 3380 O O . ASN B 1 107 ? 13.398 21.984 5.664 1 97.94 107 ASN B O 1
ATOM 3384 N N . ARG B 1 108 ? 13.773 24 4.93 1 95.62 108 ARG B N 1
ATOM 3385 C CA . ARG B 1 108 ? 15.109 24.125 5.508 1 95.62 108 ARG B CA 1
ATOM 3386 C C . ARG B 1 108 ? 15.047 24.109 7.031 1 95.62 108 ARG B C 1
ATOM 3388 O O . ARG B 1 108 ? 15.945 23.578 7.688 1 95.62 108 ARG B O 1
ATOM 3395 N N . THR B 1 109 ? 14.047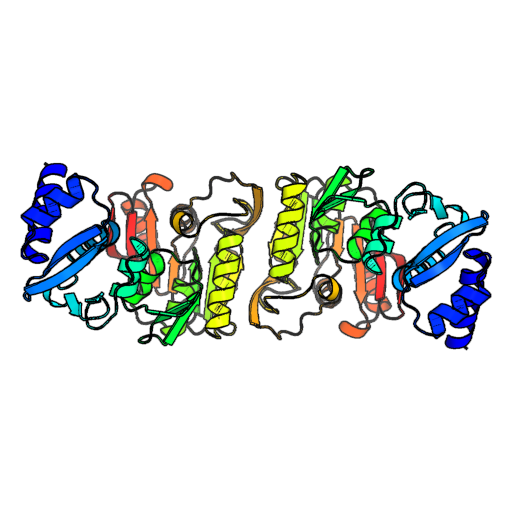 24.719 7.555 1 95.44 109 THR B N 1
ATOM 3396 C CA . THR B 1 109 ? 13.914 24.812 9 1 95.44 109 THR B CA 1
ATOM 3397 C C . THR B 1 109 ? 13.891 23.422 9.641 1 95.44 109 THR B C 1
ATOM 3399 O O . THR B 1 109 ? 14.555 23.188 10.648 1 95.44 109 THR B O 1
ATOM 3402 N N . TYR B 1 110 ? 13.203 22.469 9.008 1 97 110 TYR B N 1
ATOM 3403 C CA . TYR B 1 110 ? 13.039 21.125 9.555 1 97 110 TYR B CA 1
ATOM 3404 C C . TYR B 1 110 ? 13.969 20.141 8.859 1 97 110 TYR B C 1
ATOM 3406 O O . TYR B 1 110 ? 14.094 18.984 9.289 1 97 110 TYR B O 1
ATOM 3414 N N . ASN B 1 111 ? 14.609 20.578 7.773 1 97.81 111 ASN B N 1
ATOM 3415 C CA . ASN B 1 111 ? 15.453 19.719 6.938 1 97.81 111 ASN B CA 1
ATOM 3416 C C . ASN B 1 111 ? 14.695 18.5 6.434 1 97.81 111 ASN B C 1
ATOM 3418 O O . ASN B 1 111 ? 15.141 17.375 6.621 1 97.81 111 ASN B O 1
ATOM 3422 N N . ILE B 1 112 ? 13.539 18.797 5.828 1 98.38 112 ILE B N 1
ATOM 3423 C CA . ILE B 1 112 ? 12.711 17.703 5.32 1 98.38 112 ILE B CA 1
ATOM 3424 C C . ILE B 1 112 ? 12.344 17.984 3.865 1 98.38 112 ILE B C 1
ATOM 3426 O O . ILE B 1 112 ? 12.383 19.125 3.408 1 98.38 112 ILE B O 1
ATOM 3430 N N . ARG B 1 113 ? 12.016 16.938 3.15 1 98.62 113 ARG B N 1
ATOM 3431 C CA . ARG B 1 113 ? 11.602 16.984 1.752 1 98.62 113 ARG B CA 1
ATOM 3432 C C . ARG B 1 113 ? 10.305 16.203 1.537 1 98.62 113 ARG B C 1
ATOM 3434 O O . ARG B 1 113 ? 10.039 15.219 2.24 1 98.62 113 ARG B O 1
ATOM 3441 N N . PHE B 1 114 ? 9.5 16.672 0.656 1 98.62 114 PHE B N 1
ATOM 3442 C CA . PHE B 1 114 ? 8.305 15.984 0.193 1 98.62 114 PHE B CA 1
ATOM 3443 C C . PHE B 1 114 ? 8.258 15.945 -1.33 1 98.62 114 PHE B C 1
ATOM 3445 O O . PHE B 1 114 ? 8.688 16.891 -1.994 1 98.62 114 PHE B O 1
ATOM 3452 N N . ILE B 1 115 ? 7.738 14.875 -1.892 1 97.94 115 ILE B N 1
ATOM 3453 C CA . ILE B 1 115 ? 7.535 14.836 -3.336 1 97.94 115 ILE B CA 1
ATOM 3454 C C . ILE B 1 115 ? 6.438 15.828 -3.729 1 97.94 115 ILE B C 1
ATOM 3456 O O . ILE B 1 115 ? 5.691 16.297 -2.873 1 97.94 115 ILE B O 1
ATOM 3460 N N . ASN B 1 116 ? 6.305 16.109 -5.004 1 95.94 116 ASN B N 1
ATOM 3461 C CA . ASN B 1 116 ? 5.461 17.203 -5.492 1 95.94 116 ASN B CA 1
ATOM 3462 C C . ASN B 1 116 ? 3.98 16.828 -5.422 1 95.94 116 ASN B C 1
ATOM 3464 O O . ASN B 1 116 ? 3.115 17.672 -5.703 1 95.94 116 ASN B O 1
ATOM 3468 N N . ARG B 1 117 ? 3.629 15.742 -4.938 1 95.38 117 ARG B N 1
ATOM 3469 C CA . ARG B 1 117 ? 2.244 15.359 -4.672 1 95.38 117 ARG B CA 1
ATOM 3470 C C . ARG B 1 117 ? 1.839 15.742 -3.252 1 95.38 117 ARG B C 1
ATOM 3472 O O . ARG B 1 117 ? 1.786 14.883 -2.367 1 95.38 117 ARG B O 1
ATOM 3479 N N . ILE B 1 118 ? 1.441 17.047 -3.098 1 95.19 118 ILE B N 1
ATOM 3480 C CA . ILE B 1 118 ? 1.294 17.625 -1.769 1 95.19 118 ILE B CA 1
ATOM 3481 C C . ILE B 1 118 ? -0.16 18.031 -1.542 1 95.19 118 ILE B C 1
ATOM 3483 O O . ILE B 1 118 ? -0.975 17.984 -2.467 1 95.19 118 ILE B O 1
ATOM 3487 N N . ASN B 1 119 ? -0.481 18.328 -0.33 1 94.75 119 ASN B N 1
ATOM 3488 C CA . ASN B 1 119 ? -1.751 18.938 0.046 1 94.75 119 ASN B CA 1
ATOM 3489 C C . ASN B 1 119 ? -1.573 19.953 1.17 1 94.75 119 ASN B C 1
ATOM 3491 O O . ASN B 1 119 ? -0.448 20.328 1.503 1 94.75 119 ASN B O 1
ATOM 3495 N N . SER B 1 120 ? -2.637 20.531 1.664 1 93.31 120 SER B N 1
ATOM 3496 C CA . SER B 1 120 ? -2.602 21.672 2.574 1 93.31 120 SER B CA 1
ATOM 3497 C C . SER B 1 120 ? -2.062 21.281 3.943 1 93.31 120 SER B C 1
ATOM 3499 O O . SER B 1 120 ? -1.71 22.141 4.754 1 93.31 120 SER B O 1
ATOM 3501 N N . SER B 1 121 ? -1.938 19.969 4.195 1 94.06 121 SER B N 1
ATOM 3502 C CA . SER B 1 121 ? -1.478 19.5 5.496 1 94.06 121 SER B CA 1
ATOM 3503 C C . SER B 1 121 ? -0.034 19.922 5.758 1 94.06 121 SER B C 1
ATOM 3505 O O . SER B 1 121 ? 0.368 20.094 6.906 1 94.06 121 SER B O 1
ATOM 3507 N N . LEU B 1 122 ? 0.74 20.125 4.75 1 96.12 122 LEU B N 1
ATOM 3508 C CA . LEU B 1 122 ? 2.113 20.594 4.91 1 96.12 122 LEU B CA 1
ATOM 3509 C C . LEU B 1 122 ? 2.15 21.969 5.559 1 96.12 122 LEU B C 1
ATOM 3511 O O . LEU B 1 122 ? 2.945 22.203 6.473 1 96.12 122 LEU B O 1
ATOM 3515 N N . PHE B 1 123 ? 1.295 22.828 4.984 1 96.06 123 PHE B N 1
ATOM 3516 C CA . PHE B 1 123 ? 1.188 24.172 5.527 1 96.06 123 PHE B CA 1
ATOM 3517 C C . PHE B 1 123 ? 0.706 24.141 6.973 1 96.06 123 PHE B C 1
ATOM 3519 O O . PHE B 1 123 ? 1.263 24.812 7.836 1 96.06 123 PHE B O 1
ATOM 3526 N N . GLU B 1 124 ? -0.237 23.281 7.266 1 94.5 124 GLU B N 1
ATOM 3527 C CA . GLU B 1 124 ? -0.846 23.172 8.586 1 94.5 124 GLU B CA 1
ATOM 3528 C C . GLU B 1 124 ? 0.157 22.656 9.617 1 94.5 124 GLU B C 1
ATOM 3530 O O . GLU B 1 124 ? 0.256 23.203 10.719 1 94.5 124 GLU B O 1
ATOM 3535 N N . ASN B 1 125 ? 0.951 21.641 9.242 1 96.12 125 ASN B N 1
ATOM 3536 C CA . ASN B 1 125 ? 1.841 20.969 10.188 1 96.12 125 ASN B CA 1
ATOM 3537 C C . ASN B 1 125 ? 3.143 21.75 10.375 1 96.12 125 ASN B C 1
ATOM 3539 O O . ASN B 1 125 ? 3.639 21.875 11.492 1 96.12 125 ASN B O 1
ATOM 3543 N N . PHE B 1 126 ? 3.656 22.344 9.289 1 97.19 126 PHE B N 1
ATOM 3544 C CA . PHE B 1 126 ? 5.031 22.812 9.375 1 97.19 126 PHE B CA 1
ATOM 3545 C C . PHE B 1 126 ? 5.078 24.344 9.375 1 97.19 126 PHE B C 1
ATOM 3547 O O . PHE B 1 126 ? 6.094 24.938 9.734 1 97.19 126 PHE B O 1
ATOM 3554 N N . SER B 1 127 ? 3.992 24.969 8.914 1 95.06 127 SER B N 1
ATOM 3555 C CA . SER B 1 127 ? 3.967 26.438 8.898 1 95.06 127 SER B CA 1
ATOM 3556 C C . SER B 1 127 ? 3.152 26.984 10.062 1 95.06 127 SER B C 1
ATOM 3558 O O . SER B 1 127 ? 3.646 27.797 10.844 1 95.06 127 SER B O 1
ATOM 3560 N N . ILE B 1 128 ? 1.933 26.438 10.164 1 93.19 128 ILE B N 1
ATOM 3561 C CA . ILE B 1 128 ? 1.085 26.922 11.25 1 93.19 128 ILE B CA 1
ATOM 3562 C C . ILE B 1 128 ? 1.311 26.078 12.5 1 93.19 128 ILE B C 1
ATOM 3564 O O . ILE B 1 128 ? 0.908 26.453 13.602 1 93.19 128 ILE B O 1
ATOM 3568 N N . LYS B 1 129 ? 1.915 24.906 12.43 1 94.12 129 LYS B N 1
ATOM 3569 C CA . LYS B 1 129 ? 2.312 24.031 13.539 1 94.12 129 LYS B CA 1
ATOM 3570 C C . LYS B 1 129 ? 1.103 23.609 14.367 1 94.12 129 LYS B C 1
ATOM 3572 O O . LYS B 1 129 ? 1.083 23.797 15.586 1 94.12 129 LYS B O 1
ATOM 3577 N N . GLN B 1 130 ? 0.203 23 13.719 1 93.25 130 GLN B N 1
ATOM 3578 C CA . GLN B 1 130 ? -1.076 22.656 14.328 1 93.25 130 GLN B CA 1
ATOM 3579 C C . GLN B 1 130 ? -0.899 21.625 15.438 1 93.25 130 GLN B C 1
ATOM 3581 O O . GLN B 1 130 ? -1.706 21.562 16.375 1 93.25 130 GLN B O 1
ATOM 3586 N N . TYR B 1 131 ? 0.206 20.875 15.43 1 94.88 131 TYR B N 1
ATOM 3587 C CA . TYR B 1 131 ? 0.422 19.812 16.406 1 94.88 131 TYR B CA 1
ATOM 3588 C C . TYR B 1 131 ? 1.602 20.156 17.312 1 94.88 131 TYR B C 1
ATOM 3590 O O . TYR B 1 131 ? 2.27 19.25 17.828 1 94.88 131 TYR B O 1
ATOM 3598 N N . ASN B 1 132 ? 1.875 21.391 17.422 1 91.94 132 ASN B N 1
ATOM 3599 C CA . ASN B 1 132 ? 3.033 21.812 18.203 1 91.94 132 ASN B CA 1
ATOM 3600 C C . ASN B 1 132 ? 2.877 21.453 19.688 1 91.94 132 ASN B C 1
ATOM 3602 O O . ASN B 1 132 ? 2.006 21.984 20.375 1 91.94 132 ASN B O 1
ATOM 3606 N N . ASN B 1 133 ? 3.67 20.531 20.109 1 90.44 133 ASN B N 1
ATOM 3607 C CA . ASN B 1 133 ? 3.758 20.047 21.484 1 90.44 133 ASN B CA 1
ATOM 3608 C C . ASN B 1 133 ? 5.062 19.297 21.734 1 90.44 133 ASN B C 1
ATOM 3610 O O . ASN B 1 133 ? 5.789 18.984 20.797 1 90.44 133 ASN B O 1
ATOM 3614 N N . GLU B 1 134 ? 5.387 19.203 23.016 1 91.5 134 GLU B N 1
ATOM 3615 C CA . GLU B 1 134 ? 6.512 18.344 23.359 1 91.5 134 GLU B CA 1
ATOM 3616 C C . GLU B 1 134 ? 6.18 16.875 23.109 1 91.5 134 GLU B C 1
ATOM 3618 O O . GLU B 1 134 ? 5.168 16.359 23.594 1 91.5 134 GLU B O 1
ATOM 3623 N N . ILE B 1 135 ? 6.977 16.312 22.281 1 94.88 135 ILE B N 1
ATOM 3624 C CA . ILE B 1 135 ? 6.707 14.93 21.906 1 94.88 135 ILE B CA 1
ATOM 3625 C C . ILE B 1 135 ? 7.855 14.039 22.375 1 94.88 135 ILE B C 1
ATOM 3627 O O . ILE B 1 135 ? 9.023 14.344 22.125 1 94.88 135 ILE B O 1
ATOM 3631 N N . GLU B 1 136 ? 7.5 13.102 23.109 1 94.81 136 GLU B N 1
ATOM 3632 C CA . GLU B 1 136 ? 8.391 12.008 23.484 1 94.81 136 GLU B CA 1
ATOM 3633 C C . GLU B 1 136 ? 7.68 10.656 23.391 1 94.81 136 GLU B C 1
ATOM 3635 O O . GLU B 1 136 ? 6.539 10.586 22.938 1 94.81 136 GLU B O 1
ATOM 3640 N N . GLY B 1 137 ? 8.258 9.586 23.594 1 97.56 137 GLY B N 1
ATOM 3641 C CA . GLY B 1 137 ? 7.633 8.281 23.578 1 97.56 137 GLY B CA 1
ATOM 3642 C C . GLY B 1 137 ? 7.109 7.891 22.203 1 97.56 137 GLY B C 1
ATOM 3643 O O . GLY B 1 137 ? 7.672 8.297 21.188 1 97.56 137 GLY B O 1
ATOM 3644 N N . GLU B 1 138 ? 6.062 7.062 22.219 1 98.44 138 GLU B N 1
ATOM 3645 C CA . GLU B 1 138 ? 5.5 6.566 20.969 1 98.44 138 GLU B CA 1
ATOM 3646 C C . GLU B 1 138 ? 4.223 7.316 20.594 1 98.44 138 GLU B C 1
ATOM 3648 O O . GLU B 1 138 ? 3.494 7.781 21.484 1 98.44 138 GLU B O 1
ATOM 3653 N N . VAL B 1 139 ? 4.008 7.484 19.328 1 98.44 139 VAL B N 1
ATOM 3654 C CA . VAL B 1 139 ? 2.859 8.211 18.797 1 98.44 139 VAL B CA 1
ATOM 3655 C C . VAL B 1 139 ? 2.037 7.289 17.891 1 98.44 139 VAL B C 1
ATOM 3657 O O . VAL B 1 139 ? 2.596 6.508 17.109 1 98.44 139 VAL B O 1
ATOM 3660 N N . VAL B 1 140 ? 0.76 7.309 18.062 1 98.38 140 VAL B N 1
ATOM 3661 C CA . VAL B 1 140 ? -0.162 6.715 17.094 1 98.38 140 VAL B CA 1
ATOM 3662 C C . VAL B 1 140 ? -0.819 7.816 16.266 1 98.38 140 VAL B C 1
ATOM 3664 O O . VAL B 1 140 ? -1.435 8.734 16.812 1 98.38 140 VAL B O 1
ATOM 3667 N N . ASP B 1 141 ? -0.636 7.75 14.977 1 98.25 141 ASP B N 1
ATOM 3668 C CA . ASP B 1 141 ? -1.104 8.75 14.023 1 98.25 141 ASP B CA 1
ATOM 3669 C C . ASP B 1 141 ? -2.18 8.18 13.102 1 98.25 141 ASP B C 1
ATOM 3671 O O . ASP B 1 141 ? -1.867 7.594 12.062 1 98.25 141 ASP B O 1
ATOM 3675 N N . ILE B 1 142 ? -3.473 8.383 13.422 1 97.88 142 ILE B N 1
ATOM 3676 C CA . ILE B 1 142 ? -4.59 7.898 12.617 1 97.88 142 ILE B CA 1
ATOM 3677 C C . ILE B 1 142 ? -5.004 8.969 11.609 1 97.88 142 ILE B C 1
ATOM 3679 O O . ILE B 1 142 ? -5.469 10.047 12 1 97.88 142 ILE B O 1
ATOM 3683 N N . GLY B 1 143 ? -4.93 8.656 10.383 1 96.44 143 GLY B N 1
ATOM 3684 C CA . GLY B 1 143 ? -5.051 9.633 9.32 1 96.44 143 GLY B CA 1
ATOM 3685 C C . GLY B 1 143 ? -3.73 10.289 8.961 1 96.44 143 GLY B C 1
ATOM 3686 O O . GLY B 1 143 ? -3.592 11.508 9.055 1 96.44 143 GLY B O 1
ATOM 3687 N N . ALA B 1 144 ? -2.838 9.461 8.461 1 97 144 ALA B N 1
ATOM 3688 C CA . ALA B 1 144 ? -1.46 9.891 8.242 1 97 144 ALA B CA 1
ATOM 3689 C C . ALA B 1 144 ? -1.333 10.68 6.938 1 97 144 ALA B C 1
ATOM 3691 O O . ALA B 1 144 ? -0.341 11.383 6.723 1 97 144 ALA B O 1
ATOM 3692 N N . ASN B 1 145 ? -2.346 10.539 6.039 1 96.25 145 ASN B N 1
ATOM 3693 C CA . ASN B 1 145 ? -2.344 11.227 4.75 1 96.25 145 ASN B CA 1
ATOM 3694 C C . ASN B 1 145 ? -1.019 11.031 4.02 1 96.25 145 ASN B C 1
ATOM 3696 O O . ASN B 1 145 ? -0.566 9.906 3.828 1 96.25 145 ASN B O 1
ATOM 3700 N N . ILE B 1 146 ? -0.288 12.07 3.637 1 98.06 146 ILE B N 1
ATOM 3701 C CA . ILE B 1 146 ? 0.926 11.93 2.84 1 98.06 146 ILE B CA 1
ATOM 3702 C C . ILE B 1 146 ? 2.131 11.75 3.762 1 98.06 146 ILE B C 1
ATOM 3704 O O . ILE B 1 146 ? 3.273 11.969 3.348 1 98.06 146 ILE B O 1
ATOM 3708 N N . GLY B 1 147 ? 1.933 11.406 5.02 1 98.31 147 GLY B N 1
ATOM 3709 C CA . GLY B 1 147 ? 2.98 11.117 5.984 1 98.31 147 GLY B CA 1
ATOM 3710 C C . GLY B 1 147 ? 3.488 12.359 6.703 1 98.31 147 GLY B C 1
ATOM 3711 O O . GLY B 1 147 ? 4.418 12.273 7.508 1 98.31 147 GLY B O 1
ATOM 3712 N N . ASP B 1 148 ? 2.854 13.508 6.488 1 97.88 148 ASP B N 1
ATOM 3713 C CA . ASP B 1 148 ? 3.34 14.797 6.977 1 97.88 148 ASP B CA 1
ATOM 3714 C C . ASP B 1 148 ? 3.311 14.852 8.5 1 97.88 148 ASP B C 1
ATOM 3716 O O . ASP B 1 148 ? 4.301 15.227 9.133 1 97.88 148 ASP B O 1
ATOM 3720 N N . SER B 1 149 ? 2.182 14.406 9.125 1 97.94 149 SER B N 1
ATOM 3721 C CA . SER B 1 149 ? 2.104 14.453 10.586 1 97.94 149 SER B CA 1
ATOM 3722 C C . SER B 1 149 ? 3.041 13.438 11.219 1 97.94 149 SER B C 1
ATOM 3724 O O . SER B 1 149 ? 3.693 13.734 12.227 1 97.94 149 SER B O 1
ATOM 3726 N N . ALA B 1 150 ? 3.111 12.234 10.672 1 98.62 150 ALA B N 1
ATOM 3727 C CA . ALA B 1 150 ? 4.027 11.227 11.188 1 98.62 150 ALA B CA 1
ATOM 3728 C C . ALA B 1 150 ? 5.469 11.727 11.172 1 98.62 150 ALA B C 1
ATOM 3730 O O . ALA B 1 150 ? 6.203 11.562 12.148 1 98.62 150 ALA B O 1
ATOM 3731 N N . ILE B 1 151 ? 5.859 12.352 10.062 1 98.69 151 ILE B N 1
ATOM 3732 C CA . ILE B 1 151 ? 7.195 12.914 9.914 1 98.69 151 ILE B CA 1
ATOM 3733 C C . ILE B 1 151 ? 7.402 14.023 10.938 1 98.69 151 ILE B C 1
ATOM 3735 O O . ILE B 1 151 ? 8.445 14.086 11.594 1 98.69 151 ILE B O 1
ATOM 3739 N N . TYR B 1 152 ? 6.395 14.867 11.086 1 98.44 152 TYR B N 1
ATOM 3740 C CA . TYR B 1 152 ? 6.469 15.953 12.055 1 98.44 152 TYR B CA 1
ATOM 3741 C C . TYR B 1 152 ? 6.719 15.422 13.453 1 98.44 152 TYR B C 1
ATOM 3743 O O . TYR B 1 152 ? 7.613 15.898 14.156 1 98.44 152 TYR B O 1
ATOM 3751 N N . PHE B 1 153 ? 5.969 14.391 13.875 1 98.5 153 PHE B N 1
ATOM 3752 C CA . PHE B 1 153 ? 6.098 13.836 15.211 1 98.5 153 PHE B CA 1
ATOM 3753 C C . PHE B 1 153 ? 7.453 13.164 15.391 1 98.5 153 PHE B C 1
ATOM 3755 O O . PHE B 1 153 ? 8.062 13.25 16.453 1 98.5 153 PHE B O 1
ATOM 3762 N N . ALA B 1 154 ? 7.918 12.469 14.352 1 98.38 154 ALA B N 1
ATOM 3763 C CA . ALA B 1 154 ? 9.234 11.836 14.406 1 98.38 154 ALA B CA 1
ATOM 3764 C C . ALA B 1 154 ? 10.328 12.867 14.625 1 98.38 154 ALA B C 1
ATOM 3766 O O . ALA B 1 154 ? 11.227 12.664 15.453 1 98.38 154 ALA B O 1
ATOM 3767 N N . LEU B 1 155 ? 10.258 14 13.984 1 97.31 155 LEU B N 1
ATOM 3768 C CA . LEU B 1 155 ? 11.25 15.062 14.078 1 97.31 155 LEU B CA 1
ATOM 3769 C C . LEU B 1 155 ? 11.211 15.719 15.453 1 97.31 155 LEU B C 1
ATOM 3771 O O . LEU B 1 155 ? 12.242 16.172 15.961 1 97.31 155 LEU B O 1
ATOM 3775 N N . LYS B 1 156 ? 10.039 15.773 16.031 1 96.94 156 LYS B N 1
ATOM 3776 C CA . LYS B 1 156 ? 9.844 16.484 17.281 1 96.94 156 LYS B CA 1
ATOM 3777 C C . LYS B 1 156 ? 10.305 15.633 18.469 1 96.94 156 LYS B C 1
ATOM 3779 O O . LYS B 1 156 ? 10.344 16.109 19.609 1 96.94 156 LYS B O 1
ATOM 3784 N N . GLY B 1 157 ? 10.555 14.328 18.219 1 97.31 157 GLY B N 1
ATOM 3785 C CA . GLY B 1 157 ? 11.18 13.594 19.297 1 97.31 157 GLY B CA 1
ATOM 3786 C C . GLY B 1 157 ? 10.508 12.266 19.594 1 97.31 157 GLY B C 1
ATOM 3787 O O . GLY B 1 157 ? 10.945 11.523 20.469 1 97.31 157 GLY B O 1
ATOM 3788 N N . ALA B 1 158 ? 9.484 11.906 18.859 1 98.19 158 ALA B N 1
ATOM 3789 C CA . ALA B 1 158 ? 8.852 10.609 19.062 1 98.19 158 ALA B CA 1
ATOM 3790 C C . ALA B 1 158 ? 9.867 9.477 18.969 1 98.19 158 ALA B C 1
ATOM 3792 O O . ALA B 1 158 ? 10.734 9.484 18.078 1 98.19 158 ALA B O 1
ATOM 3793 N N . SER B 1 159 ? 9.82 8.523 19.938 1 98.25 159 SER B N 1
ATOM 3794 C CA . SER B 1 159 ? 10.68 7.348 19.828 1 98.25 159 SER B CA 1
ATOM 3795 C C . SER B 1 159 ? 10.281 6.473 18.656 1 98.25 159 SER B C 1
ATOM 3797 O O . SER B 1 159 ? 11.133 5.852 18.016 1 98.25 159 SER B O 1
ATOM 3799 N N . HIS B 1 160 ? 9.016 6.457 18.359 1 98.38 160 HIS B N 1
ATOM 3800 C CA . HIS B 1 160 ? 8.469 5.742 17.219 1 98.38 160 HIS B CA 1
ATOM 3801 C C . HIS B 1 160 ? 7.059 6.223 16.891 1 98.38 160 HIS B C 1
ATOM 3803 O O . HIS B 1 160 ? 6.301 6.594 17.797 1 98.38 160 HIS B O 1
ATOM 3809 N N . VAL B 1 161 ? 6.707 6.25 15.641 1 98.62 161 VAL B N 1
ATOM 3810 C CA . VAL B 1 161 ? 5.371 6.645 15.203 1 98.62 161 VAL B CA 1
ATOM 3811 C C . VAL B 1 161 ? 4.711 5.488 14.453 1 98.62 161 VAL B C 1
ATOM 3813 O O . VAL B 1 161 ? 5.258 4.984 13.469 1 98.62 161 VAL B O 1
ATOM 3816 N N . TYR B 1 162 ? 3.611 5.012 14.961 1 98.5 162 TYR B N 1
ATOM 3817 C CA . TYR B 1 162 ? 2.727 4.105 14.242 1 98.5 162 TYR B CA 1
ATOM 3818 C C . TYR B 1 162 ? 1.624 4.875 13.523 1 98.5 162 TYR B C 1
ATOM 3820 O O . TYR B 1 162 ? 0.736 5.441 14.164 1 98.5 162 TYR B O 1
ATOM 3828 N N . ALA B 1 163 ? 1.692 4.879 12.211 1 98.5 163 ALA B N 1
ATOM 3829 C CA . ALA B 1 163 ? 0.8 5.715 11.414 1 98.5 163 ALA B CA 1
ATOM 3830 C C . ALA B 1 163 ? -0.109 4.859 10.531 1 98.5 163 ALA B C 1
ATOM 3832 O O . ALA B 1 163 ? 0.278 3.77 10.102 1 98.5 163 ALA B O 1
ATOM 3833 N N . PHE B 1 164 ? -1.313 5.367 10.242 1 98.06 164 PHE B N 1
ATOM 3834 C CA . PHE B 1 164 ? -2.318 4.629 9.484 1 98.06 164 PHE B CA 1
ATOM 3835 C C . PHE B 1 164 ? -2.959 5.516 8.422 1 98.06 164 PHE B C 1
ATOM 3837 O O . PHE B 1 164 ? -3.453 6.605 8.734 1 98.06 164 PHE B O 1
ATOM 3844 N N . GLU B 1 165 ? -2.922 5.125 7.184 1 98 165 GLU B N 1
ATOM 3845 C CA . GLU B 1 165 ? -3.537 5.789 6.039 1 98 165 GLU B CA 1
ATOM 3846 C C . GLU B 1 165 ? -4.328 4.797 5.188 1 98 165 GLU B C 1
ATOM 3848 O O . GLU B 1 165 ? -3.758 3.852 4.641 1 98 165 GLU B O 1
ATOM 3853 N N . PRO B 1 166 ? -5.629 5.012 5.062 1 96.5 166 PRO B N 1
ATOM 3854 C CA . PRO B 1 166 ? -6.457 3.996 4.406 1 96.5 166 PRO B CA 1
ATOM 3855 C C . PRO B 1 166 ? -6.391 4.07 2.883 1 96.5 166 PRO B C 1
ATOM 3857 O O . PRO B 1 166 ? -6.668 3.084 2.199 1 96.5 166 PRO B O 1
ATOM 3860 N N . LEU B 1 167 ? -6.121 5.168 2.275 1 97.06 167 LEU B N 1
ATOM 3861 C CA . LEU B 1 167 ? -6.133 5.324 0.824 1 97.06 167 LEU B CA 1
ATOM 3862 C C . LEU B 1 167 ? -4.816 4.84 0.219 1 97.06 167 LEU B C 1
ATOM 3864 O O . LEU B 1 167 ? -3.766 5.445 0.445 1 97.06 167 LEU B O 1
ATOM 3868 N N . PRO B 1 168 ? -4.816 3.84 -0.679 1 97.62 168 PRO B N 1
ATOM 3869 C CA . PRO B 1 168 ? -3.592 3.189 -1.152 1 97.62 168 PRO B CA 1
ATOM 3870 C C . PRO B 1 168 ? -2.65 4.152 -1.868 1 97.62 168 PRO B C 1
ATOM 3872 O O . PRO B 1 168 ? -1.438 4.125 -1.637 1 97.62 168 PRO B O 1
ATOM 3875 N N . ASP B 1 169 ? -3.201 4.996 -2.734 1 96.75 169 ASP B N 1
ATOM 3876 C CA . ASP B 1 169 ? -2.383 5.953 -3.473 1 96.75 169 ASP B CA 1
ATOM 3877 C C . ASP B 1 169 ? -1.686 6.926 -2.523 1 96.75 169 ASP B C 1
ATOM 3879 O O . ASP B 1 169 ? -0.5 7.219 -2.691 1 96.75 169 ASP B O 1
ATOM 3883 N N . ILE B 1 170 ? -2.387 7.41 -1.559 1 97.69 170 ILE B N 1
ATOM 3884 C CA . ILE B 1 170 ? -1.863 8.359 -0.583 1 97.69 170 ILE B CA 1
ATOM 3885 C C . ILE B 1 170 ? -0.849 7.664 0.323 1 97.69 170 ILE B C 1
ATOM 3887 O O . ILE B 1 170 ? 0.201 8.227 0.637 1 97.69 170 ILE B O 1
ATOM 3891 N N . TYR B 1 171 ? -1.18 6.434 0.686 1 98.12 171 TYR B N 1
ATOM 3892 C CA . TYR B 1 171 ? -0.259 5.586 1.436 1 98.12 171 TYR B CA 1
ATOM 3893 C C . TYR B 1 171 ? 1.077 5.461 0.712 1 98.12 171 TYR B C 1
ATOM 3895 O O . TYR B 1 171 ? 2.139 5.586 1.328 1 98.12 171 TYR B O 1
ATOM 3903 N N . GLY B 1 172 ? 1.065 5.188 -0.614 1 98.19 172 GLY B N 1
ATOM 3904 C CA . GLY B 1 172 ? 2.281 5.113 -1.406 1 98.19 172 GLY B CA 1
ATOM 3905 C C . GLY B 1 172 ? 3.092 6.395 -1.376 1 98.19 172 GLY B C 1
ATOM 3906 O O . GLY B 1 172 ? 4.32 6.355 -1.279 1 98.19 172 GLY B O 1
ATOM 3907 N N . ILE B 1 173 ? 2.418 7.52 -1.431 1 98.12 173 ILE B N 1
ATOM 3908 C CA . ILE B 1 173 ? 3.062 8.828 -1.366 1 98.12 173 ILE B CA 1
ATOM 3909 C C . ILE B 1 173 ? 3.723 9.008 -0.001 1 98.12 173 ILE B C 1
ATOM 3911 O O . ILE B 1 173 ? 4.859 9.477 0.089 1 98.12 173 ILE B O 1
ATOM 3915 N N . ALA B 1 174 ? 3.027 8.617 1.034 1 98.5 174 ALA B N 1
ATOM 3916 C CA . ALA B 1 174 ? 3.543 8.727 2.396 1 98.5 174 ALA B CA 1
ATOM 3917 C C . ALA B 1 174 ? 4.82 7.91 2.566 1 98.5 174 ALA B C 1
ATOM 3919 O O . ALA B 1 174 ? 5.777 8.367 3.195 1 98.5 174 ALA B O 1
ATOM 3920 N N . LEU B 1 175 ? 4.832 6.707 2.035 1 98.69 175 LEU B N 1
ATOM 3921 C CA . LEU B 1 175 ? 6.02 5.863 2.115 1 98.69 175 LEU B CA 1
ATOM 3922 C C . LEU B 1 175 ? 7.215 6.547 1.454 1 98.69 175 LEU B C 1
ATOM 3924 O O . LEU B 1 175 ? 8.328 6.512 1.986 1 98.69 175 LEU B O 1
ATOM 3928 N N . GLN B 1 176 ? 6.984 7.129 0.275 1 98.25 176 GLN B N 1
ATOM 3929 C CA . GLN B 1 176 ? 8.055 7.832 -0.432 1 98.25 176 GLN B CA 1
ATOM 3930 C C . GLN B 1 176 ? 8.594 8.984 0.401 1 98.25 176 GLN B C 1
ATOM 3932 O O . GLN B 1 176 ? 9.812 9.188 0.479 1 98.25 176 GLN B O 1
ATOM 3937 N N . ASN B 1 177 ? 7.664 9.711 0.998 1 98.69 177 ASN B N 1
ATOM 3938 C CA . ASN B 1 177 ? 8.07 10.852 1.809 1 98.69 177 ASN B CA 1
ATOM 3939 C C . ASN B 1 177 ? 8.875 10.414 3.031 1 98.69 177 ASN B C 1
ATOM 3941 O O . ASN B 1 177 ? 9.852 11.07 3.404 1 98.69 177 ASN B O 1
ATOM 3945 N N . ILE B 1 178 ? 8.469 9.352 3.646 1 98.69 178 ILE B N 1
ATOM 3946 C CA . ILE B 1 178 ? 9.188 8.82 4.801 1 98.69 178 ILE B CA 1
ATOM 3947 C C . ILE B 1 178 ? 10.586 8.367 4.375 1 98.69 178 ILE B C 1
ATOM 3949 O O . ILE B 1 178 ? 11.57 8.656 5.051 1 98.69 178 ILE B O 1
ATOM 3953 N N . LYS B 1 179 ? 10.68 7.715 3.252 1 98.19 179 LYS B N 1
ATOM 3954 C CA . LYS B 1 179 ? 11.938 7.203 2.725 1 98.19 179 LYS B CA 1
ATOM 3955 C C . LYS B 1 179 ? 12.906 8.344 2.41 1 98.19 179 LYS B C 1
ATOM 3957 O O . LYS B 1 179 ? 14.078 8.289 2.787 1 98.19 179 LYS B O 1
ATOM 3962 N N . ILE B 1 180 ? 12.398 9.383 1.737 1 97.62 180 ILE B N 1
ATOM 3963 C CA . ILE B 1 180 ? 13.266 10.469 1.289 1 97.62 180 ILE B CA 1
ATOM 3964 C C . ILE B 1 180 ? 13.836 11.203 2.5 1 97.62 180 ILE B C 1
ATOM 3966 O O . ILE B 1 180 ? 14.922 11.789 2.424 1 97.62 180 ILE B O 1
ATOM 3970 N N . ASN B 1 181 ? 13.148 11.125 3.639 1 98.38 181 ASN B N 1
ATOM 3971 C CA . ASN B 1 181 ? 13.617 11.789 4.848 1 98.38 181 ASN B CA 1
ATOM 3972 C C . ASN B 1 181 ? 14.352 10.828 5.777 1 98.38 181 ASN B C 1
ATOM 3974 O O . ASN B 1 181 ? 14.672 11.172 6.914 1 98.38 181 ASN B O 1
ATOM 3978 N N . HIS B 1 182 ? 14.594 9.586 5.344 1 97.44 182 HIS B N 1
ATOM 3979 C CA . HIS B 1 182 ? 15.352 8.562 6.055 1 97.44 182 HIS B CA 1
ATOM 3980 C C . HIS B 1 182 ? 14.758 8.305 7.438 1 97.44 182 HIS B C 1
ATOM 3982 O O . HIS B 1 182 ? 15.492 8.266 8.43 1 97.44 182 HIS B O 1
ATOM 3988 N N . LEU B 1 183 ? 13.414 8.156 7.508 1 98.06 183 LEU B N 1
ATOM 3989 C CA . LEU B 1 183 ? 12.742 7.992 8.789 1 98.06 183 LEU B CA 1
ATOM 3990 C C . LEU B 1 183 ? 12.094 6.613 8.891 1 98.06 183 LEU B C 1
ATOM 3992 O O . LEU B 1 183 ? 11.18 6.41 9.703 1 98.06 183 LEU B O 1
ATOM 3996 N N . GLU B 1 184 ? 12.562 5.688 8.094 1 94.38 184 GLU B N 1
ATOM 3997 C CA . GLU B 1 184 ? 11.969 4.352 8.047 1 94.38 184 GLU B CA 1
ATOM 3998 C C . GLU B 1 184 ? 12.18 3.609 9.359 1 94.38 184 GLU B C 1
ATOM 4000 O O . GLU B 1 184 ? 11.461 2.656 9.664 1 94.38 184 GLU B O 1
ATOM 4005 N N . ASN B 1 185 ? 13.148 4.027 10.156 1 95.06 185 ASN B N 1
ATOM 4006 C CA . ASN B 1 185 ? 13.406 3.387 11.445 1 95.06 185 ASN B CA 1
ATOM 4007 C C . ASN B 1 185 ? 12.555 4 12.555 1 95.06 185 ASN B C 1
ATOM 4009 O O . ASN B 1 185 ? 12.531 3.49 13.672 1 95.06 185 ASN B O 1
ATOM 4013 N N . LYS B 1 186 ? 11.82 5.055 12.234 1 97.44 186 LYS B N 1
ATOM 4014 C CA . LYS B 1 186 ? 11.086 5.773 13.266 1 97.44 186 LYS B CA 1
ATOM 4015 C C . LYS B 1 186 ? 9.578 5.73 13 1 97.44 186 LYS B C 1
ATOM 4017 O O . LYS B 1 186 ? 8.773 6.035 13.883 1 97.44 186 LYS B O 1
ATOM 4022 N N . ILE B 1 187 ? 9.234 5.348 11.805 1 98.62 187 ILE B N 1
ATOM 4023 C CA . ILE B 1 187 ? 7.824 5.398 11.43 1 98.62 187 ILE B CA 1
ATOM 4024 C C . ILE B 1 187 ? 7.41 4.066 10.805 1 98.62 187 ILE B C 1
ATOM 4026 O O . ILE B 1 187 ? 7.996 3.627 9.812 1 98.62 187 ILE B O 1
ATOM 4030 N N . THR B 1 188 ? 6.496 3.412 11.398 1 98.38 188 THR B N 1
ATOM 4031 C CA . THR B 1 188 ? 5.789 2.293 10.789 1 98.38 188 THR B CA 1
ATOM 4032 C C . THR B 1 188 ? 4.461 2.756 10.188 1 98.38 188 THR B C 1
ATOM 4034 O O . THR B 1 188 ? 3.598 3.266 10.906 1 98.38 188 THR B O 1
ATOM 4037 N N . LEU B 1 189 ? 4.301 2.582 8.875 1 98.5 189 LEU B N 1
ATOM 4038 C CA . LEU B 1 189 ? 3.104 3.049 8.188 1 98.5 189 LEU B CA 1
ATOM 4039 C C . LEU B 1 189 ? 2.264 1.874 7.699 1 98.5 189 LEU B C 1
ATOM 4041 O O . LEU B 1 189 ? 2.781 0.961 7.051 1 98.5 189 LEU B O 1
ATOM 4045 N N . ALA B 1 190 ? 1.03 1.893 8.031 1 98.12 190 ALA B N 1
ATOM 4046 C CA . ALA B 1 190 ? 0.092 0.848 7.633 1 98.12 190 ALA B CA 1
ATOM 4047 C C . ALA B 1 190 ? -0.945 1.39 6.652 1 98.12 190 ALA B C 1
ATOM 4049 O O . ALA B 1 190 ? -1.494 2.475 6.859 1 98.12 190 ALA B O 1
ATOM 4050 N N . ASN B 1 191 ? -1.159 0.652 5.527 1 98.31 191 ASN B N 1
ATOM 4051 C CA . ASN B 1 191 ? -2.32 0.937 4.691 1 98.31 191 ASN B CA 1
ATOM 4052 C C . ASN B 1 191 ? -3.584 0.286 5.246 1 98.31 191 ASN B C 1
ATOM 4054 O O . ASN B 1 191 ? -3.986 -0.786 4.793 1 98.31 191 ASN B O 1
ATOM 4058 N N . ALA B 1 192 ? -4.254 1.021 6.148 1 97.19 192 ALA B N 1
ATOM 4059 C CA . ALA B 1 192 ? -5.43 0.494 6.836 1 97.19 192 ALA B CA 1
ATOM 4060 C C . ALA B 1 192 ? -6.258 1.619 7.445 1 97.19 192 ALA B C 1
ATOM 4062 O O . ALA B 1 192 ? -5.73 2.688 7.762 1 97.19 192 ALA B O 1
ATOM 4063 N N . ALA B 1 193 ? -7.523 1.364 7.492 1 96.31 193 ALA B N 1
ATOM 4064 C CA . ALA B 1 193 ? -8.375 2.174 8.359 1 96.31 193 ALA B CA 1
ATOM 4065 C C . ALA B 1 193 ? -8.281 1.712 9.812 1 96.31 193 ALA B C 1
ATOM 4067 O O . ALA B 1 193 ? -7.77 0.625 10.094 1 96.31 193 ALA B O 1
ATOM 4068 N N . VAL B 1 194 ? -8.672 2.559 10.703 1 96.38 194 VAL B N 1
ATOM 4069 C CA . VAL B 1 194 ? -8.734 2.195 12.117 1 96.38 194 VAL B CA 1
ATOM 4070 C C . VAL B 1 194 ? -10.133 2.488 12.664 1 96.38 194 VAL B C 1
ATOM 4072 O O . VAL B 1 194 ? -10.695 3.553 12.398 1 96.38 194 VAL B O 1
ATOM 4075 N N . GLY B 1 195 ? -10.695 1.555 13.258 1 94.75 195 GLY B N 1
ATOM 4076 C CA . GLY B 1 195 ? -12 1.68 13.898 1 94.75 195 GLY B CA 1
ATOM 4077 C C . GLY B 1 195 ? -12.078 0.959 15.234 1 94.75 195 GLY B C 1
ATOM 4078 O O . GLY B 1 195 ? -11.047 0.571 15.797 1 94.75 195 GLY B O 1
ATOM 4079 N N . SER B 1 196 ? -13.289 0.915 15.789 1 94.19 196 SER B N 1
ATOM 4080 C CA . SER B 1 196 ? -13.484 0.253 17.078 1 94.19 196 SER B CA 1
ATOM 4081 C C . SER B 1 196 ? -13.414 -1.263 16.938 1 94.19 196 SER B C 1
ATOM 4083 O O . SER B 1 196 ? -13.133 -1.969 17.906 1 94.19 196 SER B O 1
ATOM 4085 N N . LYS B 1 197 ? -13.664 -1.767 15.75 1 91.69 197 LYS B N 1
ATOM 4086 C CA . LYS B 1 197 ? -13.672 -3.205 15.5 1 91.69 197 LYS B CA 1
ATOM 4087 C C . LYS B 1 197 ? -12.852 -3.553 14.258 1 91.69 197 LYS B C 1
ATOM 4089 O O . LYS B 1 197 ? -12.648 -2.707 13.383 1 91.69 197 LYS B O 1
ATOM 4094 N N . GLU B 1 198 ? -12.391 -4.844 14.242 1 91.81 198 GLU B N 1
ATOM 4095 C CA . GLU B 1 198 ? -11.742 -5.34 13.031 1 91.81 198 GLU B CA 1
ATOM 4096 C C . GLU B 1 198 ? -12.742 -5.453 11.883 1 91.81 198 GLU B C 1
ATOM 4098 O O . GLU B 1 198 ? -13.93 -5.699 12.102 1 91.81 198 GLU B O 1
ATOM 4103 N N . GLY B 1 199 ? -12.242 -5.246 10.703 1 91.44 199 GLY B N 1
ATOM 4104 C CA . GLY B 1 199 ? -13.094 -5.391 9.531 1 91.44 199 GLY B CA 1
ATOM 4105 C C . GLY B 1 199 ? -12.383 -5.055 8.234 1 91.44 199 GLY B C 1
ATOM 4106 O O . GLY B 1 199 ? -11.18 -5.312 8.094 1 91.44 199 GLY B O 1
ATOM 4107 N N . LYS B 1 200 ? -13.172 -4.773 7.246 1 93.5 200 LYS B N 1
ATOM 4108 C CA . LYS B 1 200 ? -12.703 -4.359 5.93 1 93.5 200 LYS B CA 1
ATOM 4109 C C . LYS B 1 200 ? -13.492 -3.158 5.418 1 93.5 200 LYS B C 1
ATOM 4111 O O . LYS B 1 200 ? -14.633 -2.936 5.828 1 93.5 200 LYS B O 1
ATOM 4116 N N . VAL B 1 201 ? -12.852 -2.346 4.656 1 94.25 201 VAL B N 1
ATOM 4117 C CA . VAL B 1 201 ? -13.516 -1.182 4.074 1 94.25 201 VAL B CA 1
ATOM 4118 C C . VAL B 1 201 ? -13.148 -1.064 2.596 1 94.25 201 VAL B C 1
ATOM 4120 O O . VAL B 1 201 ? -12.07 -1.504 2.18 1 94.25 201 VAL B O 1
ATOM 4123 N N . LYS B 1 202 ? -14.031 -0.5 1.832 1 95.88 202 LYS B N 1
ATOM 4124 C CA . LYS B 1 202 ? -13.758 -0.198 0.43 1 95.88 202 LYS B CA 1
ATOM 4125 C C . LYS B 1 202 ? -13.352 1.26 0.25 1 95.88 202 LYS B C 1
ATOM 4127 O O . LYS B 1 202 ? -13.945 2.156 0.849 1 95.88 202 LYS B O 1
ATOM 4132 N N . VAL B 1 203 ? -12.297 1.492 -0.491 1 96 203 VAL B N 1
ATOM 4133 C CA . VAL B 1 203 ? -11.781 2.828 -0.77 1 96 203 VAL B CA 1
ATOM 4134 C C . VAL B 1 203 ? -11.359 2.926 -2.234 1 96 203 VAL B C 1
ATOM 4136 O O . VAL B 1 203 ? -11.141 1.906 -2.893 1 96 203 VAL B O 1
ATOM 4139 N N . PRO B 1 204 ? -11.312 4.148 -2.791 1 95.5 204 PRO B N 1
ATOM 4140 C CA . PRO B 1 204 ? -10.781 4.266 -4.148 1 95.5 204 PRO B CA 1
ATOM 4141 C C . PRO B 1 204 ? -9.289 3.928 -4.23 1 95.5 204 PRO B C 1
ATOM 4143 O O . PRO B 1 204 ? -8.516 4.301 -3.344 1 95.5 204 PRO B O 1
ATOM 4146 N N . LEU B 1 205 ? -8.891 3.209 -5.258 1 96 205 LEU B N 1
ATOM 4147 C CA . LEU B 1 205 ? -7.477 2.912 -5.477 1 96 205 LEU B CA 1
ATOM 4148 C C . LEU B 1 205 ? -6.684 4.191 -5.723 1 96 205 LEU B C 1
ATOM 4150 O O . LEU B 1 205 ? -5.57 4.348 -5.215 1 96 205 LEU B O 1
ATOM 4154 N N . ASN B 1 206 ? -7.273 5.031 -6.559 1 94.12 206 ASN B N 1
ATOM 4155 C CA . ASN B 1 206 ? -6.637 6.289 -6.934 1 94.12 206 ASN B CA 1
ATOM 4156 C C . ASN B 1 206 ? -7.453 7.492 -6.469 1 94.12 206 ASN B C 1
ATOM 4158 O O . ASN B 1 206 ? -8.68 7.484 -6.555 1 94.12 206 ASN B O 1
ATOM 4162 N N . ILE B 1 207 ? -6.664 8.445 -5.891 1 93.69 207 ILE B N 1
ATOM 4163 C CA . ILE B 1 207 ? -7.273 9.703 -5.484 1 93.69 207 ILE B CA 1
ATOM 4164 C C . ILE B 1 207 ? -6.223 10.812 -5.5 1 93.69 207 ILE B C 1
ATOM 4166 O O . ILE B 1 207 ? -5.059 10.578 -5.16 1 93.69 207 ILE B O 1
ATOM 4170 N N . ASN B 1 208 ? -6.648 11.992 -5.914 1 93.12 208 ASN B N 1
ATOM 4171 C CA . ASN B 1 208 ? -5.723 13.117 -5.879 1 93.12 208 ASN B CA 1
ATOM 4172 C C . ASN B 1 208 ? -5.441 13.57 -4.453 1 93.12 208 ASN B C 1
ATOM 4174 O O . ASN B 1 208 ? -6.309 13.469 -3.58 1 93.12 208 ASN B O 1
ATOM 4178 N N . THR B 1 209 ? -4.23 14.078 -4.27 1 93.12 209 THR B N 1
ATOM 4179 C CA . THR B 1 209 ? -3.799 14.461 -2.932 1 93.12 209 THR B CA 1
ATOM 4180 C C . THR B 1 209 ? -4.656 15.602 -2.395 1 93.12 209 THR B C 1
ATOM 4182 O O . THR B 1 209 ? -4.906 15.688 -1.19 1 93.12 209 THR B O 1
ATOM 4185 N N . GLU B 1 210 ? -5.105 16.438 -3.193 1 87.62 210 GLU B N 1
ATOM 4186 C CA . GLU B 1 210 ? -5.914 17.578 -2.748 1 87.62 210 GLU B CA 1
ATOM 4187 C C . GLU B 1 210 ? -7.262 17.109 -2.201 1 87.62 210 GLU B C 1
ATOM 4189 O O . GLU B 1 210 ? -7.805 17.719 -1.274 1 87.62 210 GLU B O 1
ATOM 4194 N N . GLU B 1 211 ? -7.727 16 -2.746 1 86.94 211 GLU B N 1
ATOM 4195 C CA . GLU B 1 211 ? -9.023 15.477 -2.342 1 86.94 211 GLU B CA 1
ATOM 4196 C C . GLU B 1 211 ? -8.883 14.531 -1.146 1 86.94 211 GLU B C 1
ATOM 4198 O O . GLU B 1 211 ? -9.852 14.305 -0.419 1 86.94 211 GLU B O 1
ATOM 4203 N N . SER B 1 212 ? -7.711 14.055 -0.942 1 87.69 212 SER B N 1
ATOM 4204 C CA . SER B 1 212 ? -7.492 13.008 0.045 1 87.69 212 SER B CA 1
ATOM 4205 C C . SER B 1 212 ? -7.656 13.539 1.465 1 87.69 212 SER B C 1
ATOM 4207 O O . SER B 1 212 ? -8.031 12.789 2.373 1 87.69 212 SER B O 1
ATOM 4209 N N . GLY B 1 213 ? -7.41 14.797 1.702 1 83.56 213 GLY B N 1
ATOM 4210 C CA . GLY B 1 213 ? -7.445 15.359 3.043 1 83.56 213 GLY B CA 1
ATOM 4211 C C . GLY B 1 213 ? -8.836 15.359 3.648 1 83.56 213 GLY B C 1
ATOM 4212 O O . GLY B 1 213 ? -8.992 15.312 4.871 1 83.56 213 GLY B O 1
ATOM 4213 N N . GLY B 1 214 ? -9.82 15.414 2.826 1 81.94 214 GLY B N 1
ATOM 4214 C CA . GLY B 1 214 ? -11.188 15.461 3.307 1 81.94 214 GLY B CA 1
ATOM 4215 C C . GLY B 1 214 ? -11.984 14.219 2.953 1 81.94 214 GLY B C 1
ATOM 4216 O O . GLY B 1 214 ? -13.219 14.227 3.006 1 81.94 214 GLY B O 1
ATOM 4217 N N . PHE B 1 215 ? -11.258 13.164 2.699 1 84.38 215 PHE B N 1
ATOM 4218 C CA . PHE B 1 215 ? -11.953 11.969 2.234 1 84.38 215 PHE B CA 1
ATOM 4219 C C . PHE B 1 215 ? -12.562 11.211 3.404 1 84.38 215 PHE B C 1
ATOM 4221 O O . PHE B 1 215 ? -11.867 10.875 4.367 1 84.38 215 PHE B O 1
ATOM 4228 N N . SER B 1 216 ? -13.812 10.969 3.281 1 86.56 216 SER B N 1
ATOM 4229 C CA . SER B 1 216 ? -14.508 10.125 4.246 1 86.56 216 SER B CA 1
ATOM 4230 C C . SER B 1 216 ? -14.812 8.75 3.662 1 86.56 216 SER B C 1
ATOM 4232 O O . SER B 1 216 ? -15.266 8.641 2.521 1 86.56 216 SER B O 1
ATOM 4234 N N . ILE B 1 217 ? -14.555 7.781 4.434 1 86.06 217 ILE B N 1
ATOM 4235 C CA . ILE B 1 217 ? -14.789 6.422 3.969 1 86.06 217 ILE B CA 1
ATOM 4236 C C . ILE B 1 217 ? -16.297 6.137 3.955 1 86.06 217 ILE B C 1
ATOM 4238 O O . ILE B 1 217 ? -16.953 6.223 4.992 1 86.06 217 ILE B O 1
ATOM 4242 N N . THR B 1 218 ? -16.844 5.832 2.824 1 79.38 218 THR B N 1
ATOM 4243 C CA . THR B 1 218 ? -18.266 5.543 2.65 1 79.38 218 THR B CA 1
ATOM 4244 C C . THR B 1 218 ? -18.469 4.086 2.248 1 79.38 218 THR B C 1
ATOM 4246 O O . THR B 1 218 ? -19.594 3.666 1.968 1 79.38 218 THR B O 1
ATOM 4249 N N . ASP B 1 219 ? -17.469 3.299 2.238 1 79.5 219 ASP B N 1
ATOM 4250 C CA . ASP B 1 219 ? -17.453 1.901 1.817 1 79.5 219 ASP B CA 1
ATOM 4251 C C . ASP B 1 219 ? -17.781 1.774 0.332 1 79.5 219 ASP B C 1
ATOM 4253 O O . ASP B 1 219 ? -18.422 0.802 -0.089 1 79.5 219 ASP B O 1
ATOM 4257 N N . GLN B 1 220 ? -17.656 2.908 -0.278 1 85.62 220 GLN B N 1
ATOM 4258 C CA . GLN B 1 220 ? -17.688 2.902 -1.737 1 85.62 220 GLN B CA 1
ATOM 4259 C C . GLN B 1 220 ? -16.281 3.021 -2.322 1 85.62 220 GLN B C 1
ATOM 4261 O O . GLN B 1 220 ? -15.445 3.746 -1.786 1 85.62 220 GLN B O 1
ATOM 4266 N N . GLY B 1 221 ? -15.828 1.979 -3.051 1 91.44 221 GLY B N 1
ATOM 4267 C CA . GLY B 1 221 ? -14.5 2.012 -3.641 1 91.44 221 GLY B CA 1
ATOM 4268 C C . GLY B 1 221 ? -14.219 0.828 -4.547 1 91.44 221 GLY B C 1
ATOM 4269 O O . GLY B 1 221 ? -15.078 -0.036 -4.73 1 91.44 221 GLY B O 1
ATOM 4270 N N . ASP B 1 222 ? -13.023 0.976 -5.094 1 94.12 222 ASP B N 1
ATOM 4271 C CA . ASP B 1 222 ? -12.719 -0.026 -6.109 1 94.12 222 ASP B CA 1
ATOM 4272 C C . ASP B 1 222 ? -11.695 -1.035 -5.602 1 94.12 222 ASP B C 1
ATOM 4274 O O . ASP B 1 222 ? -11.281 -1.937 -6.332 1 94.12 222 ASP B O 1
ATOM 4278 N N . VAL B 1 223 ? -11.289 -0.931 -4.316 1 96.69 223 VAL B N 1
ATOM 4279 C CA . VAL B 1 223 ? -10.453 -1.929 -3.662 1 96.69 223 VAL B CA 1
ATOM 4280 C C . VAL B 1 223 ? -10.875 -2.082 -2.203 1 96.69 223 VAL B C 1
ATOM 4282 O O . VAL B 1 223 ? -11.5 -1.185 -1.635 1 96.69 223 VAL B O 1
ATOM 4285 N N . GLU B 1 224 ? -10.633 -3.18 -1.647 1 96.88 224 GLU B N 1
ATOM 4286 C CA . GLU B 1 224 ? -10.945 -3.453 -0.248 1 96.88 224 GLU B CA 1
ATOM 4287 C C . GLU B 1 224 ? -9.672 -3.627 0.577 1 96.88 224 GLU B C 1
ATOM 4289 O O . GLU B 1 224 ? -8.789 -4.402 0.21 1 96.88 224 GLU B O 1
ATOM 4294 N N . ILE B 1 225 ? -9.5 -2.799 1.65 1 96.25 225 ILE B N 1
ATOM 4295 C CA . ILE B 1 225 ? -8.359 -2.857 2.553 1 96.25 225 ILE B CA 1
ATOM 4296 C C . ILE B 1 225 ? -8.828 -3.188 3.967 1 96.25 225 ILE B C 1
ATOM 4298 O O . ILE B 1 225 ? -10.031 -3.129 4.254 1 96.25 225 ILE B O 1
ATOM 4302 N N . PRO B 1 226 ? -7.945 -3.51 4.891 1 95.44 226 PRO B N 1
ATOM 4303 C CA . PRO B 1 226 ? -8.352 -3.863 6.25 1 95.44 226 PRO B CA 1
ATOM 4304 C C . PRO B 1 226 ? -8.727 -2.645 7.09 1 95.44 226 PRO B C 1
ATOM 4306 O O . PRO B 1 226 ? -8.203 -1.55 6.859 1 95.44 226 PRO B O 1
ATOM 4309 N N . MET B 1 227 ? -9.609 -2.863 7.938 1 94.69 227 MET B N 1
ATOM 4310 C CA . MET B 1 227 ? -9.844 -1.996 9.086 1 94.69 227 MET B CA 1
ATOM 4311 C C . MET B 1 227 ? -9.352 -2.656 10.375 1 94.69 227 MET B C 1
ATOM 4313 O O . MET B 1 227 ? -9.82 -3.734 10.742 1 94.69 227 MET B O 1
ATOM 4317 N N . LEU B 1 228 ? -8.422 -2.018 11.008 1 94.06 228 LEU B N 1
ATOM 4318 C CA . LEU B 1 228 ? -7.863 -2.539 12.25 1 94.06 228 LEU B CA 1
ATOM 4319 C C . LEU B 1 228 ? -8.617 -1.988 13.461 1 94.06 228 LEU B C 1
ATOM 4321 O O . LEU B 1 228 ? -9.039 -0.828 13.453 1 94.06 228 LEU B O 1
ATOM 4325 N N . SER B 1 229 ? -8.766 -2.812 14.461 1 93.81 229 SER B N 1
ATOM 4326 C CA . SER B 1 229 ? -9.359 -2.318 15.695 1 93.81 229 SER B CA 1
ATOM 4327 C C . SER B 1 229 ? -8.375 -1.45 16.469 1 93.81 229 SER B C 1
ATOM 4329 O O . SER B 1 229 ? -7.191 -1.771 16.562 1 93.81 229 SER B O 1
ATOM 4331 N N . PHE B 1 230 ? -8.898 -0.378 17 1 95.69 230 PHE B N 1
ATOM 4332 C CA . PHE B 1 230 ? -8.07 0.511 17.812 1 95.69 230 PHE B CA 1
ATOM 4333 C C . PHE B 1 230 ? -7.406 -0.254 18.953 1 95.69 230 PHE B C 1
ATOM 4335 O O . PHE B 1 230 ? -6.242 -0.011 19.266 1 95.69 230 PHE B O 1
ATOM 4342 N N . ASN B 1 231 ? -8.086 -1.165 19.531 1 92.69 231 ASN B N 1
ATOM 4343 C CA . ASN B 1 231 ? -7.551 -1.967 20.625 1 92.69 231 ASN B CA 1
ATOM 4344 C C . ASN B 1 231 ? -6.32 -2.758 20.203 1 92.69 231 ASN B C 1
ATOM 4346 O O . ASN B 1 231 ? -5.336 -2.83 20.938 1 92.69 231 ASN B O 1
ATOM 4350 N N . ASN B 1 232 ? -6.387 -3.33 19.078 1 88.88 232 ASN B N 1
ATOM 4351 C CA . ASN B 1 232 ? -5.246 -4.094 18.578 1 88.88 232 ASN B CA 1
ATOM 4352 C C . ASN B 1 232 ? -4.082 -3.184 18.188 1 88.88 232 ASN B C 1
ATOM 4354 O O . ASN B 1 232 ? -2.92 -3.553 18.359 1 88.88 232 ASN B O 1
ATOM 4358 N N . VAL B 1 233 ? -4.371 -2.02 17.641 1 92.12 233 VAL B N 1
ATOM 4359 C CA . VAL B 1 233 ? -3.352 -1.03 17.312 1 92.12 233 VAL B CA 1
ATOM 4360 C C . VAL B 1 233 ? -2.592 -0.631 18.562 1 92.12 233 VAL B C 1
ATOM 4362 O O . VAL B 1 233 ? -1.362 -0.538 18.562 1 92.12 233 VAL B O 1
ATOM 4365 N N . THR B 1 234 ? -3.291 -0.419 19.641 1 92.69 234 THR B N 1
ATOM 4366 C CA . THR B 1 234 ?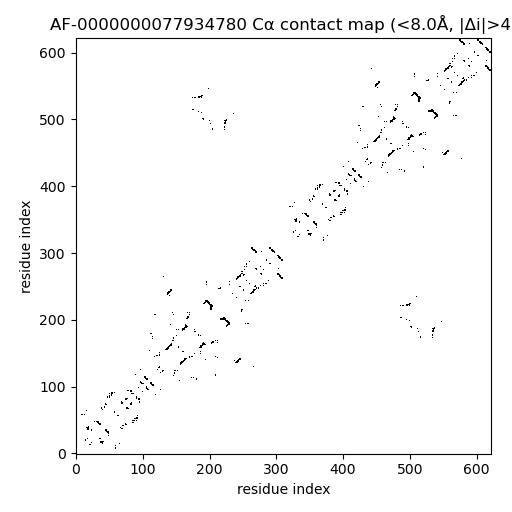 -2.701 0.058 20.891 1 92.69 234 THR B CA 1
ATOM 4367 C C . THR B 1 234 ? -1.787 -1.003 21.5 1 92.69 234 THR B C 1
ATOM 4369 O O . THR B 1 234 ? -0.853 -0.678 22.234 1 92.69 234 THR B O 1
ATOM 4372 N N . LYS B 1 235 ? -2.049 -2.248 21.188 1 86.56 235 LYS B N 1
ATOM 4373 C CA . LYS B 1 235 ? -1.232 -3.334 21.719 1 86.56 235 LYS B CA 1
ATOM 4374 C C . LYS B 1 235 ? 0.178 -3.299 21.141 1 86.56 235 LYS B C 1
ATOM 4376 O O . LYS B 1 235 ? 1.119 -3.811 21.75 1 86.56 235 LYS B O 1
ATOM 4381 N N . MET B 1 236 ? 0.296 -2.697 20.031 1 85.12 236 MET B N 1
ATOM 4382 C CA . MET B 1 236 ? 1.599 -2.615 19.375 1 85.12 236 MET B CA 1
ATOM 4383 C C . MET B 1 236 ? 2.459 -1.528 20.016 1 85.12 236 MET B C 1
ATOM 4385 O O . MET B 1 236 ? 3.672 -1.486 19.797 1 85.12 236 MET B O 1
ATOM 4389 N N . VAL B 1 237 ? 1.801 -0.675 20.75 1 92.56 237 VAL B N 1
ATOM 4390 C CA . VAL B 1 237 ? 2.443 0.513 21.312 1 92.56 237 VAL B CA 1
ATOM 4391 C C . VAL B 1 237 ? 2.836 0.261 22.766 1 92.56 237 VAL B C 1
ATOM 4393 O O . VAL B 1 237 ? 2.021 -0.21 23.562 1 92.56 237 VAL B O 1
ATOM 4396 N N . LYS B 1 238 ? 4.055 0.552 23.109 1 93.5 238 LYS B N 1
ATOM 4397 C CA . LYS B 1 238 ? 4.535 0.315 24.469 1 93.5 238 LYS B CA 1
ATOM 4398 C C . LYS B 1 238 ? 4.457 1.587 25.312 1 93.5 238 LYS B C 1
ATOM 4400 O O . LYS B 1 238 ? 4.098 1.537 26.484 1 93.5 238 LYS B O 1
ATOM 4405 N N . ASP B 1 239 ? 4.852 2.727 24.797 1 97 239 ASP B N 1
ATOM 4406 C CA . ASP B 1 239 ? 4.863 4.027 25.469 1 97 239 ASP B CA 1
ATOM 4407 C C . ASP B 1 239 ? 3.801 4.953 24.875 1 97 239 ASP B C 1
ATOM 4409 O O . ASP B 1 239 ? 4.098 5.773 24 1 97 239 ASP B O 1
ATOM 4413 N N . HIS B 1 240 ? 2.59 4.914 25.422 1 97.12 240 HIS B N 1
ATOM 4414 C CA . HIS B 1 240 ? 1.417 5.602 24.891 1 97.12 240 HIS B CA 1
ATOM 4415 C C . HIS B 1 240 ? 1.489 7.098 25.156 1 97.12 240 HIS B C 1
ATOM 4417 O O . HIS B 1 240 ? 0.696 7.633 25.938 1 97.12 240 HIS B O 1
ATOM 4423 N N . HIS B 1 241 ? 2.324 7.75 24.406 1 98.06 241 HIS B N 1
ATOM 4424 C CA . HIS B 1 241 ? 2.574 9.164 24.672 1 98.06 241 HIS B CA 1
ATOM 4425 C C . HIS B 1 241 ? 1.524 10.039 24 1 98.06 241 HIS B C 1
ATOM 4427 O O . HIS B 1 241 ? 0.91 10.891 24.656 1 98.06 241 HIS B O 1
ATOM 4433 N N . LEU B 1 242 ? 1.306 9.891 22.688 1 98.38 242 LEU B N 1
ATOM 4434 C CA . LEU B 1 242 ? 0.425 10.789 21.953 1 98.38 242 LEU B CA 1
ATOM 4435 C C . LEU B 1 242 ? -0.416 10.023 20.938 1 98.38 242 LEU B C 1
ATOM 4437 O O . LEU B 1 242 ? 0.096 9.141 20.234 1 98.38 242 LEU B O 1
ATOM 4441 N N . LEU B 1 243 ? -1.678 10.305 20.891 1 98.12 243 LEU B N 1
ATOM 4442 C CA . LEU B 1 243 ? -2.623 9.805 19.906 1 98.12 243 LEU B CA 1
ATOM 4443 C C . LEU B 1 243 ? -3.174 10.953 19.047 1 98.12 243 LEU B C 1
ATOM 4445 O O . LEU B 1 243 ? -3.746 11.898 19.594 1 98.12 243 LEU B O 1
ATOM 4449 N N . LYS B 1 244 ? -2.936 10.93 17.766 1 98.19 244 LYS B N 1
ATOM 4450 C CA . LYS B 1 244 ? -3.602 11.844 16.828 1 98.19 244 LYS B CA 1
ATOM 4451 C C . LYS B 1 244 ? -4.746 11.141 16.109 1 98.19 244 LYS B C 1
ATOM 4453 O O . LYS B 1 244 ? -4.555 10.086 15.5 1 98.19 244 LYS B O 1
ATOM 4458 N N . ILE B 1 245 ? -5.883 11.688 16.219 1 97.31 245 ILE B N 1
ATOM 4459 C CA . ILE B 1 245 ? -7.043 11.18 15.508 1 97.31 245 ILE B CA 1
ATOM 4460 C C . ILE B 1 245 ? -7.562 12.242 14.547 1 97.31 245 ILE B C 1
ATOM 4462 O O . ILE B 1 245 ? -8.305 13.141 14.945 1 97.31 245 ILE B O 1
ATOM 4466 N N . ASP B 1 246 ? -7.25 12.07 13.312 1 94.19 246 ASP B N 1
ATOM 4467 C CA . ASP B 1 246 ? -7.688 12.945 12.227 1 94.19 246 ASP B CA 1
ATOM 4468 C C . ASP B 1 246 ? -8.117 12.133 11.008 1 94.19 246 ASP B C 1
ATOM 4470 O O . ASP B 1 246 ? -7.359 12 10.047 1 94.19 246 ASP B O 1
ATOM 4474 N N . CYS B 1 247 ? -9.398 11.391 10.922 1 85.81 247 CYS B N 1
ATOM 4475 C CA . CYS B 1 247 ? -9.828 10.422 9.914 1 85.81 247 CYS B CA 1
ATOM 4476 C C . CYS B 1 247 ? -11.195 10.781 9.359 1 85.81 247 CYS B C 1
ATOM 4478 O O . CYS B 1 247 ? -11.844 9.961 8.711 1 85.81 247 CYS B O 1
ATOM 4480 N N . GLU B 1 248 ? -11.625 11.875 9.195 1 83.5 248 GLU B N 1
ATOM 4481 C CA . GLU B 1 248 ? -12.875 12.359 8.625 1 83.5 248 GLU B CA 1
ATOM 4482 C C . GLU B 1 248 ? -14.031 11.414 8.938 1 83.5 248 GLU B C 1
ATOM 4484 O O . GLU B 1 248 ? -14.781 11.016 8.039 1 83.5 248 GLU B O 1
ATOM 4489 N N . GLY B 1 249 ? -14.234 10.844 10.156 1 81.12 249 GLY B N 1
ATOM 4490 C CA . GLY B 1 249 ? -15.406 10.07 10.531 1 81.12 249 GLY B CA 1
ATOM 4491 C C . GLY B 1 249 ? -15.109 9.008 11.57 1 81.12 249 GLY B C 1
ATOM 4492 O O . GLY B 1 249 ? -15.984 8.648 12.359 1 81.12 249 GLY B O 1
ATOM 4493 N N . CYS B 1 250 ? -13.891 8.523 11.602 1 87.56 250 CYS B N 1
ATOM 4494 C CA . CYS B 1 250 ? -13.617 7.395 12.477 1 87.56 250 CYS B CA 1
ATOM 4495 C C . CYS B 1 250 ? -13.453 7.852 13.922 1 87.56 250 CYS B C 1
ATOM 4497 O O . CYS B 1 250 ? -13.469 7.031 14.836 1 87.56 250 CYS B O 1
ATOM 4499 N N . GLU B 1 251 ? -13.242 9.141 14.203 1 93.75 251 GLU B N 1
ATOM 4500 C CA . GLU B 1 251 ? -12.93 9.617 15.547 1 93.75 251 GLU B CA 1
ATOM 4501 C C . GLU B 1 251 ? -14.062 9.328 16.516 1 93.75 251 GLU B C 1
ATOM 4503 O O . GLU B 1 251 ? -13.828 8.938 17.672 1 93.75 251 GLU B O 1
ATOM 4508 N N . ALA B 1 252 ? -15.281 9.523 16.031 1 93.94 252 ALA B N 1
ATOM 4509 C CA . ALA B 1 252 ? -16.422 9.25 16.906 1 93.94 252 ALA B CA 1
ATOM 4510 C C . ALA B 1 252 ? -16.5 7.766 17.25 1 93.94 252 ALA B C 1
ATOM 4512 O O . ALA B 1 252 ? -16.75 7.406 18.406 1 93.94 252 ALA B O 1
ATOM 4513 N N . ASP B 1 253 ? -16.344 6.93 16.234 1 94.94 253 ASP B N 1
ATOM 4514 C CA . ASP B 1 253 ? -16.375 5.484 16.438 1 94.94 253 ASP B CA 1
ATOM 4515 C C . ASP B 1 253 ? -15.328 5.059 17.469 1 94.94 253 ASP B C 1
ATOM 4517 O O . ASP B 1 253 ? -15.641 4.316 18.406 1 94.94 253 ASP B O 1
ATOM 4521 N N . ILE B 1 254 ? -14.125 5.539 17.359 1 96.06 254 ILE B N 1
ATOM 4522 C CA . ILE B 1 254 ? -13.016 5.168 18.234 1 96.06 254 ILE B CA 1
ATOM 4523 C C . ILE B 1 254 ? -13.273 5.691 19.641 1 96.06 254 ILE B C 1
ATOM 4525 O O . ILE B 1 254 ? -13.195 4.938 20.609 1 96.06 254 ILE B O 1
ATOM 4529 N N . ILE B 1 255 ? -13.641 6.941 19.797 1 96.94 255 ILE B N 1
ATOM 4530 C CA . ILE B 1 255 ? -13.758 7.602 21.094 1 96.94 255 ILE B CA 1
ATOM 4531 C C . ILE B 1 255 ? -14.969 7.047 21.844 1 96.94 255 ILE B C 1
ATOM 4533 O O . ILE B 1 255 ? -14.891 6.809 23.062 1 96.94 255 ILE B O 1
ATOM 4537 N N . MET B 1 256 ? -16.047 6.77 21.141 1 96.19 256 MET B N 1
ATOM 4538 C CA . MET B 1 256 ? -17.281 6.336 21.797 1 96.19 256 MET B CA 1
ATOM 4539 C C . MET B 1 256 ? -17.219 4.855 22.156 1 96.19 256 MET B C 1
ATOM 4541 O O . MET B 1 256 ? -17.938 4.398 23.047 1 96.19 256 MET B O 1
ATOM 4545 N N . SER B 1 257 ? -16.328 4.086 21.5 1 95.75 257 SER B N 1
ATOM 4546 C CA . SER B 1 257 ? -16.422 2.637 21.625 1 95.75 257 SER B CA 1
ATOM 4547 C C . SER B 1 257 ? -15.148 2.041 22.188 1 95.75 257 SER B C 1
ATOM 4549 O O . SER B 1 257 ? -15.039 0.825 22.359 1 95.75 257 SER B O 1
ATOM 4551 N N . SER B 1 258 ? -14.172 2.818 22.438 1 94.5 258 SER B N 1
ATOM 4552 C CA . SER B 1 258 ? -12.891 2.289 22.906 1 94.5 258 SER B CA 1
ATOM 4553 C C . SER B 1 258 ? -12.414 3.025 24.156 1 94.5 258 SER B C 1
ATOM 4555 O O . SER B 1 258 ? -12.812 4.164 24.406 1 94.5 258 SER B O 1
ATOM 4557 N N . GLU B 1 259 ? -11.656 2.344 24.953 1 94.44 259 GLU B N 1
ATOM 4558 C CA . GLU B 1 259 ? -10.945 2.982 26.062 1 94.44 259 GLU B CA 1
ATOM 4559 C C . GLU B 1 259 ? -9.586 3.518 25.594 1 94.44 259 GLU B C 1
ATOM 4561 O O . GLU B 1 259 ? -8.758 2.764 25.094 1 94.44 259 GLU B O 1
ATOM 4566 N N . LEU B 1 260 ? -9.461 4.773 25.859 1 96 260 LEU B N 1
ATOM 4567 C CA . LEU B 1 260 ? -8.234 5.41 25.391 1 96 260 LEU B CA 1
ATOM 4568 C C . LEU B 1 260 ? -7.227 5.531 26.531 1 96 260 LEU B C 1
ATOM 4570 O O . LEU B 1 260 ? -7.598 5.812 27.672 1 96 260 LEU B O 1
ATOM 4574 N N . ASP B 1 261 ? -5.98 5.156 26.266 1 95.06 261 ASP B N 1
ATOM 4575 C CA . ASP B 1 261 ? -4.934 5.207 27.281 1 95.06 261 ASP B CA 1
ATOM 4576 C C . ASP B 1 261 ? -3.67 5.875 26.734 1 95.06 261 ASP B C 1
ATOM 4578 O O . ASP B 1 261 ? -2.615 5.242 26.641 1 95.06 261 ASP B O 1
ATOM 4582 N N . PHE B 1 262 ? -3.717 7.109 26.328 1 97.81 262 PHE B N 1
ATOM 4583 C CA . PHE B 1 262 ? -2.592 7.926 25.891 1 97.81 262 PHE B CA 1
ATOM 4584 C C . PHE B 1 262 ? -2.424 9.148 26.781 1 97.81 262 PHE B C 1
ATOM 4586 O O . PHE B 1 262 ? -3.402 9.656 27.328 1 97.81 262 PHE B O 1
ATOM 4593 N N . ASP B 1 263 ? -1.161 9.594 26.984 1 97.88 263 ASP B N 1
ATOM 4594 C CA . ASP B 1 263 ? -0.917 10.789 27.797 1 97.88 263 ASP B CA 1
ATOM 4595 C C . ASP B 1 263 ? -1.581 12.016 27.172 1 97.88 263 ASP B C 1
ATOM 4597 O O . ASP B 1 263 ? -2.105 12.875 27.891 1 97.88 263 ASP B O 1
ATOM 4601 N N . LYS B 1 264 ? -1.542 12.117 25.891 1 98.06 264 LYS B N 1
ATOM 4602 C CA . LYS B 1 264 ? -2.043 13.266 25.141 1 98.06 264 LYS B CA 1
ATOM 4603 C C . LYS B 1 264 ? -2.807 12.812 23.891 1 98.06 264 LYS B C 1
ATOM 4605 O O . LYS B 1 264 ? -2.502 11.766 23.312 1 98.06 264 LYS B O 1
ATOM 4610 N N . ILE B 1 265 ? -3.77 13.648 23.469 1 98 265 ILE B N 1
ATOM 4611 C CA . ILE B 1 265 ? -4.562 13.359 22.281 1 98 265 ILE B CA 1
ATOM 4612 C C . ILE B 1 265 ? -4.754 14.633 21.469 1 98 265 ILE B C 1
ATOM 4614 O O . ILE B 1 265 ? -5.164 15.664 22 1 98 265 ILE B O 1
ATOM 4618 N N . PHE B 1 266 ? -4.383 14.625 20.188 1 97.94 266 PHE B N 1
ATOM 4619 C CA . PHE B 1 266 ? -4.879 15.594 19.219 1 97.94 266 PHE B CA 1
ATOM 4620 C C . PHE B 1 266 ? -6.074 15.039 18.453 1 97.94 266 PHE B C 1
ATOM 4622 O O . PHE B 1 266 ? -5.973 13.992 17.812 1 97.94 266 PHE B O 1
ATOM 4629 N N . LEU B 1 267 ? -7.168 15.734 18.516 1 97 267 LEU B N 1
ATOM 4630 C CA . LEU B 1 267 ? -8.414 15.266 17.922 1 97 267 LEU B CA 1
ATOM 4631 C C . LEU B 1 267 ? -8.977 16.297 16.938 1 97 267 LEU B C 1
ATOM 4633 O O . LEU B 1 267 ? -9.148 17.469 17.281 1 97 267 LEU B O 1
ATOM 4637 N N . GLU B 1 268 ? -9.117 15.945 15.711 1 95.94 268 GLU B N 1
ATOM 4638 C CA . GLU B 1 268 ? -9.969 16.719 14.805 1 95.94 268 GLU B CA 1
ATOM 4639 C C . GLU B 1 268 ? -11.391 16.156 14.781 1 95.94 268 GLU B C 1
ATOM 4641 O O . GLU B 1 268 ? -11.602 15.008 14.367 1 95.94 268 GLU B O 1
ATOM 4646 N N . SER B 1 269 ? -12.344 16.922 15.203 1 94.88 269 SER B N 1
ATOM 4647 C CA . SER B 1 269 ? -13.742 16.5 15.305 1 94.88 269 SER B CA 1
ATOM 4648 C C . SER B 1 269 ? -14.547 16.969 14.094 1 94.88 269 SER B C 1
ATOM 4650 O O . SER B 1 269 ? -14.469 18.125 13.695 1 94.88 269 SER B O 1
ATOM 4652 N N . HIS B 1 270 ? -15.297 16.016 13.484 1 93.69 270 HIS B N 1
ATOM 4653 C CA . HIS B 1 270 ? -16.141 16.297 12.328 1 93.69 270 HIS B CA 1
ATOM 4654 C C . HIS B 1 270 ? -17.609 16.016 12.633 1 93.69 270 HIS B C 1
ATOM 4656 O O . HIS B 1 270 ? -18.156 15 12.211 1 93.69 270 HIS B O 1
ATOM 4662 N N . GLN B 1 271 ? -18.281 16.953 13.148 1 92.38 271 GLN B N 1
ATOM 4663 C CA . GLN B 1 271 ? -19.625 16.719 13.68 1 92.38 271 GLN B CA 1
ATOM 4664 C C . GLN B 1 271 ? -20.625 16.438 12.562 1 92.38 271 GLN B C 1
ATOM 4666 O O . GLN B 1 271 ? -21.578 15.672 12.75 1 92.38 271 GLN B O 1
ATOM 4671 N N . ARG B 1 272 ? -20.453 17.078 11.367 1 88.94 272 ARG B N 1
ATOM 4672 C CA . ARG B 1 272 ? -21.391 16.859 10.266 1 88.94 272 ARG B CA 1
ATOM 4673 C C . ARG B 1 272 ? -21.25 15.453 9.695 1 88.94 272 ARG B C 1
ATOM 4675 O O . ARG B 1 272 ? -22.25 14.805 9.375 1 88.94 272 ARG B O 1
ATOM 4682 N N . ILE B 1 273 ? -20.109 14.984 9.625 1 87.75 273 ILE B N 1
ATOM 4683 C CA . ILE B 1 273 ? -19.828 13.68 9.039 1 87.75 273 ILE B CA 1
ATOM 4684 C C . ILE B 1 273 ? -20.234 12.57 10 1 87.75 273 ILE B C 1
ATOM 4686 O O . ILE B 1 273 ? -20.891 11.602 9.602 1 87.75 273 ILE B O 1
ATOM 4690 N N . THR B 1 274 ? -19.938 12.664 11.273 1 90.12 274 THR B N 1
ATOM 4691 C CA . THR B 1 274 ? -20.109 11.602 12.258 1 90.12 274 THR B CA 1
ATOM 4692 C C . THR B 1 274 ? -21.516 11.641 12.852 1 90.12 274 THR B C 1
ATOM 4694 O O . THR B 1 274 ? -21.953 10.664 13.461 1 90.12 274 THR B O 1
ATOM 4697 N N . LYS B 1 275 ? -22.141 12.805 12.773 1 91.88 275 LYS B N 1
ATOM 4698 C CA . LYS B 1 275 ? -23.438 13.07 13.391 1 91.88 275 LYS B CA 1
ATOM 4699 C C . LYS B 1 275 ? -23.344 13.039 14.914 1 91.88 275 LYS B C 1
ATOM 4701 O O . LYS B 1 275 ? -24.328 12.789 15.602 1 91.88 275 LYS B O 1
ATOM 4706 N N . ILE B 1 276 ? -22.172 13.156 15.477 1 93.94 276 ILE B N 1
ATOM 4707 C CA . ILE B 1 276 ? -21.875 13.32 16.906 1 93.94 276 ILE B CA 1
ATOM 4708 C C . ILE B 1 276 ? -21.297 14.703 17.156 1 93.94 276 ILE B C 1
ATOM 4710 O O . ILE B 1 276 ? -20.297 15.086 16.547 1 93.94 276 ILE B O 1
ATOM 4714 N N . SER B 1 277 ? -21.844 15.43 18.031 1 95 277 SER B N 1
ATOM 4715 C CA . SER B 1 27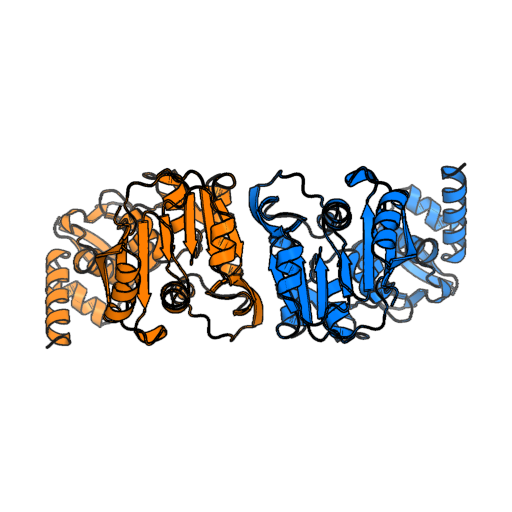7 ? -21.422 16.797 18.281 1 95 277 SER B CA 1
ATOM 4716 C C . SER B 1 277 ? -20.031 16.844 18.922 1 95 277 SER B C 1
ATOM 4718 O O . SER B 1 277 ? -19.625 15.883 19.578 1 95 277 SER B O 1
ATOM 4720 N N . HIS B 1 278 ? -19.359 17.984 18.75 1 96.06 278 HIS B N 1
ATOM 4721 C CA . HIS B 1 278 ? -18.078 18.203 19.422 1 96.06 278 HIS B CA 1
ATOM 4722 C C . HIS B 1 278 ? -18.203 17.984 20.922 1 96.06 278 HIS B C 1
ATOM 4724 O O . HIS B 1 278 ? -17.375 17.328 21.531 1 96.06 278 HIS B O 1
ATOM 4730 N N . LYS B 1 279 ? -19.234 18.562 21.453 1 95.81 279 LYS B N 1
ATOM 4731 C CA . LYS B 1 279 ? -19.469 18.516 22.891 1 95.81 279 LYS B CA 1
ATOM 4732 C C . LYS B 1 279 ? -19.594 17.094 23.391 1 95.81 279 LYS B C 1
ATOM 4734 O O . LYS B 1 279 ? -19.047 16.75 24.438 1 95.81 279 LYS B O 1
ATOM 4739 N N . LYS B 1 280 ? -20.328 16.281 22.688 1 96.5 280 LYS B N 1
ATOM 4740 C CA . LYS B 1 280 ? -20.531 14.891 23.078 1 96.5 280 LYS B CA 1
ATOM 4741 C C . LYS B 1 280 ? -19.219 14.125 23.062 1 96.5 280 LYS B C 1
ATOM 4743 O O . LYS B 1 280 ? -18.953 13.305 23.953 1 96.5 280 LYS B O 1
ATOM 4748 N N . LEU B 1 281 ? -18.391 14.32 22.094 1 96.06 281 LEU B N 1
ATOM 4749 C CA . LEU B 1 281 ? -17.094 13.664 22 1 96.06 281 LEU B CA 1
ATOM 4750 C C . LEU B 1 281 ? -16.188 14.078 23.156 1 96.06 281 LEU B C 1
ATOM 4752 O O . LEU B 1 281 ? -15.516 13.234 23.766 1 96.06 281 LEU B O 1
ATOM 4756 N N . ILE B 1 282 ? -16.172 15.367 23.438 1 97.19 282 ILE B N 1
ATOM 4757 C CA . ILE B 1 282 ? -15.328 15.906 24.5 1 97.19 282 ILE B CA 1
ATOM 4758 C C . ILE B 1 282 ? -15.797 15.375 25.844 1 97.19 282 ILE B C 1
ATOM 4760 O O . ILE B 1 282 ? -14.977 15.031 26.703 1 97.19 282 ILE B O 1
ATOM 4764 N N . ARG B 1 283 ? -17.062 15.297 26.031 1 97.69 283 ARG B N 1
ATOM 4765 C CA . ARG B 1 283 ? -17.594 14.742 27.266 1 97.69 283 ARG B CA 1
ATOM 4766 C C . ARG B 1 283 ? -17.125 13.305 27.469 1 97.69 283 ARG B C 1
ATOM 4768 O O . ARG B 1 283 ? -16.781 12.914 28.594 1 97.69 283 ARG B O 1
ATOM 4775 N N . LYS B 1 284 ? -17.203 12.523 26.406 1 97.38 284 LYS B N 1
ATOM 4776 C CA . LYS B 1 284 ? -16.75 11.141 26.484 1 97.38 284 LYS B CA 1
ATOM 4777 C C . LYS B 1 284 ? -15.281 11.07 26.875 1 97.38 284 LYS B C 1
ATOM 4779 O O . LYS B 1 284 ? -14.875 10.195 27.656 1 97.38 284 LYS B O 1
ATOM 4784 N N . LEU B 1 285 ? -14.477 11.953 26.344 1 97.94 285 LEU B N 1
ATOM 4785 C CA . LEU B 1 285 ? -13.055 12.008 26.688 1 97.94 285 LEU B CA 1
ATOM 4786 C C . LEU B 1 285 ? -12.875 12.43 28.141 1 97.94 285 LEU B C 1
ATOM 4788 O O . LEU B 1 285 ? -12 11.906 28.844 1 97.94 285 LEU B O 1
ATOM 4792 N N . GLU B 1 286 ? -13.672 13.344 28.578 1 97.5 286 GLU B N 1
ATOM 4793 C CA . GLU B 1 286 ? -13.625 13.781 29.969 1 97.5 286 GLU B CA 1
ATOM 4794 C C . GLU B 1 286 ? -13.977 12.641 30.922 1 97.5 286 GLU B C 1
ATOM 4796 O O . GLU B 1 286 ? -13.383 12.508 31.984 1 97.5 286 GLU B O 1
ATOM 4801 N N . GLU B 1 287 ? -14.93 11.852 30.516 1 97.5 287 GLU B N 1
ATOM 4802 C CA . GLU B 1 287 ? -15.305 10.672 31.281 1 97.5 287 GLU B CA 1
ATOM 4803 C C . GLU B 1 287 ? -14.125 9.711 31.422 1 97.5 287 GLU B C 1
ATOM 4805 O O . GLU B 1 287 ? -14.078 8.898 32.344 1 97.5 287 GLU B O 1
ATOM 4810 N N . GLN B 1 288 ? -13.25 9.805 30.531 1 97.06 288 GLN B N 1
ATOM 4811 C CA . GLN B 1 288 ? -12.07 8.953 30.562 1 97.06 288 GLN B CA 1
ATOM 4812 C C . GLN B 1 288 ? -10.875 9.695 31.156 1 97.06 288 GLN B C 1
ATOM 4814 O O . GLN B 1 288 ? -9.727 9.344 30.891 1 97.06 288 GLN B O 1
ATOM 4819 N N . ASN B 1 289 ? -11.094 10.789 31.797 1 97.62 289 ASN B N 1
ATOM 4820 C CA . ASN B 1 289 ? -10.133 11.547 32.594 1 97.62 289 ASN B CA 1
ATOM 4821 C C . ASN B 1 289 ? -9.211 12.391 31.719 1 97.62 289 ASN B C 1
ATOM 4823 O O . ASN B 1 289 ? -8.023 12.508 32 1 97.62 289 ASN B O 1
ATOM 4827 N N . TYR B 1 290 ? -9.75 12.867 30.609 1 98.31 290 TYR B N 1
ATOM 4828 C CA . TYR B 1 290 ? -9.016 13.828 29.797 1 98.31 290 TYR B CA 1
ATOM 4829 C C . TYR B 1 290 ? -9.531 15.242 30.031 1 98.31 290 TYR B C 1
ATOM 4831 O O . TYR B 1 290 ? -10.727 15.445 30.234 1 98.31 290 TYR B O 1
ATOM 4839 N N . LYS B 1 291 ? -8.609 16.188 30.047 1 98.06 291 LYS B N 1
ATOM 4840 C CA . LYS B 1 291 ? -8.945 17.609 29.906 1 98.06 291 LYS B CA 1
ATOM 4841 C C . LYS B 1 291 ? -8.656 18.109 28.5 1 98.06 291 LYS B C 1
ATOM 4843 O O . LYS B 1 291 ? -7.527 18.016 28.016 1 98.06 291 LYS B O 1
ATOM 4848 N N . CYS B 1 292 ? -9.719 18.672 27.906 1 97.69 292 CYS B N 1
ATOM 4849 C CA . CYS B 1 292 ? -9.57 19.016 26.5 1 97.69 292 CYS B CA 1
ATOM 4850 C C . CYS B 1 292 ? -9.742 20.516 26.297 1 97.69 292 CYS B C 1
ATOM 4852 O O . CYS B 1 292 ? -10.578 21.156 26.953 1 97.69 292 CYS B O 1
ATOM 4854 N N . GLU B 1 293 ? -8.961 21.078 25.438 1 96.94 293 GLU B N 1
ATOM 4855 C CA . GLU B 1 293 ? -9.062 22.469 25.016 1 96.94 293 GLU B CA 1
ATOM 4856 C C . GLU B 1 293 ? -9.133 22.594 23.484 1 96.94 293 GLU B C 1
ATOM 4858 O O . GLU B 1 293 ? -8.453 21.859 22.766 1 96.94 293 GLU B O 1
ATOM 4863 N N . GLU B 1 294 ? -10.008 23.406 23.031 1 96.06 294 GLU B N 1
ATOM 4864 C CA . GLU B 1 294 ? -10.07 23.688 21.594 1 96.06 294 GLU B CA 1
ATOM 4865 C C . GLU B 1 294 ? -8.852 24.5 21.156 1 96.06 294 GLU B C 1
ATOM 4867 O O . GLU B 1 294 ? -8.539 25.547 21.734 1 96.06 294 GLU B O 1
ATOM 4872 N N . THR B 1 295 ? -8.172 24.016 20.109 1 93.62 295 THR B N 1
ATOM 4873 C CA . THR B 1 295 ? -6.949 24.688 19.672 1 93.62 295 THR B CA 1
ATOM 4874 C C . THR B 1 295 ? -7.168 25.406 18.359 1 93.62 295 THR B C 1
ATOM 4876 O O . THR B 1 295 ? -6.445 26.359 18.031 1 93.62 295 THR B O 1
ATOM 4879 N N . MET B 1 296 ? -8.125 24.969 17.609 1 90.44 296 MET B N 1
ATOM 4880 C CA . MET B 1 296 ? -8.359 25.578 16.312 1 90.44 296 MET B CA 1
ATOM 4881 C C . MET B 1 296 ? -9.781 25.297 15.828 1 90.44 296 MET B C 1
ATOM 4883 O O . MET B 1 296 ? -10.297 24.188 16.016 1 90.44 296 MET B O 1
ATOM 4887 N N . GLU B 1 297 ? -10.359 26.25 15.234 1 89.19 297 GLU B N 1
ATOM 4888 C CA . GLU B 1 297 ? -11.633 26.094 14.547 1 89.19 297 GLU B CA 1
ATOM 4889 C C . GLU B 1 297 ? -11.461 26.203 13.031 1 89.19 297 GLU B C 1
ATOM 4891 O O . GLU B 1 297 ? -11.117 27.281 12.523 1 89.19 297 GLU B O 1
ATOM 4896 N N . ILE B 1 298 ? -11.641 25.172 12.32 1 83.88 298 ILE B N 1
ATOM 4897 C CA . ILE B 1 298 ? -11.508 25.156 10.867 1 83.88 298 ILE B CA 1
ATOM 4898 C C . ILE B 1 298 ? -12.781 25.703 10.227 1 83.88 298 ILE B C 1
ATOM 4900 O O . ILE B 1 298 ? -12.734 26.562 9.352 1 83.88 298 ILE B O 1
ATOM 4904 N N . ASP B 1 299 ? -13.859 25.188 10.633 1 82.94 299 ASP B N 1
ATOM 4905 C CA . ASP B 1 299 ? -15.195 25.672 10.297 1 82.94 299 ASP B CA 1
ATOM 4906 C C . ASP B 1 299 ? -16.219 25.219 11.344 1 82.94 299 ASP B C 1
ATOM 4908 O O . ASP B 1 299 ? -15.844 24.75 12.422 1 82.94 299 ASP B O 1
ATOM 4912 N N . ASN B 1 300 ? -17.422 25.531 11.078 1 83.25 300 ASN B N 1
ATOM 4913 C CA . ASN B 1 300 ? -18.453 25.266 12.078 1 83.25 300 ASN B CA 1
ATOM 4914 C C . ASN B 1 300 ? -18.547 23.766 12.391 1 83.25 300 ASN B C 1
ATOM 4916 O O . ASN B 1 300 ? -18.906 23.391 13.508 1 83.25 300 ASN B O 1
ATOM 4920 N N . ASP B 1 301 ? -18.156 22.969 11.57 1 91.25 301 ASP B N 1
ATOM 4921 C CA . ASP B 1 301 ? -18.375 21.547 11.727 1 91.25 301 ASP B CA 1
ATOM 4922 C C . ASP B 1 301 ? -17.062 20.812 12 1 91.25 301 ASP B C 1
ATOM 4924 O O . ASP B 1 301 ? -17.062 19.609 12.289 1 91.25 301 ASP B O 1
ATOM 4928 N N . THR B 1 302 ? -15.977 21.531 12 1 92.81 302 THR B N 1
ATOM 4929 C CA . THR B 1 302 ? -14.664 20.906 12.156 1 92.81 302 THR B CA 1
ATOM 4930 C C . THR B 1 302 ? -13.789 21.703 13.117 1 92.81 302 THR B C 1
ATOM 4932 O O . THR B 1 302 ? -13.523 22.891 12.875 1 92.81 302 THR B O 1
ATOM 4935 N N . LYS B 1 303 ? -13.391 21.094 14.18 1 94.62 303 LYS B N 1
ATOM 4936 C CA . LYS B 1 303 ? -12.547 21.719 15.188 1 94.62 303 LYS B CA 1
ATOM 4937 C C . LYS B 1 303 ? -11.414 20.781 15.609 1 94.62 303 LYS B C 1
ATOM 4939 O O . LYS B 1 303 ? -11.523 19.562 15.477 1 94.62 303 LYS B O 1
ATOM 4944 N N . ILE B 1 304 ? -10.391 21.359 16.047 1 95.38 304 ILE B N 1
ATOM 4945 C CA . ILE B 1 304 ? -9.266 20.609 16.578 1 95.38 304 ILE B CA 1
ATOM 4946 C C . ILE B 1 304 ? -9.164 20.797 18.078 1 95.38 304 ILE B C 1
ATOM 4948 O O . ILE B 1 304 ? -9.289 21.922 18.578 1 95.38 304 ILE B O 1
ATOM 4952 N N . PHE B 1 305 ? -8.992 19.688 18.797 1 96.88 305 PHE B N 1
ATOM 4953 C CA . PHE B 1 305 ? -8.859 19.703 20.234 1 96.88 305 PHE B CA 1
ATOM 4954 C C . PHE B 1 305 ? -7.543 19.078 20.672 1 96.88 305 PHE B C 1
ATOM 4956 O O . PHE B 1 305 ? -7.027 18.172 20 1 96.88 305 PHE B O 1
ATOM 4963 N N . TYR B 1 306 ? -6.977 19.578 21.672 1 97.69 306 TYR B N 1
ATOM 4964 C CA . TYR B 1 306 ? -5.852 18.984 22.375 1 97.69 306 TYR B CA 1
ATOM 4965 C C . TYR B 1 306 ? -6.262 18.547 23.781 1 97.69 306 TYR B C 1
ATOM 4967 O O . TYR B 1 306 ? -6.816 19.328 24.547 1 97.69 306 TYR B O 1
ATOM 4975 N N . CYS B 1 307 ? -6.082 17.266 24.078 1 98.06 307 CYS B N 1
ATOM 4976 C CA . CYS B 1 307 ? -6.527 16.688 25.344 1 98.06 307 CYS B CA 1
ATOM 4977 C C . CYS B 1 307 ? -5.359 16.078 26.109 1 98.06 307 CYS B C 1
ATOM 4979 O O . CYS B 1 307 ? -4.484 15.453 25.5 1 98.06 307 CYS B O 1
ATOM 4981 N N . ILE B 1 308 ? -5.344 16.25 27.422 1 97.75 308 ILE B N 1
ATOM 4982 C CA . ILE B 1 308 ? -4.305 15.703 28.281 1 97.75 308 ILE B CA 1
ATOM 4983 C C . ILE B 1 308 ? -4.941 14.812 29.359 1 97.75 308 ILE B C 1
ATOM 4985 O O . ILE B 1 308 ? -5.945 15.188 29.969 1 97.75 308 ILE B O 1
ATOM 4989 N N . LYS B 1 309 ? -4.332 13.648 29.484 1 96.81 309 LYS B N 1
ATOM 4990 C CA . LYS B 1 309 ? -4.855 12.742 30.5 1 96.81 309 LYS B CA 1
ATOM 4991 C C . LYS B 1 309 ? -4.559 13.258 31.906 1 96.81 309 LYS B C 1
ATOM 4993 O O . LYS B 1 309 ? -3.432 13.672 32.188 1 96.81 309 LYS B O 1
ATOM 4998 N N . SER B 1 310 ? -5.598 13.305 32.688 1 88.88 310 SER B N 1
ATOM 4999 C CA . SER B 1 310 ? -5.457 13.773 34.062 1 88.88 310 SER B CA 1
ATOM 5000 C C . SER B 1 310 ? -4.871 12.688 34.969 1 88.88 310 SER B C 1
ATOM 5002 O O . SER B 1 310 ? -5.223 11.516 34.844 1 88.88 310 SER B O 1
ATOM 5004 N N . LYS B 1 311 ? -3.631 12.891 35.594 1 67.31 311 LYS B N 1
ATOM 5005 C CA . LYS B 1 311 ? -3.053 11.961 36.562 1 67.31 311 LYS B CA 1
ATOM 5006 C C . LYS B 1 311 ? -3.967 11.781 37.781 1 67.31 311 LYS B C 1
ATOM 5008 O O . LYS B 1 311 ? -4.699 12.695 38.156 1 67.31 311 LYS B O 1
#

Foldseek 3Di:
DVVVVVVVLLLVLLVQQFPPSVQVVVCLVVVPQWGWTAGPVRAIDIAGSLLVVLLSCCCRPQVQRSVQWHADPVGIAGVNFDADRPHNQSRLLSNQAWDDDPQWTAHPVLRFIAGVQDENVNSVCRRSNVPDDQAEEEEEAAACFLVNVVVSNLSNYYQAYEYEAQAQVRLVRNVVRCVRRPNCVRYDYDNEHEFQDKDKAADANDDGSHPRLQDAGPSDYDDIDIYHHPVVVCVVGDQQAEYEDRHNARLCRDLVRHQDDHQKYKYKFACVRNVNDPVRSCVSVVVNQKDKDWDDDPDPRITIIMIGHDD/DVVVVVVVLLLVLLVQQFPVSVQVVVCLVVVPQWGWTAGPVRAIDIAGSLLVVLLSCCCRPLVQRSVQWHADPVGIAGVNFDADRPHNQSRLLSNQAWDDDPQWTAHPVLRFIAGVQDENVNSVCRRSNVPDDQAEEEEEAAACFLVNVVVSNLSNYYQAYEYEAQAQVRLVRNVVRCVRRVNCVRYDYDNEHEFQDKDKAADANDDRSHPRQQDAGPSDYDDIDIYHHPVVVCVVGDQQAEYEDRHNARLCRDLVRHQDDHQKYKYKFACVRNVNDPVRSCVSVVVNQKDKDWDDDPDPRITIIMIGHDD

pLDDT: mean 94.31, std 6.8, range [39.03, 98.69]

Secondary structure (DSSP, 8-state):
-HHHHHHHHHHHHHHHHBTTHHHHHHHHHTT-SEEEEEBTTS-EEEEEHHHHHHHHHHHHHH---GGGEEEETTEEEETTEEPP-SSHHHHHHHHTTEEEETTEEEETTTTEEEES---THHIIIIIS-TT-S---SEEEEE--TTSHHHHHHHHHT-SEEEEE---HHHHHHHHHHHHHTT-TTTEEEE--EEESS-EEEEE-S---HHHHTT----S-SSEEEEEEEHHHHHHT-SSEEEEEE--SSHHHHHHHHS----SEEEEEEEHHHHS--HHHHHHHHHHTTEEEEEEEEEETTEEEEEEEE--/-HHHHHHHHHHHHHHHHBTTHHHHHHHHHTT-SEEEEEBTTS-EEEEEHHHHHHHHHHHHHH---GGGEEEETTEEEETTEEPP-SSHHHHHHHHTTEEEETTEEEETTTTEEEES---THHIIIIIS-TT-S---SEEEEE--TTSHHHHHHHHHT-SEEEEE---HHHHHHHHHHHHHTT-TTTEEEE--EEESS-EEEEE-S---HHHHTT----S-SSEEEEEEEHHHHHHT-SSEEEEEE--SSHHHHHHHHS----SEEEEEEEHHHHS--HHHHHHHHHHTTEEEEEEEEEETTEEEEEEEE--

Sequence (622 aa):
MKSLTSAIARINTYRRIFDNWLYVVTKVRNGERSIEVKLKDKSKGICTINCIVAVVDLVNKFDFDPLKLHFKERGLYYNNNFIVQDSYLSTLISAGGFEKEGNLWYNRTYNIRFINRINSSLFENFSIKQYNNEIEGEVVDIGANIGDSAIYFALKGASHVYAFEPLPDIYGIALQNIKINHLENKITLANAAVGSKEGKVKVPLNINTEESGGFSITDQGDVEIPMLSFNNVTKMVKDHHLLKIDCEGCEADIIMSSELDFDKIFLESHQRITKISHKKLIRKLEEQNYKCEETMEIDNDTKIFYCIKSKMKSLTSAIARINTYRRIFDNWLYVVTKVRNGERSIEVKLKDKSKGICTINCIVAVVDLVNKFDFDPLKLHFKERGLYYNNNFIVQDSYLSTLISAGGFEKEGNLWYNRTYNIRFINRINSSLFENFSIKQYNNEIEGEVVDIGANIGDSAIYFALKGASHVYAFEPLPDIYGIALQNIKINHLENKITLANAAVGSKEGKVKVPLNINTEESGGFSITDQGDVEIPMLSFNNVTKMVKDHHLLKIDCEGCEADIIMSSELDFDKIFLESHQRITKISHKKLIRKLEEQNYKCEETMEIDNDTKIFYCIKSK

InterPro domains:
  IPR006342 Methyltransferase FkbM [PF05050] (141-291)
  IPR006342 Methyltransferase FkbM [TIGR01444] (139-268)
  IPR029063 S-adenosyl-L-methionine-dependent methyltransferase superfamily [G3DSA:3.40.50.150] (122-306)
  IPR029063 S-adenosyl-L-methionine-dependent methyltransferase superfamily [SSF53335] (105-293)
  IPR052514 S-adenosyl-L-methionine-dependent methyltransferase [PTHR34203] (103-299)

Solvent-accessible surface area (backbone atoms only — not comparable to full-atom values): 31897 Å² total; per-residue (Å²): 110,72,64,56,53,52,49,50,51,48,52,52,39,40,54,64,39,24,64,49,27,72,60,44,53,53,41,52,74,71,64,45,62,72,39,77,45,32,31,72,84,64,35,57,49,76,39,32,46,38,26,50,55,30,54,47,41,38,35,69,74,66,67,43,66,51,83,42,46,47,46,55,99,92,38,49,26,29,77,85,23,60,44,42,51,92,31,42,64,46,22,45,32,8,48,43,50,32,38,81,55,91,63,28,35,36,27,72,92,78,69,41,52,35,58,70,78,57,48,70,61,53,32,40,53,70,47,67,35,76,76,73,64,94,41,50,42,26,31,40,31,40,52,22,51,57,28,55,62,48,50,50,43,44,73,54,42,26,66,29,28,45,28,22,17,57,41,53,45,39,31,53,49,12,50,51,27,36,35,76,55,70,36,32,88,33,34,37,49,32,50,24,40,62,27,55,51,69,53,70,42,25,34,47,55,72,68,57,51,73,57,54,80,70,50,52,84,74,61,59,50,49,31,22,28,38,20,39,20,48,69,64,56,52,69,76,52,86,44,50,31,35,35,36,35,45,37,61,42,38,45,57,48,32,60,78,64,45,88,80,77,42,50,27,34,41,37,40,42,46,24,72,76,54,72,48,50,64,65,58,54,52,50,53,40,38,74,66,40,30,51,72,45,81,73,44,73,81,49,97,47,30,37,32,33,42,29,38,49,61,130,109,72,64,56,53,52,48,50,52,48,53,53,38,40,54,64,40,24,64,48,26,70,59,46,52,52,39,52,76,71,63,44,62,72,38,76,44,31,31,73,84,64,35,58,47,76,36,31,47,38,26,49,55,31,52,46,42,36,35,70,75,66,68,44,64,51,82,44,48,46,47,56,99,90,39,49,25,30,77,85,23,59,44,42,53,90,31,42,62,44,22,45,31,9,49,43,50,32,40,81,55,89,63,28,33,36,28,70,93,77,68,42,51,36,55,70,80,56,48,70,59,53,33,40,50,71,48,68,36,76,74,74,64,93,42,49,43,26,31,40,32,38,49,22,51,57,30,56,61,48,51,50,43,44,72,55,43,26,66,30,28,45,28,24,17,58,43,54,46,40,32,54,48,13,50,52,25,36,36,75,54,70,35,32,89,34,34,36,48,32,49,24,40,62,26,55,50,70,52,70,43,24,34,47,56,71,67,56,52,72,58,54,81,71,49,53,84,75,61,59,51,49,31,21,28,39,21,40,20,47,68,63,58,51,68,75,51,86,45,50,31,34,36,35,36,46,47,58,44,37,48,56,48,32,59,77,66,47,88,80,79,43,48,27,34,42,36,49,43,42,25,74,75,53,72,47,50,62,65,59,54,51,50,52,40,38,75,66,39,31,51,73,44,80,74,44,72,79,50,96,47,30,38,31,33,43,28,37,49,61,130

Nearest PDB structures (foldseek):
  3lpm-assembly1_B  TM=5.868E-01  e=4.295E-06  Listeria monocytogenes serotype 4b str. CLIP 80459
  7wm6-assembly2_D  TM=5.532E-01  e=6.219E-06  Mycoplasma capricolum subsp. capricolum
  7ct8-assembly1_A  TM=5.596E-01  e=9.583E-03  Vibrio vulnificus MO6-24/O
  4qnx-assembly1_A  TM=5.229E-01  e=1.670E-02  Escherichia coli K-12
  4qnu-assembly1_A  TM=4.977E-01  e=1.019E-02  Escherichia coli APEC O1

Radius of gyration: 29.71 Å; Cα contacts (8 Å, |Δi|>4): 1326; chains: 2; bound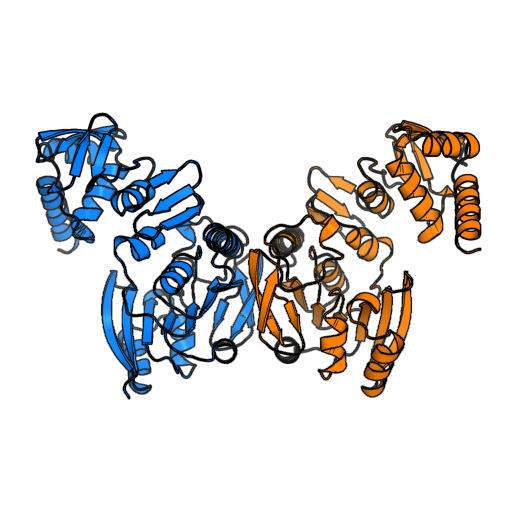ing box: 52×88×77 Å

Organism: NCBI:txid1294262